Protein AF-A0A9X0A4J7-F1 (afdb_monomer_lite)

Organism: NCBI:txid174260

Sequence (413 aa):
MPSSGTPDLEKALLEAKKLFDGAGARADAKKFLIVIIDNKSGNERIEITEAAKPFITEECWVIPVAVDKEVDIDELEAITPLKNTTVEVPNTEDPDKLAEEIIDKMKELIHQPMVPEVDLGFIISAGSTDATATLQQTKDIIKSFIDKYAMNRLRYGIISYGSTPRIELTLTDSLKPDVIQQVEAILRPGGTPDLTKALQLGEKLFSPARPNAKKVLVIITDVKSGSSVHKVKLAAQALDNEDIRVFAVAVGSEVDPTELSTASGSGKNVINSSNTDEPGKVREEIMEKIRQDTFPDEQALLKLLGRMSAVGGTPDLDLALADAKKAFEGPGARPDAKKVLVFLVDNKSGSTEEDVLKSAMSLEGDSIKVIPVGIGSQVKREELEKTTPLKKNIIEVPTKETLRNLRLKLSTK

InterPro domains:
  IPR002035 von Willebrand factor, type A [PF00092] (4-93)
  IPR002035 von Willebrand factor, type A [PF00092] (132-278)
  IPR002035 von Willebrand factor, type A [PF00092] (290-405)
  IPR002035 von Willebrand factor, type A [PS50234] (1-106)
  IPR002035 von Willebrand factor, type A [PS50234] (119-290)
  IPR002035 von Willebrand factor, type A [PS50234] (297-410)
  IPR002035 von Willebrand factor, type A [SM00327] (117-284)
  IPR036465 von Willebrand factor A-like domain superfamily [G3DSA:3.40.50.410] (1-114)
  IPR036465 von Willebrand factor A-like domain superfamily [G3DSA:3.40.50.410] (115-293)
  IPR036465 von Willebrand factor A-like domain superfamily [G3DSA:3.40.50.410] (294-413)
  IPR036465 von Willebrand factor A-like domain superfamily [SSF53300] (4-109)
  IPR036465 von Willebrand factor A-like domain superfamily [SSF53300] (115-291)
  IPR036465 von Willebrand factor A-like domain superfamily [SSF53300] (293-407)
  IPR052229 Collagen VI and Biomineralization Protein PIF [PTHR22588] (100-290)

Structure (mmCIF, N/CA/C/O backbone):
data_AF-A0A9X0A4J7-F1
#
_entry.id   AF-A0A9X0A4J7-F1
#
loop_
_atom_site.group_PDB
_atom_site.id
_atom_site.type_symbol
_atom_site.label_atom_id
_atom_site.label_alt_id
_atom_site.label_comp_id
_atom_site.label_asym_id
_atom_site.label_entity_id
_atom_site.label_seq_id
_atom_site.pdbx_PDB_ins_code
_atom_site.Cartn_x
_atom_site.Cartn_y
_atom_site.Cartn_z
_atom_site.occupancy
_atom_site.B_iso_or_equiv
_atom_site.auth_seq_id
_atom_site.auth_comp_id
_atom_site.auth_asym_id
_atom_site.auth_atom_id
_atom_site.pdbx_PDB_model_num
ATOM 1 N N . MET A 1 1 ? -19.801 -9.718 38.127 1.00 37.22 1 MET A N 1
ATOM 2 C CA . MET A 1 1 ? -18.774 -10.716 38.494 1.00 37.22 1 MET A CA 1
ATOM 3 C C . MET A 1 1 ? -17.759 -10.739 37.371 1.00 37.22 1 MET A C 1
ATOM 5 O O . MET A 1 1 ? -18.213 -10.638 36.234 1.00 37.22 1 MET A O 1
ATOM 9 N N . PRO A 1 2 ? -16.448 -10.832 37.648 1.00 54.34 2 PRO A N 1
ATOM 10 C CA . PRO A 1 2 ? -15.477 -11.110 36.596 1.00 54.34 2 PRO A CA 1
ATOM 11 C C . PRO A 1 2 ? -15.881 -12.414 35.905 1.00 54.34 2 PRO A C 1
ATOM 13 O O . PRO A 1 2 ? -16.228 -13.386 36.583 1.00 54.34 2 PRO A O 1
ATOM 16 N N . SER A 1 3 ? -15.911 -12.424 34.578 1.00 61.97 3 SER A N 1
ATOM 17 C CA . SER A 1 3 ? -16.067 -13.664 33.824 1.00 61.97 3 SER A CA 1
ATOM 18 C C . SER A 1 3 ? -14.807 -14.506 34.009 1.00 61.97 3 SER A C 1
ATOM 20 O O . SER A 1 3 ? -13.706 -14.018 33.788 1.00 61.97 3 SER A O 1
ATOM 22 N N . SER A 1 4 ? -14.956 -15.763 34.421 1.00 67.88 4 SER A N 1
ATOM 23 C CA . SER A 1 4 ? -13.858 -16.731 34.424 1.00 67.88 4 SER A CA 1
ATOM 24 C C . SER A 1 4 ? -13.743 -17.382 33.044 1.00 67.88 4 SER A C 1
ATOM 26 O O . SER A 1 4 ? -14.743 -17.910 32.555 1.00 67.88 4 SER A O 1
ATOM 28 N N . GLY A 1 5 ? -12.555 -17.398 32.442 1.00 78.81 5 GLY A N 1
ATOM 29 C CA . GLY A 1 5 ? -12.296 -18.088 31.174 1.00 78.81 5 GLY A CA 1
ATOM 30 C C . GLY A 1 5 ? -11.200 -17.417 30.351 1.00 78.81 5 GLY A C 1
ATOM 31 O O . GLY A 1 5 ? -10.811 -16.291 30.643 1.00 78.81 5 GLY A O 1
ATOM 32 N N . THR A 1 6 ? -10.708 -18.116 29.330 1.00 84.81 6 THR A N 1
ATOM 33 C CA . THR A 1 6 ? -9.803 -17.537 28.328 1.00 84.81 6 THR A CA 1
ATOM 34 C C . THR A 1 6 ? -10.556 -16.473 27.517 1.00 84.81 6 THR A C 1
ATOM 36 O O . THR A 1 6 ? -11.692 -16.746 27.114 1.00 84.81 6 THR A O 1
ATOM 39 N N . PRO A 1 7 ? -9.971 -15.284 27.272 1.00 88.12 7 PRO A N 1
ATOM 40 C CA . PRO A 1 7 ? -10.580 -14.276 26.411 1.00 88.12 7 PRO A CA 1
ATOM 41 C C . PRO A 1 7 ? -10.911 -14.829 25.018 1.00 88.12 7 PRO A C 1
ATOM 43 O O . PRO A 1 7 ? -10.165 -15.640 24.468 1.00 88.12 7 PRO A O 1
ATOM 46 N N . ASP A 1 8 ? -12.025 -14.371 24.448 1.00 91.94 8 ASP A N 1
ATOM 47 C CA . ASP A 1 8 ? -12.450 -14.672 23.076 1.00 91.94 8 ASP A CA 1
ATOM 48 C C . ASP A 1 8 ? -12.592 -13.346 22.321 1.00 91.94 8 ASP A C 1
ATOM 50 O O . ASP A 1 8 ? -13.636 -12.680 22.355 1.00 91.94 8 ASP A O 1
ATOM 54 N N . LEU A 1 9 ? -11.480 -12.915 21.729 1.00 92.50 9 LEU A N 1
ATOM 55 C CA . LEU A 1 9 ? -11.356 -11.631 21.057 1.00 92.50 9 LEU A CA 1
ATOM 56 C C . LEU A 1 9 ? -12.174 -11.600 19.761 1.00 92.50 9 LEU A C 1
ATOM 58 O O . LEU A 1 9 ? -12.786 -10.577 19.454 1.00 92.50 9 LEU A O 1
ATOM 62 N N . GLU A 1 10 ? -12.261 -12.720 19.038 1.00 93.94 10 GLU A N 1
ATOM 63 C CA . GLU A 1 10 ? -13.093 -12.828 17.835 1.00 93.94 10 GLU A CA 1
ATOM 64 C C . GLU A 1 10 ? -14.558 -12.503 18.159 1.00 93.94 10 GLU A C 1
ATOM 66 O O . GLU A 1 10 ? -15.151 -11.593 17.568 1.00 93.94 10 GLU A O 1
ATOM 71 N N . LYS A 1 11 ? -15.146 -13.195 19.146 1.00 92.06 11 LYS A N 1
ATOM 72 C CA . LYS A 1 11 ? -16.543 -12.951 19.533 1.00 92.06 11 LYS A CA 1
ATOM 73 C C . LYS A 1 11 ? -16.756 -11.536 20.057 1.00 92.06 11 LYS A C 1
ATOM 75 O O . LYS A 1 11 ? -17.785 -10.931 19.748 1.00 92.06 11 LYS A O 1
ATOM 80 N N . ALA A 1 12 ? -15.802 -10.998 20.818 1.00 92.56 12 ALA A N 1
ATOM 81 C CA . ALA A 1 12 ? -15.878 -9.631 21.324 1.00 92.56 12 ALA A CA 1
ATOM 82 C C . ALA A 1 12 ? -15.933 -8.601 20.182 1.00 92.56 12 ALA A C 1
ATOM 84 O O . ALA A 1 12 ? -16.786 -7.712 20.204 1.00 92.56 12 ALA A O 1
ATOM 85 N N . LEU A 1 13 ? -15.091 -8.751 19.154 1.00 92.88 13 LEU A N 1
ATOM 86 C CA . LEU A 1 13 ? -15.090 -7.892 17.965 1.00 92.88 13 LEU A CA 1
ATOM 87 C C . LEU A 1 13 ? -16.401 -8.010 17.175 1.00 92.88 13 LEU A C 1
ATOM 89 O O . LEU A 1 13 ? -16.995 -6.998 16.797 1.00 92.88 13 LEU A O 1
ATOM 93 N N . LEU A 1 14 ? -16.906 -9.229 16.965 1.00 90.25 14 LEU A N 1
ATOM 94 C CA . LEU A 1 14 ? -18.176 -9.445 16.264 1.00 90.25 14 LEU A CA 1
ATOM 95 C C . LEU A 1 14 ? -19.364 -8.798 16.994 1.00 90.25 14 LEU A C 1
ATOM 97 O O . LEU A 1 14 ? -20.245 -8.222 16.349 1.00 90.25 14 LEU A O 1
ATOM 101 N N . GLU A 1 15 ? -19.386 -8.850 18.327 1.00 90.38 15 GLU A N 1
ATOM 102 C CA . GLU A 1 15 ? -20.431 -8.204 19.124 1.00 90.38 15 GLU A CA 1
ATOM 103 C C . GLU A 1 15 ? -20.272 -6.679 19.141 1.00 90.38 15 GLU A C 1
ATOM 105 O O . GLU A 1 15 ? -21.252 -5.953 18.957 1.00 90.38 15 GLU A O 1
ATOM 110 N N . ALA A 1 16 ? -19.037 -6.180 19.271 1.00 90.44 16 ALA A N 1
ATOM 111 C CA . ALA A 1 16 ? -18.729 -4.752 19.254 1.00 90.44 16 ALA A CA 1
ATOM 112 C C . ALA A 1 16 ? -19.195 -4.072 17.960 1.00 90.44 16 ALA A C 1
ATOM 114 O O . ALA A 1 16 ? -19.621 -2.916 17.983 1.00 90.44 16 ALA A O 1
ATOM 115 N N . LYS A 1 17 ? -19.198 -4.791 16.832 1.00 84.88 17 LYS A N 1
ATOM 116 C CA . LYS A 1 17 ? -19.667 -4.257 15.546 1.00 84.88 17 LYS A CA 1
ATOM 117 C C . LYS A 1 17 ? -21.115 -3.777 15.629 1.00 84.88 17 LYS A C 1
ATOM 119 O O . LYS A 1 17 ? -21.448 -2.716 15.102 1.00 84.88 17 LYS A O 1
ATOM 124 N N . LYS A 1 18 ? -21.963 -4.501 16.363 1.00 85.50 18 LYS A N 1
ATOM 125 C CA . LYS A 1 18 ? -23.383 -4.160 16.529 1.00 85.50 18 LYS A CA 1
ATOM 126 C C . LYS A 1 18 ? -23.583 -2.811 17.225 1.00 85.50 18 LYS A C 1
ATOM 128 O O . LYS A 1 18 ? -24.592 -2.155 16.979 1.00 85.50 18 LYS A O 1
ATOM 133 N N . LEU A 1 19 ? -22.622 -2.364 18.041 1.00 82.62 19 LEU A N 1
ATOM 134 C CA . LEU A 1 19 ? -22.663 -1.049 18.693 1.00 82.62 19 LEU A CA 1
ATOM 135 C C . LEU A 1 19 ? -22.572 0.097 17.677 1.00 82.62 19 LEU A C 1
ATOM 137 O O . LEU A 1 19 ? -23.170 1.152 17.881 1.00 82.62 19 LEU A O 1
ATOM 141 N N . PHE A 1 20 ? -21.860 -0.109 16.567 1.00 80.06 20 PHE A N 1
ATOM 142 C CA . PHE A 1 20 ? -21.668 0.906 15.527 1.00 80.06 20 PHE A CA 1
ATOM 143 C C . PHE A 1 20 ? -22.725 0.881 14.418 1.00 80.06 20 PHE A C 1
ATOM 145 O O . PHE A 1 20 ? -22.790 1.849 13.652 1.00 80.06 20 PHE A O 1
ATOM 152 N N . ASP A 1 21 ? -23.535 -0.181 14.366 1.00 74.44 21 ASP A N 1
ATOM 153 C CA . ASP A 1 21 ? -24.642 -0.386 13.418 1.00 74.44 21 ASP A CA 1
ATOM 154 C C . ASP A 1 21 ? -26.029 -0.161 14.069 1.00 74.44 21 ASP A C 1
ATOM 156 O O . ASP A 1 21 ? -27.063 -0.216 13.401 1.00 74.44 21 ASP A O 1
ATOM 160 N N . GLY A 1 22 ? -26.070 0.086 15.382 1.00 70.31 22 GLY A N 1
ATOM 161 C CA . GLY A 1 22 ? -27.300 0.255 16.156 1.00 70.31 22 GLY A CA 1
ATOM 162 C C . GLY A 1 22 ? -28.042 1.577 15.915 1.00 70.31 22 GLY A C 1
ATOM 163 O O . GLY A 1 22 ? -27.488 2.573 15.440 1.00 70.31 22 GLY A O 1
ATOM 164 N N . ALA A 1 23 ? -29.322 1.607 16.307 1.00 54.38 23 ALA A N 1
ATOM 165 C CA . ALA A 1 23 ? -30.155 2.807 16.263 1.00 54.38 23 ALA A CA 1
ATOM 166 C C . ALA A 1 23 ? -29.552 3.916 17.149 1.00 54.38 23 ALA A C 1
ATOM 168 O O . ALA A 1 23 ? -29.546 3.808 18.372 1.00 54.38 23 ALA A O 1
ATOM 169 N N . GLY A 1 24 ? -29.030 4.972 16.519 1.00 64.50 24 GLY A N 1
ATOM 170 C CA . GLY A 1 24 ? -28.342 6.084 17.189 1.00 64.50 24 GLY A CA 1
ATOM 171 C C . GLY A 1 24 ? -26.883 6.278 16.762 1.00 64.50 24 GLY A C 1
ATOM 172 O O . GLY A 1 24 ? -26.298 7.318 17.070 1.00 64.50 24 GLY A O 1
ATOM 173 N N . ALA A 1 25 ? -26.299 5.339 16.009 1.00 68.12 25 ALA A N 1
ATOM 174 C CA . ALA A 1 25 ? -24.976 5.526 15.427 1.00 68.12 25 ALA A CA 1
ATOM 175 C C . ALA A 1 25 ? -24.992 6.673 14.401 1.00 68.12 25 ALA A C 1
ATOM 177 O O . ALA A 1 25 ? -25.730 6.652 13.415 1.00 68.12 25 ALA A O 1
ATOM 178 N N . ARG A 1 26 ? -24.162 7.695 14.629 1.00 69.81 26 ARG A N 1
ATOM 179 C CA . ARG A 1 26 ? -23.988 8.806 13.685 1.00 69.81 26 ARG A CA 1
ATOM 180 C C . ARG A 1 26 ? -23.150 8.327 12.502 1.00 69.81 26 ARG A C 1
ATOM 182 O O . ARG A 1 26 ? -22.003 7.931 12.698 1.00 69.81 26 ARG A O 1
ATOM 189 N N . ALA A 1 27 ? -23.720 8.379 11.299 1.00 67.38 27 ALA A N 1
ATOM 190 C CA . ALA A 1 27 ? -23.068 7.902 10.079 1.00 67.38 27 ALA A CA 1
ATOM 191 C C . ALA A 1 27 ? -21.750 8.641 9.782 1.00 67.38 27 ALA A C 1
ATOM 193 O O . ALA A 1 27 ? -20.778 8.005 9.396 1.00 67.38 27 ALA A O 1
ATOM 194 N N . ASP A 1 28 ? -21.698 9.949 10.051 1.00 70.69 28 ASP A N 1
ATOM 195 C CA . ASP A 1 28 ? -20.551 10.804 9.708 1.00 70.69 28 ASP A CA 1
ATOM 196 C C . ASP A 1 28 ? -19.564 11.026 10.869 1.00 70.69 28 ASP A C 1
ATOM 198 O O . ASP A 1 28 ? -18.632 11.824 10.763 1.00 70.69 28 ASP A O 1
ATOM 202 N N . ALA A 1 29 ? -19.762 10.359 12.011 1.00 77.19 29 ALA A N 1
ATOM 203 C CA . ALA A 1 29 ? -18.839 10.472 13.136 1.00 77.19 29 ALA A CA 1
ATOM 204 C C . ALA A 1 29 ? -17.626 9.552 12.949 1.00 77.19 29 ALA A C 1
ATOM 206 O O . ALA A 1 29 ? -17.768 8.406 12.526 1.00 77.19 29 ALA A O 1
ATOM 207 N N . LYS A 1 30 ? -16.441 10.022 13.354 1.00 79.94 30 LYS A N 1
ATOM 208 C CA . LYS A 1 30 ? -15.274 9.151 13.539 1.00 79.94 30 LYS A CA 1
ATOM 209 C C . LYS A 1 30 ? -15.552 8.180 14.686 1.00 79.94 30 LYS A C 1
ATOM 211 O O . LYS A 1 30 ? -15.961 8.603 15.769 1.00 79.94 30 LYS A O 1
ATOM 216 N N . LYS A 1 31 ? -15.354 6.888 14.436 1.00 85.69 31 LYS A N 1
ATOM 217 C CA . LYS A 1 31 ? -15.624 5.801 15.380 1.00 85.69 31 LYS A CA 1
ATOM 218 C C . LYS A 1 31 ? -14.306 5.250 15.914 1.00 85.69 31 LYS A C 1
ATOM 220 O O . LYS A 1 31 ? -13.359 5.056 15.158 1.00 85.69 31 LYS A O 1
ATOM 225 N N . PHE A 1 32 ? -14.265 4.967 17.207 1.00 89.50 32 PHE A N 1
ATOM 226 C CA . PHE A 1 32 ? -13.132 4.322 17.861 1.00 89.50 32 PHE A CA 1
ATOM 227 C C . PHE A 1 32 ? -13.642 3.140 18.669 1.00 89.50 32 PHE A C 1
ATOM 229 O O . PHE A 1 32 ? -14.605 3.284 19.423 1.00 89.50 32 PHE A O 1
ATOM 236 N N . LEU A 1 33 ? -13.004 1.988 18.501 1.00 92.56 33 LEU A N 1
ATOM 237 C CA . LEU A 1 33 ? -13.185 0.821 19.346 1.00 92.56 33 LEU A CA 1
ATOM 238 C C . LEU A 1 33 ? -11.953 0.683 20.238 1.00 92.56 33 LEU A C 1
ATOM 240 O O . LEU A 1 33 ? -10.844 0.510 19.739 1.00 92.56 33 LEU A O 1
ATOM 244 N N . ILE A 1 34 ? -12.154 0.759 21.549 1.00 94.38 34 ILE A N 1
ATOM 245 C CA . ILE A 1 34 ? -11.096 0.515 22.530 1.00 94.38 34 ILE A CA 1
ATOM 246 C C . ILE A 1 34 ? -11.221 -0.936 22.988 1.00 94.38 34 ILE A C 1
ATOM 248 O O . ILE A 1 34 ? -12.280 -1.330 23.480 1.00 94.38 34 ILE A O 1
ATOM 252 N N . VAL A 1 35 ? -10.168 -1.728 22.799 1.00 94.12 35 VAL A N 1
ATOM 253 C CA . VAL A 1 35 ? -10.128 -3.145 23.186 1.00 94.12 35 VAL A CA 1
ATOM 254 C C . VAL A 1 35 ? -9.147 -3.288 24.335 1.00 94.12 35 VAL A C 1
ATOM 256 O O . VAL A 1 35 ? -7.953 -3.147 24.119 1.00 94.12 35 VAL A O 1
ATOM 259 N N . ILE A 1 36 ? -9.639 -3.557 25.542 1.00 93.12 36 ILE A N 1
ATOM 260 C CA . ILE A 1 36 ? -8.805 -3.743 26.735 1.00 93.12 36 ILE A CA 1
ATOM 261 C C . ILE A 1 36 ? -8.728 -5.237 27.036 1.00 93.12 36 ILE A C 1
ATOM 263 O O . ILE A 1 36 ? -9.771 -5.883 27.164 1.00 93.12 36 ILE A O 1
ATOM 267 N N . ILE A 1 37 ? -7.515 -5.774 27.143 1.00 91.44 37 ILE A N 1
ATOM 268 C CA . ILE A 1 37 ? -7.268 -7.190 27.419 1.00 91.44 37 ILE A CA 1
ATOM 269 C C . ILE A 1 37 ? -6.105 -7.347 28.404 1.00 91.44 37 ILE A C 1
ATOM 271 O O . ILE A 1 37 ? -5.160 -6.563 28.379 1.00 91.44 37 ILE A O 1
ATOM 275 N N . ASP A 1 38 ? -6.179 -8.356 29.266 1.00 89.56 38 ASP A N 1
ATOM 276 C CA . ASP A 1 38 ? -5.183 -8.662 30.300 1.00 89.56 38 ASP A CA 1
ATOM 277 C C . ASP A 1 38 ? -4.474 -10.013 30.094 1.00 89.56 38 ASP A C 1
ATOM 279 O O . ASP A 1 38 ? -3.559 -10.364 30.835 1.00 89.56 38 ASP A O 1
ATOM 283 N N . ASN A 1 39 ? -4.881 -10.787 29.083 1.00 88.75 39 ASN A N 1
ATOM 284 C CA . ASN A 1 39 ? -4.275 -12.070 28.743 1.00 88.75 39 ASN A CA 1
ATOM 285 C C . ASN A 1 39 ? -4.443 -12.393 27.252 1.00 88.75 39 ASN A C 1
ATOM 287 O O . ASN A 1 39 ? -5.325 -11.856 26.588 1.00 88.75 39 ASN A O 1
ATOM 291 N N . LYS A 1 40 ? -3.639 -13.316 26.731 1.00 88.94 40 LYS A N 1
ATOM 292 C CA . LYS A 1 40 ? -3.779 -13.844 25.368 1.00 88.94 40 LYS A CA 1
ATOM 293 C C . LYS A 1 40 ? -5.167 -14.466 25.144 1.00 88.94 40 LYS A C 1
ATOM 295 O O . LYS A 1 40 ? -5.667 -15.194 26.010 1.00 88.94 40 LYS A O 1
ATOM 300 N N . SER A 1 41 ? -5.780 -14.234 23.980 1.00 90.06 41 SER A N 1
ATOM 301 C CA . SER A 1 41 ? -7.046 -14.901 23.649 1.00 90.06 41 SER A CA 1
ATOM 302 C C . SER A 1 41 ? -6.855 -16.363 23.234 1.00 90.06 41 SER A C 1
ATOM 304 O O . SER A 1 41 ? -5.763 -16.828 22.903 1.00 90.06 41 SER A O 1
ATOM 306 N N . GLY A 1 42 ? -7.951 -17.121 23.254 1.00 90.06 42 GLY A N 1
ATOM 307 C CA . GLY A 1 42 ? -7.983 -18.498 22.765 1.00 90.06 42 GLY A CA 1
ATOM 308 C C . GLY A 1 42 ? -8.124 -18.618 21.245 1.00 90.06 42 GLY A C 1
ATOM 309 O O . GLY A 1 42 ? -8.244 -19.740 20.758 1.00 90.06 42 GLY A O 1
ATOM 310 N N . ASN A 1 43 ? -8.168 -17.498 20.515 1.00 91.31 43 ASN A N 1
ATOM 311 C CA . ASN A 1 43 ? -8.455 -17.469 19.084 1.00 91.31 43 ASN A CA 1
ATOM 312 C C . ASN A 1 43 ? -7.189 -17.629 18.236 1.00 91.31 43 ASN A C 1
ATOM 314 O O . ASN A 1 43 ? -6.078 -17.261 18.630 1.00 91.31 43 ASN A O 1
ATOM 318 N N . GLU A 1 44 ? -7.363 -18.125 17.014 1.00 88.94 44 GLU A N 1
ATOM 319 C CA . GLU A 1 44 ? -6.313 -18.053 16.007 1.00 88.94 44 GL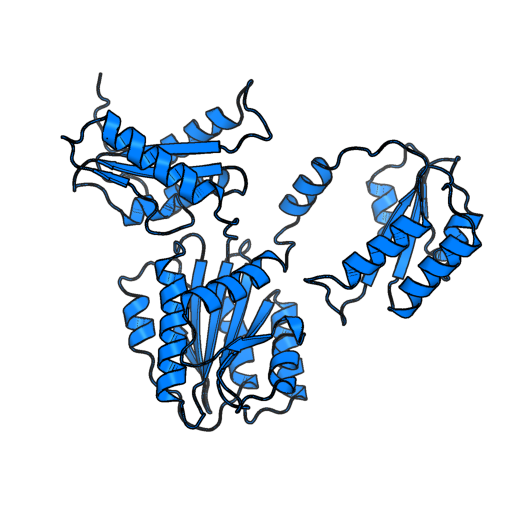U A CA 1
ATOM 320 C C . GLU A 1 44 ? -6.221 -16.636 15.426 1.00 88.94 44 GLU A C 1
ATOM 322 O O . GLU A 1 44 ? -7.212 -15.929 15.243 1.00 88.94 44 GLU A O 1
ATOM 327 N N . ARG A 1 45 ? -5.014 -16.216 15.039 1.00 84.06 45 ARG A N 1
ATOM 328 C CA . ARG A 1 45 ? -4.785 -14.869 14.492 1.00 84.06 45 ARG A CA 1
ATOM 329 C C . ARG A 1 45 ? -5.644 -14.553 13.265 1.00 84.06 45 ARG A C 1
ATOM 331 O O . ARG A 1 45 ? -6.009 -13.397 13.053 1.00 84.06 45 ARG A O 1
ATOM 338 N N . ILE A 1 46 ? -5.942 -15.563 12.445 1.00 84.50 46 ILE A N 1
ATOM 339 C CA . ILE A 1 46 ? -6.790 -15.399 11.262 1.00 84.50 46 ILE A CA 1
ATOM 340 C C . ILE A 1 46 ? -8.228 -15.044 11.658 1.00 84.50 46 ILE A C 1
ATOM 342 O O . ILE A 1 46 ? -8.795 -14.129 11.071 1.00 84.50 46 ILE A O 1
ATOM 346 N N . GLU A 1 47 ? -8.772 -15.673 12.703 1.00 89.94 47 GLU A N 1
ATOM 347 C CA . GLU A 1 47 ? -10.114 -15.396 13.232 1.00 89.94 47 GLU A CA 1
ATOM 348 C C . GLU A 1 47 ? -10.198 -13.947 13.724 1.00 89.94 47 GLU A C 1
ATOM 350 O O . GLU A 1 47 ? -11.086 -13.189 13.335 1.00 89.94 47 GLU A O 1
ATOM 355 N N . ILE A 1 48 ? -9.189 -13.525 14.489 1.00 90.44 48 ILE A N 1
ATOM 356 C CA . ILE A 1 48 ? -9.058 -12.160 15.008 1.00 90.44 48 ILE A CA 1
ATOM 357 C C . ILE A 1 48 ? -8.966 -11.143 13.863 1.00 90.44 48 ILE A C 1
ATOM 359 O O . ILE A 1 48 ? -9.665 -10.128 13.863 1.00 90.44 48 ILE A O 1
ATOM 363 N N . THR A 1 49 ? -8.131 -11.428 12.859 1.00 87.50 49 THR A N 1
ATOM 364 C CA . THR A 1 49 ? -7.940 -10.550 11.696 1.00 87.50 49 THR A CA 1
ATOM 365 C C . THR A 1 49 ? -9.242 -10.386 10.912 1.00 87.50 49 THR A C 1
ATOM 367 O O . THR A 1 49 ? -9.611 -9.264 10.566 1.00 87.50 49 THR A O 1
ATOM 370 N N . GLU A 1 50 ? -9.963 -11.479 10.642 1.00 86.12 50 GLU A N 1
ATOM 371 C CA . GLU A 1 50 ? -11.246 -11.442 9.933 1.00 86.12 50 GLU A CA 1
ATOM 372 C C . GLU A 1 50 ? -12.313 -10.676 10.725 1.00 86.12 50 GLU A C 1
ATOM 374 O O . GLU A 1 50 ? -13.011 -9.828 10.158 1.00 86.12 50 GLU A O 1
ATOM 379 N N . ALA A 1 51 ? -12.403 -10.903 12.038 1.00 90.19 51 ALA A N 1
ATOM 380 C CA . ALA A 1 51 ? -13.342 -10.198 12.906 1.00 90.19 51 ALA A CA 1
ATOM 381 C C . ALA A 1 51 ? -13.031 -8.695 13.025 1.00 90.19 51 ALA A C 1
ATOM 383 O O . ALA A 1 51 ? -13.950 -7.891 13.200 1.00 90.19 51 ALA A O 1
ATOM 384 N N . ALA A 1 52 ? -11.763 -8.295 12.879 1.00 89.81 52 ALA A N 1
ATOM 385 C CA . ALA A 1 52 ? -11.335 -6.900 12.932 1.00 89.81 52 ALA A CA 1
ATOM 386 C C . ALA A 1 52 ? -11.593 -6.113 11.634 1.00 89.81 52 ALA A C 1
ATOM 388 O O . ALA A 1 52 ? -11.755 -4.891 11.687 1.00 89.81 52 ALA A O 1
ATOM 389 N N . LYS A 1 53 ? -11.680 -6.777 10.469 1.00 84.69 53 LYS A N 1
ATOM 390 C CA . LYS A 1 53 ? -11.863 -6.122 9.152 1.00 84.69 53 LYS A CA 1
ATOM 391 C C . LYS A 1 53 ? -12.937 -5.024 9.114 1.00 84.69 53 LYS A C 1
ATOM 393 O O . LYS A 1 53 ? -12.658 -3.973 8.536 1.00 84.69 53 LYS A O 1
ATOM 398 N N . PRO A 1 54 ? -14.134 -5.187 9.716 1.00 81.81 54 PRO A N 1
ATOM 399 C CA . PRO A 1 54 ? -15.171 -4.153 9.698 1.00 81.81 54 PRO A CA 1
ATOM 400 C C . PRO A 1 54 ? -14.769 -2.843 10.389 1.00 81.81 54 PRO A C 1
ATOM 402 O O . PRO A 1 54 ? -15.347 -1.800 10.090 1.00 81.81 54 PRO A O 1
ATOM 405 N N . PHE A 1 55 ? -13.800 -2.890 11.303 1.00 83.44 55 PHE A N 1
ATOM 406 C CA . PHE A 1 55 ? -13.316 -1.728 12.044 1.00 83.44 55 PHE A CA 1
ATOM 407 C C . PHE A 1 55 ? -12.121 -1.054 11.378 1.00 83.44 55 PHE A C 1
ATOM 409 O O . PHE A 1 55 ? -11.822 0.081 11.712 1.00 83.44 55 PHE A O 1
ATOM 416 N N . ILE A 1 56 ? -11.456 -1.700 10.419 1.00 77.62 56 ILE A N 1
ATOM 417 C CA . ILE A 1 56 ? -10.304 -1.133 9.709 1.00 77.62 56 ILE A CA 1
ATOM 418 C C . ILE A 1 56 ? -10.804 -0.427 8.443 1.00 77.62 56 ILE A C 1
ATOM 420 O O . ILE A 1 56 ? -10.646 -0.904 7.317 1.00 77.62 56 ILE A O 1
ATOM 424 N N . THR A 1 57 ? -11.468 0.712 8.638 1.00 70.50 57 THR A N 1
ATOM 425 C CA . THR A 1 57 ? -12.080 1.519 7.568 1.00 70.50 57 THR A CA 1
ATOM 426 C C . THR A 1 57 ? -11.745 2.999 7.757 1.00 70.50 57 THR A C 1
ATOM 428 O O . THR A 1 57 ? -11.250 3.397 8.802 1.00 70.50 57 THR A O 1
ATOM 431 N N . GLU A 1 58 ? -12.051 3.863 6.785 1.00 63.41 58 GLU A N 1
ATOM 432 C CA . GLU A 1 58 ? -11.823 5.321 6.915 1.00 63.41 58 GLU A CA 1
ATOM 433 C C . GLU A 1 58 ? -12.581 5.982 8.086 1.00 63.41 58 GLU A C 1
ATOM 435 O O . GLU A 1 58 ? -12.305 7.122 8.488 1.00 63.41 58 GLU A O 1
ATOM 440 N N . GLU A 1 59 ? -13.587 5.280 8.601 1.00 70.38 59 GLU A N 1
ATOM 441 C CA . GLU A 1 59 ? -14.560 5.780 9.565 1.00 70.38 59 GLU A CA 1
ATOM 442 C C . GLU A 1 59 ? -14.374 5.154 10.948 1.00 70.38 59 GLU A C 1
ATOM 444 O O . GLU A 1 59 ? -14.982 5.643 11.900 1.00 70.38 59 GLU A O 1
ATOM 449 N N . CYS A 1 60 ? -13.535 4.120 11.080 1.00 81.06 60 CYS A N 1
ATOM 450 C CA . CYS A 1 60 ? -13.330 3.409 12.333 1.00 81.06 60 CYS A CA 1
ATOM 451 C C . CYS A 1 60 ? -11.853 3.077 12.582 1.00 81.06 60 CYS A C 1
ATOM 453 O O . CYS A 1 60 ? -11.115 2.745 11.659 1.00 81.06 60 CYS A O 1
ATOM 455 N N . TRP A 1 61 ? -11.437 3.186 13.842 1.00 86.31 61 TRP A N 1
ATOM 456 C CA . TRP A 1 61 ? -10.119 2.787 14.325 1.00 86.31 61 TRP A CA 1
ATOM 457 C C . TRP A 1 61 ? -10.256 1.889 15.546 1.00 86.31 61 TRP A C 1
ATOM 459 O O . TRP A 1 61 ? -11.166 2.072 16.357 1.00 86.31 61 TRP A O 1
ATOM 469 N N . VAL A 1 62 ? -9.322 0.957 15.698 1.00 91.31 62 VAL A N 1
ATOM 470 C CA . VAL A 1 62 ? -9.201 0.110 16.885 1.00 91.31 62 VAL A CA 1
ATOM 471 C C . VAL A 1 62 ? -7.954 0.536 17.655 1.00 91.31 62 VAL A C 1
ATOM 473 O O . VAL A 1 62 ? -6.893 0.695 17.053 1.00 91.31 62 VAL A O 1
ATOM 476 N N . ILE A 1 63 ? -8.088 0.734 18.966 1.00 93.88 63 ILE A N 1
ATOM 477 C CA . ILE A 1 63 ? -6.974 0.995 19.884 1.00 93.88 63 ILE A CA 1
ATOM 478 C C . ILE A 1 63 ? -6.929 -0.161 20.887 1.00 93.88 63 ILE A C 1
ATOM 480 O O . ILE A 1 63 ? -7.799 -0.241 21.762 1.00 93.88 63 ILE A O 1
ATOM 484 N N . PRO A 1 64 ? -5.959 -1.075 20.748 1.00 94.62 64 PRO A N 1
ATOM 485 C CA . PRO A 1 64 ? -5.719 -2.116 21.728 1.00 94.62 64 PRO A CA 1
ATOM 486 C C . PRO A 1 64 ? -5.073 -1.531 22.985 1.00 94.62 64 PRO A C 1
ATOM 488 O O . PRO A 1 64 ? -4.206 -0.662 22.901 1.00 94.62 64 PRO A O 1
ATOM 491 N N . VAL A 1 65 ? -5.468 -2.039 24.143 1.00 95.31 65 VAL A N 1
ATOM 492 C CA . VAL A 1 65 ? -4.890 -1.733 25.448 1.00 95.31 65 VAL A CA 1
ATOM 493 C C . VAL A 1 65 ? -4.510 -3.059 26.092 1.00 95.31 65 VAL A C 1
ATOM 495 O O . VAL A 1 65 ? -5.382 -3.868 26.416 1.00 95.31 65 VAL A O 1
ATOM 498 N N . ALA A 1 66 ? -3.212 -3.284 26.241 1.00 93.81 66 ALA A N 1
ATOM 499 C CA . ALA A 1 66 ? -2.652 -4.442 26.914 1.00 93.81 66 ALA A CA 1
ATOM 500 C C . ALA A 1 66 ? -2.418 -4.094 28.385 1.00 93.81 66 ALA A C 1
ATOM 502 O O . ALA A 1 66 ? -1.655 -3.179 28.700 1.00 93.81 66 ALA A O 1
ATOM 503 N N . VAL A 1 67 ? -3.089 -4.814 29.279 1.00 92.12 67 VAL A N 1
ATOM 504 C CA . VAL A 1 67 ? -2.931 -4.661 30.724 1.00 92.12 67 VAL A CA 1
ATOM 505 C C . VAL A 1 67 ? -2.065 -5.803 31.233 1.00 92.12 67 VAL A C 1
ATOM 507 O O . VAL A 1 67 ? -2.454 -6.961 31.145 1.00 92.12 67 VAL A O 1
ATOM 510 N N . ASP A 1 68 ? -0.921 -5.468 31.823 1.00 86.25 68 ASP A N 1
ATOM 511 C CA . ASP A 1 68 ? 0.087 -6.422 32.294 1.00 86.25 68 ASP A CA 1
ATOM 512 C C . ASP A 1 68 ? 0.864 -7.141 31.166 1.00 86.25 68 ASP A C 1
ATOM 514 O O . ASP A 1 68 ? 0.664 -6.916 29.975 1.00 86.25 68 ASP A O 1
ATOM 518 N N . LYS A 1 69 ? 1.837 -7.973 31.552 1.00 76.94 69 LYS A N 1
ATOM 519 C CA . LYS A 1 69 ? 2.838 -8.569 30.648 1.00 76.94 69 LYS A CA 1
ATOM 520 C C . LYS A 1 69 ? 2.418 -9.888 30.000 1.00 76.94 69 LYS A C 1
ATOM 522 O O . LYS A 1 69 ? 3.190 -10.442 29.223 1.00 76.94 69 LYS A O 1
ATOM 527 N N . GLU A 1 70 ? 1.252 -10.427 30.347 1.00 78.19 70 GLU A N 1
ATOM 528 C CA . GLU A 1 70 ? 0.772 -11.719 29.827 1.00 78.19 70 GLU A CA 1
ATOM 529 C C . GLU A 1 70 ? 0.058 -11.599 28.468 1.00 78.19 70 GLU A C 1
ATOM 531 O O . GLU A 1 70 ? -0.391 -12.598 27.906 1.00 78.19 70 GLU A O 1
ATOM 536 N N . VAL A 1 71 ? -0.034 -10.385 27.920 1.00 83.25 71 VAL A N 1
ATOM 537 C CA . VAL A 1 71 ? -0.699 -10.104 26.646 1.00 83.25 71 VAL A CA 1
ATOM 538 C C . VAL A 1 71 ? 0.225 -10.389 25.460 1.00 83.25 71 VAL A C 1
ATOM 540 O O . VAL A 1 71 ? 1.402 -10.031 25.452 1.00 83.25 71 VAL A O 1
ATOM 543 N N . ASP A 1 72 ? -0.329 -11.009 24.421 1.00 86.75 72 ASP A N 1
ATOM 544 C CA . ASP A 1 72 ? 0.350 -11.227 23.147 1.00 86.75 72 ASP A CA 1
ATOM 545 C C . ASP A 1 72 ? 0.196 -9.980 22.253 1.00 86.75 72 ASP A C 1
ATOM 547 O O . ASP A 1 72 ? -0.869 -9.716 21.698 1.00 86.75 72 ASP A O 1
ATOM 551 N N . ILE A 1 73 ? 1.248 -9.165 22.128 1.00 84.50 73 ILE A N 1
ATOM 552 C CA . ILE A 1 73 ? 1.192 -7.923 21.335 1.00 84.50 73 ILE A CA 1
ATOM 553 C C . ILE A 1 73 ? 1.002 -8.212 19.837 1.00 84.50 73 ILE A C 1
ATOM 555 O O . ILE A 1 73 ? 0.293 -7.463 19.163 1.00 84.50 73 ILE A O 1
ATOM 559 N N . ASP A 1 74 ? 1.538 -9.322 19.317 1.00 82.25 74 ASP A N 1
ATOM 560 C CA . ASP A 1 74 ? 1.384 -9.707 17.904 1.00 82.25 74 ASP A CA 1
ATOM 561 C C . ASP A 1 74 ? -0.077 -10.054 17.557 1.00 82.25 74 ASP A C 1
ATOM 563 O O . ASP A 1 74 ? -0.522 -9.898 16.405 1.00 82.25 74 ASP A O 1
ATOM 567 N N . GLU A 1 75 ? -0.827 -10.529 18.558 1.00 87.69 75 GLU A N 1
ATOM 568 C CA . GLU A 1 75 ? -2.275 -10.721 18.510 1.00 87.69 75 GLU A CA 1
ATOM 569 C C . GLU A 1 75 ? -3.001 -9.376 18.364 1.00 87.69 75 GLU A C 1
ATOM 571 O O . GLU A 1 75 ? -3.854 -9.217 17.489 1.00 87.69 75 GLU A O 1
ATOM 576 N N . LEU A 1 76 ? -2.616 -8.376 19.160 1.00 89.25 76 LEU A N 1
ATOM 577 C CA . LEU A 1 76 ? -3.215 -7.040 19.136 1.00 89.25 76 LEU A CA 1
ATOM 578 C C . LEU A 1 76 ? -2.830 -6.221 17.899 1.00 89.25 76 LEU A C 1
ATOM 580 O O . LEU A 1 76 ? -3.625 -5.418 17.414 1.00 89.25 76 LEU A O 1
ATOM 584 N N . GLU A 1 77 ? -1.662 -6.462 17.308 1.00 87.31 77 GLU A N 1
ATOM 585 C CA . GLU A 1 77 ? -1.340 -5.908 15.989 1.00 87.31 77 GLU A CA 1
ATOM 586 C C . GLU A 1 77 ? -2.269 -6.451 14.888 1.00 87.31 77 GLU A C 1
ATOM 588 O O . GLU A 1 77 ? -2.417 -5.832 13.835 1.00 87.31 77 GLU A O 1
ATOM 593 N N . ALA A 1 78 ? -2.924 -7.601 15.095 1.00 87.62 78 ALA A N 1
ATOM 594 C CA . ALA A 1 78 ? -3.826 -8.181 14.101 1.00 87.62 78 ALA A CA 1
ATOM 595 C C . ALA A 1 78 ? -5.167 -7.435 13.984 1.00 87.62 78 ALA A C 1
ATOM 597 O O . ALA A 1 78 ? -5.863 -7.596 12.976 1.00 87.62 78 ALA A O 1
ATOM 598 N N . ILE A 1 79 ? -5.521 -6.606 14.974 1.00 90.38 79 ILE A N 1
ATOM 599 C CA . ILE A 1 79 ? -6.781 -5.846 14.991 1.00 90.38 79 ILE A CA 1
ATOM 600 C C . ILE A 1 79 ? -6.622 -4.389 14.547 1.00 90.38 79 ILE A C 1
ATOM 602 O O . ILE A 1 79 ? -7.613 -3.666 14.448 1.00 90.38 79 ILE A O 1
ATOM 606 N N . THR A 1 80 ? -5.399 -3.954 14.234 1.00 90.25 80 THR A N 1
ATOM 607 C CA . THR A 1 80 ? -5.100 -2.600 13.757 1.00 90.25 80 THR A CA 1
ATOM 608 C C . THR A 1 80 ? -4.377 -2.640 12.407 1.00 90.25 80 THR A C 1
ATOM 610 O O . THR A 1 80 ? -3.825 -3.670 12.014 1.00 90.25 80 THR A O 1
ATOM 613 N N . PRO A 1 81 ? -4.397 -1.539 11.633 1.00 89.25 81 PRO A N 1
ATOM 614 C CA . PRO A 1 81 ? -3.636 -1.464 10.390 1.00 89.25 81 PRO A CA 1
ATOM 615 C C . PRO A 1 81 ? -2.204 -0.933 10.542 1.00 89.25 81 PRO A C 1
ATOM 617 O O . PRO A 1 81 ? -1.435 -0.951 9.578 1.00 89.25 81 PRO A O 1
ATOM 620 N N . LEU A 1 82 ? -1.860 -0.417 11.720 1.00 90.44 82 LEU A N 1
ATOM 621 C CA . LEU A 1 82 ? -0.594 0.244 12.020 1.00 90.44 82 LEU A CA 1
ATOM 622 C C . LEU A 1 82 ? 0.073 -0.465 13.195 1.00 90.44 82 LEU A C 1
ATOM 624 O O . LEU A 1 82 ? -0.608 -0.910 14.113 1.00 90.44 82 LEU A O 1
ATOM 628 N N . LYS A 1 83 ? 1.401 -0.513 13.189 1.00 88.69 83 LYS A N 1
ATOM 629 C CA . LYS A 1 83 ? 2.168 -0.920 14.368 1.00 88.69 83 LYS A CA 1
ATOM 630 C C . LYS A 1 83 ? 2.232 0.204 15.399 1.00 88.69 83 LYS A C 1
ATOM 632 O O . LYS A 1 83 ? 1.954 1.360 15.081 1.00 88.69 83 LYS A O 1
ATOM 637 N N . ASN A 1 84 ? 2.627 -0.133 16.629 1.00 86.06 84 ASN A N 1
ATOM 638 C CA . ASN A 1 84 ? 2.784 0.813 17.746 1.00 86.06 84 ASN A CA 1
ATOM 639 C C . ASN A 1 84 ? 1.492 1.587 18.100 1.00 86.06 84 ASN A C 1
ATOM 641 O O . ASN A 1 84 ? 1.522 2.720 18.596 1.00 86.06 84 ASN A O 1
ATOM 645 N N . THR A 1 85 ? 0.332 0.984 17.822 1.00 88.62 85 THR A N 1
ATOM 646 C CA . THR A 1 85 ? -0.985 1.515 18.208 1.00 88.62 85 THR A CA 1
ATOM 647 C C . THR A 1 85 ? -1.465 1.015 19.562 1.00 88.62 85 THR A C 1
ATOM 649 O O . THR A 1 85 ? -2.379 1.613 20.122 1.00 88.62 85 THR A O 1
ATOM 652 N N . THR A 1 86 ? -0.878 -0.071 20.062 1.00 91.88 86 THR A N 1
ATOM 653 C CA . THR A 1 86 ? -1.220 -0.670 21.352 1.00 91.88 86 THR A CA 1
ATOM 654 C C . THR A 1 86 ? -0.730 0.213 22.495 1.00 91.88 86 THR A C 1
ATOM 656 O O . THR A 1 86 ? 0.402 0.691 22.472 1.00 91.88 86 THR A O 1
ATOM 659 N N . VAL A 1 87 ? -1.594 0.434 23.482 1.00 94.19 87 VAL A N 1
ATOM 660 C CA . VAL A 1 87 ? -1.255 1.080 24.753 1.00 94.19 87 VAL A CA 1
ATOM 661 C C . VAL A 1 87 ? -0.944 -0.025 25.758 1.00 94.19 87 VAL A C 1
ATOM 663 O O . VAL A 1 87 ? -1.811 -0.843 26.055 1.00 94.19 87 VAL A O 1
ATOM 666 N N . GLU A 1 88 ? 0.290 -0.091 26.244 1.00 93.31 88 GLU A N 1
ATOM 667 C CA . GLU A 1 88 ? 0.737 -1.113 27.196 1.00 93.31 88 GLU A CA 1
ATOM 668 C C . GLU A 1 88 ? 0.869 -0.501 28.589 1.00 93.31 88 GLU A C 1
ATOM 670 O O . GLU A 1 88 ? 1.638 0.440 28.780 1.00 93.31 88 GLU A O 1
ATOM 675 N N . VAL A 1 89 ? 0.142 -1.040 29.567 1.00 94.12 89 VAL A N 1
ATOM 676 C CA . VAL A 1 89 ? 0.107 -0.501 30.934 1.00 94.12 89 VAL A CA 1
ATOM 677 C C . VAL A 1 89 ? 0.176 -1.609 31.984 1.00 94.12 89 VAL A C 1
ATOM 679 O O . VAL A 1 89 ? -0.334 -2.707 31.763 1.00 94.12 89 VAL A O 1
ATOM 682 N N . PRO A 1 90 ? 0.787 -1.373 33.159 1.00 92.94 90 PRO A N 1
ATOM 683 C CA . PRO A 1 90 ? 0.704 -2.320 34.264 1.00 92.94 90 PRO A CA 1
ATOM 684 C C . PRO A 1 90 ? -0.725 -2.387 34.827 1.00 92.94 90 PRO A C 1
ATOM 686 O O . PRO A 1 90 ? -1.488 -1.427 34.758 1.00 92.94 90 PRO A O 1
ATOM 689 N N . ASN A 1 91 ? -1.065 -3.487 35.502 1.00 88.81 91 ASN A N 1
ATOM 690 C CA . ASN A 1 91 ? -2.357 -3.637 36.191 1.00 88.81 91 ASN A CA 1
ATOM 691 C C . ASN A 1 91 ? -2.569 -2.660 37.375 1.00 88.81 91 ASN A C 1
ATOM 693 O O . ASN A 1 91 ? -3.656 -2.603 37.950 1.00 88.81 91 ASN A O 1
ATOM 697 N N . THR A 1 92 ? -1.537 -1.893 37.736 1.00 92.69 92 THR A N 1
ATOM 698 C CA . THR A 1 92 ? -1.559 -0.838 38.757 1.00 92.69 92 THR A CA 1
ATOM 699 C C . THR A 1 92 ? -1.624 0.573 38.172 1.00 92.69 92 THR A C 1
ATOM 701 O O . THR A 1 92 ? -1.419 1.529 38.921 1.00 92.69 92 THR A O 1
ATOM 704 N N . GLU A 1 93 ? -1.797 0.722 36.857 1.00 93.75 93 GLU A N 1
ATOM 705 C CA . GLU A 1 93 ? -1.835 2.038 36.217 1.00 93.75 93 GLU A CA 1
ATOM 706 C C . GLU A 1 93 ? -3.007 2.883 36.728 1.00 93.75 93 GLU A C 1
ATOM 708 O O . GLU A 1 93 ? -4.073 2.370 37.079 1.00 93.75 93 GLU A O 1
ATOM 713 N N . ASP A 1 94 ? -2.795 4.196 36.777 1.00 95.50 94 ASP A N 1
ATOM 714 C CA . ASP A 1 94 ? -3.842 5.135 37.145 1.00 95.50 94 ASP A CA 1
ATOM 715 C C . ASP A 1 94 ? -4.883 5.241 36.006 1.00 95.50 94 ASP A C 1
ATOM 717 O O . ASP A 1 94 ? -4.508 5.525 34.863 1.00 95.50 94 ASP A O 1
ATOM 721 N N . PRO A 1 95 ? -6.188 5.024 36.271 1.00 93.88 95 PRO A N 1
ATOM 722 C CA . PRO A 1 95 ? -7.203 5.044 35.219 1.00 93.88 95 PRO A CA 1
ATOM 723 C C . PRO A 1 95 ? -7.322 6.377 34.474 1.00 93.88 95 PRO A C 1
ATOM 725 O O . PRO A 1 95 ? -7.649 6.368 33.286 1.00 93.88 95 PRO A O 1
ATOM 728 N N . ASP A 1 96 ? -7.060 7.507 35.141 1.00 95.94 96 ASP A N 1
ATOM 729 C CA . ASP A 1 96 ? -7.134 8.824 34.505 1.00 95.94 96 ASP A CA 1
ATOM 730 C C . ASP A 1 96 ? -5.950 9.011 33.549 1.00 95.94 96 ASP A C 1
ATOM 732 O O . ASP A 1 96 ? -6.137 9.471 32.422 1.00 95.94 96 ASP A O 1
ATOM 736 N N . LYS A 1 97 ? -4.752 8.552 33.932 1.00 95.25 97 LYS A N 1
ATOM 737 C CA . LYS A 1 97 ? -3.591 8.536 33.027 1.00 95.25 97 LYS A CA 1
ATOM 738 C C . LYS A 1 97 ? -3.803 7.632 31.819 1.00 95.25 97 LYS A C 1
ATOM 740 O O . LYS A 1 97 ? -3.534 8.047 30.696 1.00 95.25 97 LYS A O 1
ATOM 745 N N . LEU A 1 98 ? -4.334 6.425 32.026 1.00 95.38 98 LEU A N 1
ATOM 746 C CA . LEU A 1 98 ? -4.665 5.527 30.917 1.00 95.38 98 LEU A CA 1
ATOM 747 C C . LEU A 1 98 ? -5.674 6.184 29.960 1.00 95.38 98 LEU A C 1
ATOM 749 O O . LEU A 1 98 ? -5.538 6.083 28.740 1.00 95.38 98 LEU A O 1
ATOM 753 N N . ALA A 1 99 ? -6.679 6.883 30.494 1.00 95.50 99 ALA A N 1
ATOM 754 C CA . ALA A 1 99 ? -7.634 7.616 29.672 1.00 95.50 99 ALA A CA 1
ATOM 755 C C . ALA A 1 99 ? -6.959 8.729 28.848 1.00 95.50 99 ALA A C 1
ATOM 757 O O . ALA A 1 99 ? -7.283 8.881 27.668 1.00 95.50 99 ALA A O 1
ATOM 758 N N . GLU A 1 100 ? -6.014 9.476 29.428 1.00 96.19 100 GLU A N 1
ATOM 759 C CA . GLU A 1 100 ? -5.222 10.484 28.710 1.00 96.19 100 GLU A CA 1
ATOM 760 C C . GLU A 1 100 ? -4.409 9.864 27.563 1.00 96.19 100 GLU A C 1
ATOM 762 O O . GLU A 1 100 ? -4.490 10.346 26.430 1.00 96.19 100 GLU A O 1
ATOM 767 N N . GLU A 1 101 ? -3.713 8.750 27.810 1.00 95.44 101 GLU A N 1
ATOM 768 C CA . GLU A 1 101 ? -2.927 8.048 26.786 1.00 95.44 101 GLU A CA 1
ATOM 769 C C . GLU A 1 101 ? -3.795 7.537 25.628 1.00 95.44 101 GLU A C 1
ATOM 771 O O . GLU A 1 101 ? -3.450 7.713 24.454 1.00 95.44 101 GLU A O 1
ATOM 776 N N . ILE A 1 102 ? -4.963 6.959 25.934 1.00 95.81 102 ILE A N 1
ATOM 777 C CA . ILE A 1 102 ? -5.925 6.521 24.915 1.00 95.81 102 ILE A CA 1
ATOM 778 C C . ILE A 1 102 ? -6.400 7.718 24.085 1.00 95.81 102 ILE A C 1
ATOM 780 O O . ILE A 1 102 ? -6.438 7.640 22.855 1.00 95.81 102 ILE A O 1
ATOM 784 N N . ILE A 1 103 ? -6.748 8.836 24.729 1.00 95.00 103 ILE A N 1
ATOM 785 C CA . ILE A 1 103 ? -7.205 10.051 24.041 1.00 95.00 103 ILE A CA 1
ATOM 786 C C . ILE A 1 103 ? -6.112 10.603 23.121 1.00 95.00 103 ILE A C 1
ATOM 788 O O . ILE A 1 103 ? -6.408 11.026 21.999 1.00 95.00 103 ILE A O 1
ATOM 792 N N . ASP A 1 104 ? -4.857 10.600 23.553 1.00 94.19 104 ASP A N 1
ATOM 793 C CA . ASP A 1 104 ? -3.749 11.069 22.727 1.00 94.19 104 ASP A CA 1
ATOM 794 C C . ASP A 1 104 ? -3.495 10.139 21.537 1.00 94.19 104 ASP A C 1
ATOM 796 O O . ASP A 1 104 ? -3.340 10.620 20.409 1.00 94.19 104 ASP A O 1
ATOM 800 N N . LYS A 1 105 ? -3.610 8.818 21.727 1.00 92.75 105 LYS A N 1
ATOM 801 C CA . LYS A 1 105 ? -3.583 7.853 20.620 1.00 92.75 105 LYS A CA 1
ATOM 802 C C . LYS A 1 105 ? -4.746 8.072 19.644 1.00 92.75 105 LYS A C 1
ATOM 804 O O . LYS A 1 105 ? -4.550 8.030 18.430 1.00 92.75 105 LYS A O 1
ATOM 809 N N . MET A 1 106 ? -5.949 8.392 20.129 1.00 92.06 106 MET A N 1
ATOM 810 C CA . MET A 1 106 ? -7.081 8.750 19.260 1.00 92.06 106 MET A CA 1
ATOM 811 C C . MET A 1 106 ? -6.771 9.990 18.409 1.00 92.06 106 MET A C 1
ATOM 813 O O . MET A 1 106 ? -7.037 9.988 17.205 1.00 92.06 106 MET A O 1
ATOM 817 N N . LYS A 1 107 ? -6.188 11.042 19.004 1.00 91.44 107 LYS A N 1
ATOM 818 C CA . LYS A 1 107 ? -5.787 12.269 18.285 1.00 91.44 107 LYS A CA 1
ATOM 819 C C . LYS A 1 107 ? -4.694 12.009 17.245 1.00 91.44 107 LYS A C 1
ATOM 821 O O . LYS A 1 107 ? -4.686 12.655 16.197 1.00 91.44 107 LYS A O 1
ATOM 826 N N . GLU A 1 108 ? -3.782 11.080 17.513 1.00 89.69 108 GLU A N 1
ATOM 827 C CA . GLU A 1 108 ? -2.773 10.642 16.546 1.00 89.69 108 GLU A CA 1
ATOM 828 C C . GLU A 1 108 ? -3.442 9.974 15.332 1.00 89.69 108 GLU A C 1
ATOM 830 O O . GLU A 1 108 ? -3.176 10.336 14.184 1.00 89.69 108 GLU A O 1
ATOM 835 N N . LEU A 1 109 ? -4.369 9.044 15.583 1.00 88.00 109 LEU A N 1
ATOM 836 C CA . LEU A 1 109 ? -5.006 8.223 14.552 1.00 88.00 109 LEU A CA 1
ATOM 837 C C . LEU A 1 109 ? -6.014 8.978 13.675 1.00 88.00 109 LEU A C 1
ATOM 839 O O . LEU A 1 109 ? -6.123 8.667 12.491 1.00 88.00 109 LEU A O 1
ATOM 843 N N . ILE A 1 110 ? -6.726 9.992 14.189 1.00 84.00 110 ILE A N 1
ATOM 844 C CA . ILE A 1 110 ? -7.687 10.763 13.364 1.00 84.00 110 ILE A CA 1
ATOM 845 C C . ILE A 1 110 ? -7.037 11.451 12.154 1.00 84.00 110 ILE A C 1
ATOM 847 O O . ILE A 1 110 ? -7.733 11.723 11.175 1.00 84.00 110 ILE A O 1
ATOM 851 N N . HIS A 1 111 ? -5.736 11.737 12.222 1.00 83.25 111 HIS A N 1
ATOM 852 C CA . HIS A 1 111 ? -4.979 12.377 11.147 1.00 83.25 111 HIS A CA 1
ATOM 853 C C . HIS A 1 111 ? -4.317 11.361 10.209 1.00 83.25 111 HIS A C 1
ATOM 855 O O . HIS A 1 111 ? -3.761 11.754 9.183 1.00 83.25 111 HIS A O 1
ATOM 861 N N . GLN A 1 112 ? -4.361 10.067 10.541 1.00 83.38 112 GLN A N 1
ATOM 862 C CA . GLN A 1 112 ? -3.774 9.035 9.700 1.00 83.38 112 GLN A CA 1
ATOM 863 C C . GLN A 1 112 ? -4.670 8.773 8.484 1.00 83.38 112 GLN A C 1
ATOM 865 O O . GLN A 1 112 ? -5.887 8.600 8.624 1.00 83.38 112 GLN A O 1
ATOM 870 N N . PRO A 1 113 ? -4.090 8.710 7.275 1.00 81.94 113 PRO A N 1
ATOM 871 C CA . PRO A 1 113 ? -4.828 8.296 6.095 1.00 81.94 113 PRO A CA 1
ATOM 872 C C . PRO A 1 113 ? -5.196 6.813 6.194 1.00 81.94 113 PRO A C 1
ATOM 874 O O . PRO A 1 113 ? -4.527 6.026 6.869 1.00 81.94 113 PRO A O 1
ATOM 877 N N . MET A 1 114 ? -6.234 6.411 5.459 1.00 79.19 114 MET A N 1
ATOM 878 C CA . MET A 1 114 ? -6.591 5.000 5.358 1.00 79.19 114 MET A CA 1
ATOM 879 C C . MET A 1 114 ? -5.403 4.181 4.847 1.00 79.19 114 MET A C 1
ATOM 881 O O . MET A 1 114 ? -4.714 4.556 3.891 1.00 79.19 114 MET A O 1
ATOM 885 N N . VAL A 1 115 ? -5.198 3.026 5.471 1.00 86.25 115 VAL A N 1
ATOM 886 C CA . VAL A 1 115 ? -4.243 2.020 5.014 1.00 86.25 115 VAL A CA 1
ATOM 887 C C . VAL A 1 115 ? -5.018 0.970 4.216 1.00 86.25 115 VAL A C 1
ATOM 889 O O . VAL A 1 115 ? -5.747 0.181 4.827 1.00 86.25 115 VAL A O 1
ATOM 892 N N . PRO A 1 116 ? -4.932 0.953 2.872 1.00 84.94 116 PRO A N 1
ATOM 893 C CA . PRO A 1 116 ? -5.561 -0.097 2.078 1.00 84.94 116 PRO A CA 1
ATOM 894 C C . PRO A 1 116 ? -4.947 -1.466 2.392 1.00 84.94 116 PRO A C 1
ATOM 896 O O . PRO A 1 116 ? -3.841 -1.563 2.921 1.00 84.94 116 PRO A O 1
ATOM 899 N N . GLU A 1 117 ? -5.669 -2.532 2.061 1.00 87.12 117 GLU A N 1
ATOM 900 C CA . GLU A 1 117 ? -5.095 -3.874 2.057 1.00 87.12 117 GLU A CA 1
ATOM 901 C C . GLU A 1 117 ? -4.220 -4.024 0.808 1.00 87.12 117 GLU A C 1
ATOM 903 O O . GLU A 1 117 ? -4.696 -3.805 -0.309 1.00 87.12 117 GLU A O 1
ATOM 908 N N . VAL A 1 118 ? -2.928 -4.312 0.992 1.00 91.81 118 VAL A N 1
ATOM 909 C CA . VAL A 1 118 ? -1.939 -4.296 -0.096 1.00 91.81 118 VAL A CA 1
ATOM 910 C C . VAL A 1 118 ? -0.998 -5.485 0.024 1.00 91.81 118 VAL A C 1
ATOM 912 O O . VAL A 1 118 ? -0.425 -5.740 1.081 1.00 91.81 118 VAL A O 1
ATOM 915 N N . ASP A 1 119 ? -0.786 -6.178 -1.083 1.00 94.50 119 ASP A N 1
ATOM 916 C CA . ASP A 1 119 ? 0.371 -7.041 -1.256 1.00 94.50 119 ASP A CA 1
ATOM 917 C C . ASP A 1 119 ? 1.432 -6.230 -1.998 1.00 94.50 119 ASP A C 1
ATOM 919 O O . ASP A 1 119 ? 1.226 -5.793 -3.131 1.00 94.50 119 ASP A O 1
ATOM 923 N N . LEU A 1 120 ? 2.536 -5.949 -1.309 1.00 96.12 120 LEU A N 1
ATOM 924 C CA . LEU A 1 120 ? 3.563 -5.002 -1.714 1.00 96.12 120 LEU A CA 1
ATOM 925 C C . LEU A 1 120 ? 4.860 -5.743 -2.050 1.00 96.12 120 LEU A C 1
ATOM 927 O O . LEU A 1 120 ? 5.589 -6.210 -1.175 1.00 96.12 120 LEU A O 1
ATOM 931 N N . GLY A 1 121 ? 5.146 -5.849 -3.340 1.00 97.44 121 GLY A N 1
ATOM 932 C CA . GLY A 1 121 ? 6.392 -6.382 -3.868 1.00 97.44 121 GLY A CA 1
ATOM 933 C C . GLY A 1 121 ? 7.420 -5.277 -4.088 1.00 97.44 121 GLY A C 1
ATOM 934 O O . GLY A 1 121 ? 7.084 -4.214 -4.601 1.00 97.44 121 GLY A O 1
ATOM 935 N N . PHE A 1 122 ? 8.683 -5.542 -3.779 1.00 98.12 122 PHE A N 1
ATOM 936 C CA . PHE A 1 122 ? 9.810 -4.678 -4.114 1.00 98.12 122 PHE A CA 1
ATOM 937 C C . PHE A 1 122 ? 10.728 -5.378 -5.113 1.00 98.12 122 PHE A C 1
ATOM 939 O O . PHE A 1 122 ? 11.122 -6.519 -4.893 1.00 98.12 122 PHE A O 1
ATOM 946 N N . ILE A 1 123 ? 11.097 -4.697 -6.195 1.00 97.62 123 ILE A N 1
ATOM 947 C CA . ILE A 1 123 ? 12.173 -5.108 -7.104 1.00 97.62 123 ILE A CA 1
ATOM 948 C C . ILE A 1 123 ? 13.347 -4.168 -6.869 1.00 97.62 123 ILE A C 1
ATOM 950 O O . ILE A 1 123 ? 13.216 -2.972 -7.099 1.00 97.62 123 ILE A O 1
ATOM 954 N N . ILE A 1 124 ? 14.489 -4.690 -6.430 1.00 96.69 124 ILE A N 1
ATOM 955 C CA . ILE A 1 124 ? 15.615 -3.867 -5.981 1.00 96.69 124 ILE A CA 1
ATOM 956 C C . ILE A 1 124 ? 16.886 -4.155 -6.782 1.00 96.69 124 ILE A C 1
ATOM 958 O O . ILE A 1 124 ? 17.283 -5.310 -6.960 1.00 96.69 124 ILE A O 1
ATOM 962 N N . SER A 1 125 ? 17.541 -3.097 -7.255 1.00 94.19 125 SER A N 1
ATOM 963 C CA . SER A 1 125 ? 18.855 -3.158 -7.905 1.00 94.19 125 SER A CA 1
ATOM 964 C C . SER A 1 125 ? 19.748 -2.036 -7.401 1.00 94.19 125 SER A C 1
ATOM 966 O O . SER A 1 125 ? 19.306 -0.899 -7.268 1.00 94.19 125 SER A O 1
ATOM 968 N N . ALA A 1 126 ? 21.019 -2.368 -7.184 1.00 91.00 126 ALA A N 1
ATOM 969 C CA . ALA A 1 126 ? 22.059 -1.434 -6.780 1.00 91.00 126 ALA A CA 1
ATOM 970 C C . ALA A 1 126 ? 23.316 -1.672 -7.631 1.00 91.00 126 ALA A C 1
ATOM 972 O O . ALA A 1 126 ? 24.150 -2.540 -7.339 1.00 91.00 126 ALA A O 1
ATOM 973 N N . GLY A 1 127 ? 23.419 -0.940 -8.735 1.00 87.50 127 GLY A N 1
ATOM 974 C CA . GLY A 1 127 ? 24.446 -1.108 -9.761 1.00 87.50 127 GLY A CA 1
ATOM 975 C C . GLY A 1 127 ? 25.329 0.118 -9.984 1.00 87.50 127 GLY A C 1
ATOM 976 O O . GLY A 1 127 ? 26.366 -0.034 -10.626 1.00 87.50 127 GLY A O 1
ATOM 977 N N . SER A 1 128 ? 24.957 1.278 -9.437 1.00 87.31 128 SER A N 1
ATOM 978 C CA . SER A 1 128 ? 25.686 2.543 -9.607 1.00 87.31 128 SER A CA 1
ATOM 979 C C . SER A 1 128 ? 27.039 2.575 -8.881 1.00 87.31 128 SER A C 1
ATOM 981 O O . SER A 1 128 ? 27.453 1.619 -8.206 1.00 87.31 128 SER A O 1
ATOM 983 N N . THR A 1 129 ? 27.723 3.714 -8.996 1.00 86.69 129 THR A N 1
ATOM 984 C CA . THR A 1 129 ? 28.924 4.027 -8.211 1.00 86.69 129 THR A CA 1
ATOM 985 C C . THR A 1 129 ? 28.668 4.043 -6.696 1.00 86.69 129 THR A C 1
ATOM 987 O O . THR A 1 129 ? 29.509 3.560 -5.937 1.00 86.69 129 THR A O 1
ATOM 990 N N . ASP A 1 130 ? 27.473 4.460 -6.269 1.00 88.06 130 ASP A N 1
ATOM 991 C CA . ASP A 1 130 ? 27.036 4.535 -4.868 1.00 88.06 130 ASP A CA 1
ATOM 992 C C . ASP A 1 130 ? 26.230 3.305 -4.411 1.00 88.06 130 ASP A C 1
ATOM 994 O O . ASP A 1 130 ? 25.543 3.337 -3.390 1.00 88.06 130 ASP A O 1
ATOM 998 N N . ALA A 1 131 ? 26.325 2.180 -5.126 1.00 89.25 131 ALA A N 1
ATOM 999 C CA . ALA A 1 131 ? 25.467 1.012 -4.919 1.00 89.25 131 ALA A CA 1
ATOM 1000 C C . ALA A 1 131 ? 25.375 0.492 -3.470 1.00 89.25 131 ALA A C 1
ATOM 1002 O O . ALA A 1 131 ? 24.335 -0.030 -3.073 1.00 89.25 131 ALA A O 1
ATOM 1003 N N . THR A 1 132 ? 26.432 0.608 -2.660 1.00 91.88 132 THR A N 1
ATOM 1004 C CA . THR A 1 132 ? 26.362 0.232 -1.236 1.00 91.88 132 THR A CA 1
ATOM 1005 C C . THR A 1 132 ? 25.386 1.129 -0.474 1.00 91.88 132 THR A C 1
ATOM 1007 O O . THR A 1 132 ? 24.556 0.625 0.280 1.00 91.88 132 THR A O 1
ATOM 1010 N N . ALA A 1 133 ? 25.451 2.442 -0.704 1.00 92.56 133 ALA A N 1
ATOM 1011 C CA . ALA A 1 133 ? 24.537 3.407 -0.106 1.00 92.56 133 ALA A CA 1
ATOM 1012 C C . ALA A 1 133 ? 23.115 3.231 -0.657 1.00 92.56 133 ALA A C 1
ATOM 1014 O O . ALA A 1 133 ? 22.166 3.224 0.119 1.00 92.56 133 ALA A O 1
ATOM 1015 N N . THR A 1 134 ? 22.958 2.987 -1.964 1.00 91.81 134 THR A N 1
ATOM 1016 C CA . THR A 1 134 ? 21.651 2.677 -2.573 1.00 91.81 134 THR A CA 1
ATOM 1017 C C . THR A 1 134 ? 21.006 1.447 -1.943 1.00 91.81 134 THR A C 1
ATOM 1019 O O . THR A 1 134 ? 19.819 1.468 -1.613 1.00 91.81 134 THR A O 1
ATOM 1022 N N . LEU A 1 135 ? 21.764 0.356 -1.784 1.00 94.81 135 LEU A N 1
ATOM 1023 C CA . LEU A 1 135 ? 21.233 -0.873 -1.201 1.00 94.81 135 LEU A CA 1
ATOM 1024 C C . LEU A 1 135 ? 20.798 -0.638 0.246 1.00 94.81 135 LEU A C 1
ATOM 1026 O O . LEU A 1 135 ? 19.723 -1.098 0.626 1.00 94.81 135 LEU A O 1
ATOM 1030 N N . GLN A 1 136 ? 21.594 0.098 1.026 1.00 95.38 136 GLN A N 1
ATOM 1031 C CA . GLN A 1 136 ? 21.231 0.437 2.398 1.00 95.38 136 GLN A CA 1
ATOM 1032 C C . GLN A 1 136 ? 19.967 1.301 2.447 1.00 95.38 136 GLN A C 1
ATOM 1034 O O . GLN A 1 136 ? 19.016 0.934 3.129 1.00 95.38 136 GLN A O 1
ATOM 1039 N N . GLN A 1 137 ? 19.901 2.362 1.639 1.00 94.81 137 GLN A N 1
ATOM 1040 C CA . GLN A 1 137 ? 18.720 3.220 1.536 1.00 94.81 137 GLN A CA 1
ATOM 1041 C C . GLN A 1 137 ? 17.470 2.414 1.171 1.00 94.81 137 GLN A C 1
ATOM 1043 O O . GLN A 1 137 ? 16.405 2.585 1.757 1.00 94.81 137 GLN A O 1
ATOM 1048 N N . THR A 1 138 ? 17.601 1.477 0.233 1.00 95.38 138 THR A N 1
ATOM 1049 C CA . THR A 1 138 ? 16.502 0.603 -0.184 1.00 95.38 138 THR A CA 1
ATOM 1050 C C . THR A 1 138 ? 16.022 -0.293 0.959 1.00 95.38 138 THR A C 1
ATOM 1052 O O . THR A 1 138 ? 14.818 -0.406 1.191 1.00 95.38 138 THR A O 1
ATOM 1055 N N . LYS A 1 139 ? 16.950 -0.905 1.708 1.00 96.12 139 LYS A N 1
ATOM 1056 C CA . LYS A 1 139 ? 16.622 -1.696 2.903 1.00 96.12 139 LYS A CA 1
ATOM 1057 C C . LYS A 1 139 ? 15.926 -0.846 3.956 1.00 96.12 139 LYS A C 1
ATOM 1059 O O . LYS A 1 139 ? 14.938 -1.292 4.531 1.00 96.12 139 LYS A O 1
ATOM 1064 N N . ASP A 1 140 ? 16.406 0.369 4.191 1.00 96.81 140 ASP A N 1
ATOM 1065 C CA . ASP A 1 140 ? 15.840 1.273 5.188 1.00 96.81 140 ASP A CA 1
ATOM 1066 C C . ASP A 1 140 ? 14.437 1.753 4.786 1.00 96.81 140 ASP A C 1
ATOM 1068 O O . ASP A 1 140 ? 13.547 1.816 5.636 1.00 96.81 140 ASP A O 1
ATOM 1072 N N . ILE A 1 141 ? 14.182 1.981 3.490 1.00 97.44 141 ILE A N 1
ATOM 1073 C CA . ILE A 1 141 ? 12.832 2.247 2.970 1.00 97.44 141 ILE A CA 1
ATOM 1074 C C . ILE A 1 141 ? 11.916 1.061 3.272 1.00 97.44 141 ILE A C 1
ATOM 1076 O O . ILE A 1 141 ? 10.863 1.259 3.875 1.00 97.44 141 ILE A O 1
ATOM 1080 N N . ILE A 1 142 ? 12.314 -0.166 2.924 1.00 96.12 142 ILE A N 1
ATOM 1081 C CA . ILE A 1 142 ? 11.499 -1.370 3.156 1.00 96.12 142 ILE A CA 1
ATOM 1082 C C . ILE A 1 142 ? 11.246 -1.589 4.657 1.00 96.12 142 ILE A C 1
ATOM 1084 O O . ILE A 1 142 ? 10.102 -1.813 5.055 1.00 96.12 142 ILE A O 1
ATOM 1088 N N . LYS A 1 143 ? 12.270 -1.456 5.509 1.00 94.62 143 LYS A N 1
ATOM 1089 C CA . LYS A 1 143 ? 12.117 -1.531 6.974 1.00 94.62 143 LYS A CA 1
ATOM 1090 C C . LYS A 1 143 ? 11.133 -0.484 7.486 1.00 94.62 143 LYS A C 1
ATOM 1092 O O . LYS A 1 143 ? 10.246 -0.817 8.260 1.00 94.62 143 LYS A O 1
ATOM 1097 N N . SER A 1 144 ? 11.173 0.737 6.951 1.00 96.12 144 SER A N 1
ATOM 1098 C CA . SER A 1 144 ? 10.226 1.786 7.342 1.00 96.12 144 SER A CA 1
ATOM 1099 C C . SER A 1 144 ? 8.759 1.453 7.022 1.00 96.12 144 SER A C 1
ATOM 1101 O O . SER A 1 144 ? 7.867 1.989 7.687 1.00 96.12 144 SER A O 1
ATOM 1103 N N . PHE A 1 145 ? 8.482 0.601 6.022 1.00 95.00 145 PHE A N 1
ATOM 1104 C CA . PHE A 1 145 ? 7.145 0.035 5.802 1.00 95.00 145 PHE A CA 1
ATOM 1105 C C . PHE A 1 145 ? 6.813 -1.000 6.875 1.00 95.00 145 PHE A C 1
ATOM 1107 O O . PHE A 1 145 ? 5.760 -0.898 7.503 1.00 95.00 145 PHE A O 1
ATOM 1114 N N . ILE A 1 146 ? 7.719 -1.956 7.101 1.00 91.56 146 ILE A N 1
ATOM 1115 C CA . ILE A 1 146 ? 7.556 -3.058 8.063 1.00 91.56 146 ILE A CA 1
ATOM 1116 C C . ILE A 1 146 ? 7.345 -2.545 9.493 1.00 91.56 146 ILE A C 1
ATOM 1118 O O . ILE A 1 146 ? 6.580 -3.146 10.247 1.00 91.56 146 ILE A O 1
ATOM 1122 N N . ASP A 1 147 ? 7.995 -1.442 9.858 1.00 91.50 147 ASP A N 1
ATOM 1123 C CA . ASP A 1 147 ? 7.903 -0.824 11.183 1.00 91.50 147 ASP A CA 1
ATOM 1124 C C . ASP A 1 147 ? 6.637 0.021 11.361 1.00 91.50 147 ASP A C 1
ATOM 1126 O O . ASP A 1 147 ? 6.208 0.247 12.489 1.00 91.50 147 ASP A O 1
ATOM 1130 N N . LYS A 1 148 ? 6.022 0.496 10.267 1.00 92.25 148 LYS A N 1
ATOM 1131 C CA . LYS A 1 148 ? 4.819 1.343 10.321 1.00 92.25 148 LYS A CA 1
ATOM 1132 C C . LYS A 1 148 ? 3.525 0.550 10.153 1.00 92.25 148 LYS A C 1
ATOM 1134 O O . LYS A 1 148 ? 2.552 0.818 10.855 1.00 92.25 148 LYS A O 1
ATOM 1139 N N . TYR A 1 149 ? 3.480 -0.373 9.196 1.00 91.69 149 TYR A N 1
ATOM 1140 C CA . TYR A 1 149 ? 2.247 -1.039 8.783 1.00 91.69 149 TYR A CA 1
ATOM 1141 C C . TYR A 1 149 ? 2.197 -2.482 9.273 1.00 91.69 149 TYR A C 1
ATOM 1143 O O . TYR A 1 149 ? 3.154 -3.245 9.116 1.00 91.69 149 TYR A O 1
ATOM 1151 N N . ALA A 1 150 ? 1.050 -2.863 9.830 1.00 88.38 150 ALA A N 1
ATOM 1152 C CA . ALA A 1 150 ? 0.825 -4.212 10.321 1.00 88.38 150 ALA A CA 1
ATOM 1153 C C . ALA A 1 150 ? 0.703 -5.218 9.155 1.00 88.38 150 ALA A C 1
ATOM 1155 O O . ALA A 1 150 ? 0.159 -4.919 8.086 1.00 88.38 150 ALA A O 1
ATOM 1156 N N . MET A 1 151 ? 1.227 -6.431 9.358 1.00 82.25 151 MET A N 1
ATOM 1157 C CA . MET A 1 151 ? 1.379 -7.452 8.302 1.00 82.25 151 MET A CA 1
ATOM 1158 C C . MET A 1 151 ? 0.064 -8.112 7.857 1.00 82.25 151 MET A C 1
ATOM 1160 O O . MET A 1 151 ? -0.025 -8.695 6.777 1.00 82.25 151 MET A O 1
ATOM 1164 N N . ASN A 1 152 ? -0.981 -7.997 8.675 1.00 79.56 152 ASN A N 1
ATOM 1165 C CA . ASN A 1 152 ? -2.362 -8.306 8.295 1.00 79.56 152 ASN A CA 1
ATOM 1166 C C . ASN A 1 152 ? -2.877 -7.352 7.195 1.00 79.56 152 ASN A C 1
ATOM 1168 O O . ASN A 1 152 ? -3.741 -7.731 6.406 1.00 79.56 152 ASN A O 1
ATOM 1172 N N . ARG A 1 153 ? -2.343 -6.126 7.098 1.00 86.56 153 ARG A N 1
ATOM 1173 C CA . ARG A 1 153 ? -2.713 -5.147 6.065 1.00 86.56 153 ARG A CA 1
ATOM 1174 C C . ARG A 1 153 ? -1.754 -5.129 4.900 1.00 86.56 153 ARG A C 1
ATOM 1176 O O . ARG A 1 153 ? -2.219 -5.209 3.763 1.00 86.56 153 ARG A O 1
ATOM 1183 N N . LEU A 1 154 ? -0.455 -5.050 5.166 1.00 90.25 154 LEU A N 1
ATOM 1184 C CA . LEU A 1 154 ? 0.580 -5.040 4.138 1.00 90.25 154 LEU A CA 1
ATOM 1185 C C . LEU A 1 154 ? 1.388 -6.334 4.185 1.00 90.25 154 LEU A C 1
ATOM 1187 O O . LEU A 1 154 ? 2.032 -6.612 5.188 1.00 90.25 154 LEU A O 1
ATOM 1191 N N . ARG A 1 155 ? 1.403 -7.100 3.092 1.00 91.75 155 ARG A N 1
ATOM 1192 C CA . ARG A 1 155 ? 2.316 -8.247 2.941 1.00 91.75 155 ARG A CA 1
ATOM 1193 C C . ARG A 1 155 ? 3.481 -7.854 2.057 1.00 91.75 155 ARG A C 1
ATOM 1195 O O . ARG A 1 155 ? 3.269 -7.206 1.038 1.00 91.75 155 ARG A O 1
ATOM 1202 N N . TYR A 1 156 ? 4.689 -8.272 2.416 1.00 93.38 156 TYR A N 1
ATOM 1203 C CA . TYR A 1 156 ? 5.902 -7.874 1.703 1.00 93.38 156 TYR A CA 1
ATOM 1204 C C . TYR A 1 156 ? 6.489 -9.023 0.888 1.00 93.38 156 TYR A C 1
ATOM 1206 O O . TYR A 1 156 ? 6.629 -10.143 1.377 1.00 93.38 156 TYR A O 1
ATOM 1214 N N . GLY A 1 157 ? 6.849 -8.730 -0.356 1.00 95.25 157 GLY A N 1
ATOM 1215 C CA . GLY A 1 157 ? 7.642 -9.597 -1.219 1.00 95.25 157 GLY A CA 1
ATOM 1216 C C . GLY A 1 157 ? 8.851 -8.829 -1.737 1.00 95.25 157 GLY A C 1
ATOM 1217 O O . GLY A 1 157 ? 8.770 -7.620 -1.936 1.00 95.25 157 GLY A O 1
ATOM 1218 N N . ILE A 1 158 ? 9.986 -9.493 -1.935 1.00 97.00 158 ILE A N 1
ATOM 1219 C CA . ILE A 1 158 ? 11.219 -8.825 -2.364 1.00 97.00 158 ILE A CA 1
ATOM 1220 C C . ILE A 1 158 ? 11.915 -9.661 -3.425 1.00 97.00 158 ILE A C 1
ATOM 1222 O O . ILE A 1 158 ? 12.172 -10.850 -3.237 1.00 97.00 158 ILE A O 1
ATOM 1226 N N . ILE A 1 159 ? 12.245 -9.010 -4.532 1.00 97.94 159 ILE A N 1
ATOM 1227 C CA . ILE A 1 159 ? 13.090 -9.509 -5.603 1.00 97.94 159 ILE A CA 1
ATOM 1228 C C . ILE A 1 159 ? 14.335 -8.638 -5.656 1.00 97.94 159 ILE A C 1
ATOM 1230 O O . ILE A 1 159 ? 14.234 -7.428 -5.835 1.00 97.94 159 ILE A O 1
ATOM 1234 N N . SER A 1 160 ? 15.511 -9.246 -5.580 1.00 96.81 160 SER A N 1
ATOM 1235 C CA . SER A 1 160 ? 16.765 -8.575 -5.911 1.00 96.81 160 SER A CA 1
ATOM 1236 C C . SER A 1 160 ? 17.140 -8.895 -7.359 1.00 96.81 160 SER A C 1
ATOM 1238 O O . SER A 1 160 ? 16.858 -9.993 -7.851 1.00 96.81 160 SER A O 1
ATOM 1240 N N . TYR A 1 161 ? 17.739 -7.951 -8.090 1.00 95.62 161 TYR A N 1
ATOM 1241 C CA . TYR A 1 161 ? 18.179 -8.224 -9.457 1.00 95.62 161 TYR A CA 1
ATOM 1242 C C . TYR A 1 161 ? 19.462 -7.496 -9.851 1.00 95.62 161 TYR A C 1
ATOM 1244 O O . TYR A 1 161 ? 19.661 -6.314 -9.601 1.00 95.62 161 TYR A O 1
ATOM 1252 N N . GLY A 1 162 ? 20.339 -8.263 -10.492 1.00 93.62 162 GLY A N 1
ATOM 1253 C CA . GLY A 1 162 ? 21.449 -7.798 -11.314 1.00 93.62 162 GLY A CA 1
ATOM 1254 C C . GLY A 1 162 ? 21.253 -8.439 -12.683 1.00 93.62 162 GLY A C 1
ATOM 1255 O O . GLY A 1 162 ? 20.174 -8.337 -13.265 1.00 93.62 162 GLY A O 1
ATOM 1256 N N . SER A 1 163 ? 22.216 -9.230 -13.151 1.00 92.81 163 SER A N 1
ATOM 1257 C CA . SER A 1 163 ? 22.053 -10.007 -14.396 1.00 92.81 163 SER A CA 1
ATOM 1258 C C . SER A 1 163 ? 21.059 -11.167 -14.288 1.00 92.81 163 SER A C 1
ATOM 1260 O O . SER A 1 163 ? 20.584 -11.692 -15.300 1.00 92.81 163 SER A O 1
ATOM 1262 N N . THR A 1 164 ? 20.743 -11.609 -13.071 1.00 93.31 164 THR A N 1
ATOM 1263 C CA . THR A 1 164 ? 19.731 -12.638 -12.804 1.00 93.31 164 THR A CA 1
ATOM 1264 C C . THR A 1 164 ? 18.911 -12.234 -11.580 1.00 93.31 164 THR A C 1
ATOM 1266 O O . THR A 1 164 ? 19.512 -12.022 -10.525 1.00 93.31 164 THR A O 1
ATOM 1269 N N . PRO A 1 165 ? 17.577 -12.112 -11.696 1.00 96.38 165 PRO A N 1
ATOM 1270 C CA . PRO A 1 165 ? 16.717 -11.782 -10.566 1.00 96.38 165 PRO A CA 1
ATOM 1271 C C . PRO A 1 165 ? 16.502 -12.989 -9.644 1.00 96.38 165 PRO A C 1
ATOM 1273 O O . PRO A 1 165 ? 16.533 -14.139 -10.095 1.00 96.38 165 PRO A O 1
ATOM 1276 N N . ARG A 1 166 ? 16.266 -12.732 -8.355 1.00 96.25 166 ARG A N 1
ATOM 1277 C CA . ARG A 1 166 ? 16.002 -13.740 -7.318 1.00 96.25 166 ARG A CA 1
ATOM 1278 C C . ARG A 1 166 ? 14.930 -13.242 -6.361 1.00 96.25 166 ARG A C 1
ATOM 1280 O O . ARG A 1 166 ? 14.937 -12.071 -6.006 1.00 96.25 166 ARG A O 1
ATOM 1287 N N . ILE A 1 167 ? 14.029 -14.129 -5.942 1.00 95.44 167 ILE A N 1
ATOM 1288 C CA . ILE A 1 167 ? 13.083 -13.840 -4.858 1.00 95.44 167 ILE A CA 1
ATOM 1289 C C . ILE A 1 167 ? 13.846 -13.997 -3.540 1.00 95.44 167 ILE A C 1
ATOM 1291 O O . ILE A 1 167 ? 14.264 -15.103 -3.209 1.00 95.44 167 ILE A O 1
ATOM 1295 N N . GLU A 1 168 ? 14.024 -12.894 -2.821 1.00 94.50 168 GLU A N 1
ATOM 1296 C CA . GLU A 1 168 ? 14.625 -12.852 -1.482 1.00 94.50 168 GLU A CA 1
ATOM 1297 C C . GLU A 1 168 ? 13.564 -13.081 -0.398 1.00 94.50 168 GLU A C 1
ATOM 1299 O O . GLU A 1 168 ? 13.828 -13.710 0.621 1.00 94.50 168 GLU A O 1
ATOM 1304 N N . LEU A 1 169 ? 12.337 -12.605 -0.643 1.00 92.56 169 LEU A N 1
ATOM 1305 C CA . LEU A 1 169 ? 11.196 -12.760 0.255 1.00 92.56 169 LEU A CA 1
ATOM 1306 C C . LEU A 1 169 ? 9.926 -13.025 -0.557 1.00 92.56 169 LEU A C 1
ATOM 1308 O O . LEU A 1 169 ? 9.624 -12.298 -1.501 1.00 92.56 169 LEU A O 1
ATOM 1312 N N . THR A 1 170 ? 9.172 -14.057 -0.184 1.00 91.81 170 THR A N 1
ATOM 1313 C CA . THR A 1 170 ? 7.866 -14.367 -0.790 1.00 91.81 170 THR A CA 1
ATOM 1314 C C . THR A 1 170 ? 6.745 -13.756 0.046 1.00 91.81 170 THR A C 1
ATOM 1316 O O . THR A 1 170 ? 6.842 -13.758 1.273 1.00 91.81 170 THR A O 1
ATOM 1319 N N . LEU A 1 171 ? 5.673 -13.291 -0.604 1.00 90.19 171 LEU A N 1
ATOM 1320 C CA . LEU A 1 171 ? 4.449 -12.872 0.082 1.00 90.19 171 LEU A CA 1
ATOM 1321 C C . LEU A 1 171 ? 3.920 -14.029 0.945 1.00 90.19 171 LEU A C 1
ATOM 1323 O O . LEU A 1 171 ? 3.693 -15.130 0.443 1.00 90.19 171 LEU A O 1
ATOM 1327 N N . THR A 1 172 ? 3.750 -13.790 2.245 1.00 78.19 172 THR A N 1
ATOM 1328 C CA . THR A 1 172 ? 3.293 -14.809 3.196 1.00 78.19 172 THR A CA 1
ATOM 1329 C C . THR A 1 172 ? 2.449 -14.203 4.313 1.00 78.19 172 THR A C 1
ATOM 1331 O O . THR A 1 172 ? 2.659 -13.065 4.731 1.00 78.19 172 THR A O 1
ATOM 1334 N N . ASP A 1 173 ? 1.510 -15.004 4.807 1.00 65.88 173 ASP A N 1
ATOM 1335 C CA . ASP A 1 173 ? 0.637 -14.742 5.956 1.00 65.88 173 ASP A CA 1
ATOM 1336 C C . ASP A 1 173 ? 1.397 -14.913 7.276 1.00 65.88 173 ASP A C 1
ATOM 1338 O O . ASP A 1 173 ? 1.028 -14.354 8.310 1.00 65.88 173 ASP A O 1
ATOM 1342 N N . SER A 1 174 ? 2.473 -15.705 7.248 1.00 58.28 174 SER A N 1
ATOM 1343 C CA . SER A 1 174 ? 3.287 -15.970 8.422 1.00 58.28 174 SER A CA 1
ATOM 1344 C C . SER A 1 174 ? 4.166 -14.759 8.726 1.00 58.28 174 SER A C 1
ATOM 1346 O O . SER A 1 174 ? 5.114 -14.484 7.983 1.00 58.28 174 SER A O 1
ATOM 1348 N N . LEU A 1 175 ? 3.934 -14.112 9.870 1.00 59.56 175 LEU A N 1
ATOM 1349 C CA . LEU A 1 175 ? 4.984 -13.391 10.587 1.00 59.56 175 LEU A CA 1
ATOM 1350 C C . LEU A 1 175 ? 6.044 -14.415 11.002 1.00 59.56 175 LEU A C 1
ATOM 1352 O O . LEU A 1 175 ? 6.070 -14.883 12.136 1.00 59.56 175 LEU A O 1
ATOM 1356 N N . LYS A 1 176 ? 6.899 -14.849 10.073 1.00 57.28 176 LYS A N 1
ATOM 1357 C CA . LYS A 1 176 ? 8.128 -15.501 10.513 1.00 57.28 176 LYS A CA 1
ATOM 1358 C C . LYS A 1 176 ? 8.876 -14.451 11.326 1.00 57.28 176 LYS A C 1
ATOM 1360 O O . LYS A 1 176 ? 8.973 -13.317 10.841 1.00 57.28 176 LYS A O 1
ATOM 1365 N N . PRO A 1 177 ? 9.368 -14.792 12.525 1.00 55.94 177 PRO A N 1
ATOM 1366 C CA . PRO A 1 177 ? 10.150 -13.855 13.293 1.00 55.94 177 PRO A CA 1
ATOM 1367 C C . PRO A 1 177 ? 11.354 -13.491 12.428 1.00 55.94 177 PRO A C 1
ATOM 1369 O O . PRO A 1 177 ? 12.177 -14.333 12.070 1.00 55.94 177 PRO A O 1
ATOM 1372 N N . ASP A 1 178 ? 11.346 -12.218 12.048 1.00 74.88 178 ASP A N 1
ATOM 1373 C CA . ASP A 1 178 ? 12.421 -11.455 11.446 1.00 74.88 178 ASP A CA 1
ATOM 1374 C C . ASP A 1 178 ? 12.468 -11.278 9.910 1.00 74.88 178 ASP A C 1
ATOM 1376 O O . ASP A 1 178 ? 13.446 -11.561 9.214 1.00 74.88 178 ASP A O 1
ATOM 1380 N N . VAL A 1 179 ? 11.381 -10.716 9.359 1.00 85.31 179 VAL A N 1
ATOM 1381 C CA . VAL A 1 179 ? 11.373 -10.089 8.018 1.00 85.31 179 VAL A CA 1
ATOM 1382 C C . VAL A 1 179 ? 12.427 -8.973 7.921 1.00 85.31 179 VAL A C 1
ATOM 1384 O O . VAL A 1 179 ? 13.046 -8.814 6.873 1.00 85.31 179 VAL A O 1
ATOM 1387 N N . ILE A 1 180 ? 12.677 -8.236 9.008 1.00 88.94 180 ILE A N 1
ATOM 1388 C CA . ILE A 1 180 ? 13.670 -7.150 9.060 1.00 88.94 180 ILE A CA 1
ATOM 1389 C C . ILE A 1 180 ? 15.093 -7.688 8.833 1.00 88.94 180 ILE A C 1
ATOM 1391 O O . ILE A 1 180 ? 15.834 -7.133 8.031 1.00 88.94 180 ILE A O 1
ATOM 1395 N N . GLN A 1 181 ? 15.465 -8.800 9.461 1.00 88.94 181 GLN A N 1
ATOM 1396 C CA . GLN A 1 181 ? 16.743 -9.496 9.325 1.00 88.94 181 GLN A CA 1
ATOM 1397 C C . GLN A 1 181 ? 16.869 -10.092 7.933 1.00 88.94 181 GLN A C 1
ATOM 1399 O O . GLN A 1 181 ? 17.951 -10.047 7.361 1.00 88.94 181 GLN A O 1
ATOM 1404 N N . GLN A 1 182 ? 15.783 -10.621 7.360 1.00 90.50 182 GLN A N 1
ATOM 1405 C CA . GLN A 1 182 ? 15.796 -11.072 5.968 1.00 90.50 182 GLN A CA 1
ATOM 1406 C C . GLN A 1 182 ? 16.081 -9.912 5.013 1.00 90.50 182 GLN A C 1
ATOM 1408 O O . GLN A 1 182 ? 16.928 -10.061 4.139 1.00 90.50 182 GLN A O 1
ATOM 1413 N N . VAL A 1 183 ? 15.451 -8.749 5.217 1.00 93.12 183 VAL A N 1
ATOM 1414 C CA . VAL A 1 183 ? 15.745 -7.517 4.463 1.00 93.12 183 VAL A CA 1
ATOM 1415 C C . VAL A 1 183 ? 17.200 -7.090 4.666 1.00 93.12 183 VAL A C 1
ATOM 1417 O O . VAL A 1 183 ? 17.904 -6.788 3.701 1.00 93.12 183 VAL A O 1
ATOM 1420 N N . GLU A 1 184 ? 17.682 -7.106 5.907 1.00 93.56 184 GLU A N 1
ATOM 1421 C CA . GLU A 1 184 ? 19.046 -6.710 6.255 1.00 93.56 184 GLU A CA 1
ATOM 1422 C C . GLU A 1 184 ? 20.096 -7.661 5.657 1.00 93.56 184 GLU A C 1
ATOM 1424 O O . GLU A 1 184 ? 21.159 -7.222 5.222 1.00 93.56 184 GLU A O 1
ATOM 1429 N N . ALA A 1 185 ? 19.778 -8.950 5.537 1.00 93.44 185 ALA A N 1
ATOM 1430 C CA . ALA A 1 185 ? 20.654 -9.971 4.971 1.00 93.44 185 ALA A CA 1
ATOM 1431 C C . ALA A 1 185 ? 20.755 -9.927 3.436 1.00 93.44 185 ALA A C 1
ATOM 1433 O O . ALA A 1 185 ? 21.620 -10.603 2.873 1.00 93.44 185 ALA A O 1
ATOM 1434 N N . ILE A 1 186 ? 19.918 -9.139 2.745 1.00 93.94 186 ILE A N 1
ATOM 1435 C CA . ILE A 1 186 ? 19.958 -9.059 1.280 1.00 93.94 186 ILE A CA 1
ATOM 1436 C C . ILE A 1 186 ? 21.329 -8.561 0.821 1.00 93.94 186 ILE A C 1
ATOM 1438 O O . ILE A 1 186 ? 21.801 -7.485 1.206 1.00 93.94 186 ILE A O 1
ATOM 1442 N N . LEU A 1 187 ? 21.959 -9.345 -0.049 1.00 92.62 187 LEU A N 1
ATOM 1443 C CA . LEU A 1 187 ? 23.247 -9.018 -0.642 1.00 92.62 187 LEU A CA 1
ATOM 1444 C C . LEU A 1 187 ? 23.067 -8.238 -1.942 1.00 92.62 187 LEU A C 1
ATOM 1446 O O . LEU A 1 187 ? 22.072 -8.382 -2.651 1.00 92.62 187 LEU A O 1
ATOM 1450 N N . ARG A 1 188 ? 24.077 -7.435 -2.283 1.00 90.56 188 ARG A N 1
ATOM 1451 C CA . ARG A 1 188 ? 24.097 -6.688 -3.540 1.00 90.56 188 ARG A CA 1
ATOM 1452 C C . ARG A 1 188 ? 24.011 -7.651 -4.736 1.00 90.56 188 ARG A C 1
ATOM 1454 O O . ARG A 1 188 ? 24.869 -8.532 -4.857 1.00 90.56 188 ARG A O 1
ATOM 1461 N N . PRO A 1 189 ? 23.049 -7.460 -5.655 1.00 87.44 189 PRO A N 1
ATOM 1462 C CA . PRO A 1 189 ? 22.992 -8.246 -6.878 1.00 87.44 189 PRO A CA 1
ATOM 1463 C C . PRO A 1 189 ? 24.200 -7.985 -7.785 1.00 87.44 189 PRO A C 1
ATOM 1465 O O . PRO A 1 189 ? 24.637 -6.849 -7.953 1.00 87.44 189 PRO A O 1
ATOM 1468 N N . GLY A 1 190 ? 24.741 -9.046 -8.386 1.00 88.25 190 GLY A N 1
ATOM 1469 C CA . GLY A 1 190 ? 25.886 -8.962 -9.295 1.00 88.25 190 GLY A CA 1
ATOM 1470 C C . GLY A 1 190 ? 25.500 -8.853 -10.774 1.00 88.25 190 GLY A C 1
ATOM 1471 O O . GLY A 1 190 ? 24.489 -9.407 -11.217 1.00 88.25 190 GLY A O 1
ATOM 1472 N N . GLY A 1 191 ? 26.369 -8.207 -11.555 1.00 90.69 191 GLY A N 1
ATOM 1473 C CA . GLY A 1 191 ? 26.251 -8.079 -13.011 1.00 90.69 191 GLY A CA 1
ATOM 1474 C C . GLY A 1 191 ? 25.319 -6.951 -13.470 1.00 90.69 191 GLY A C 1
ATOM 1475 O O . GLY A 1 191 ? 24.696 -6.272 -12.661 1.00 90.69 191 GLY A O 1
ATOM 1476 N N . THR A 1 192 ? 25.229 -6.745 -14.786 1.00 92.06 192 THR A N 1
ATOM 1477 C CA . THR A 1 192 ? 24.360 -5.728 -15.400 1.00 92.06 192 THR A CA 1
ATOM 1478 C C . THR A 1 192 ? 22.887 -6.008 -15.076 1.00 92.06 192 THR A C 1
ATOM 1480 O O . THR A 1 192 ? 22.445 -7.119 -15.377 1.00 92.06 192 THR A O 1
ATOM 1483 N N . PRO A 1 193 ? 22.130 -5.050 -14.505 1.00 95.00 193 PRO A N 1
ATOM 1484 C CA . PRO A 1 193 ? 20.716 -5.225 -14.170 1.00 95.00 193 PRO A CA 1
ATOM 1485 C C . PRO A 1 193 ? 19.846 -5.602 -15.377 1.00 95.00 193 PRO A C 1
ATOM 1487 O O . PRO A 1 193 ? 19.943 -4.986 -16.436 1.00 95.00 193 PRO A O 1
ATOM 1490 N N . ASP A 1 194 ? 18.969 -6.592 -15.216 1.00 96.44 194 ASP A N 1
ATOM 1491 C CA . ASP A 1 194 ? 17.988 -7.035 -16.217 1.00 96.44 194 ASP A CA 1
ATOM 1492 C C . ASP A 1 194 ? 16.561 -6.804 -15.696 1.00 96.44 194 ASP A C 1
ATOM 1494 O O . ASP A 1 194 ? 15.944 -7.681 -15.082 1.00 96.44 194 ASP A O 1
ATOM 1498 N N . LEU A 1 195 ? 16.043 -5.590 -15.923 1.00 96.75 195 LEU A N 1
ATOM 1499 C CA . LEU A 1 195 ? 14.708 -5.194 -15.471 1.00 96.75 195 LEU A CA 1
ATOM 1500 C C . LEU A 1 195 ? 13.600 -6.043 -16.111 1.00 96.75 195 LEU A C 1
ATOM 1502 O O . LEU A 1 195 ? 12.621 -6.365 -15.447 1.00 96.75 195 LEU A O 1
ATOM 1506 N N . THR A 1 196 ? 13.759 -6.463 -17.372 1.00 97.44 196 THR A N 1
ATOM 1507 C CA . THR A 1 196 ? 12.758 -7.308 -18.049 1.00 97.44 196 THR A CA 1
ATOM 1508 C C . THR A 1 196 ? 12.540 -8.609 -17.282 1.00 97.44 196 THR A C 1
ATOM 1510 O O . THR A 1 196 ? 11.400 -8.964 -16.982 1.00 97.44 196 THR A O 1
ATOM 1513 N N . LYS A 1 197 ? 13.623 -9.319 -16.935 1.00 97.69 197 LYS A N 1
ATOM 1514 C CA . LYS A 1 197 ? 13.510 -10.562 -16.163 1.00 97.69 197 LYS A CA 1
ATOM 1515 C C . LYS A 1 197 ? 12.979 -10.314 -14.754 1.00 97.69 197 LYS A C 1
ATOM 1517 O O . LYS A 1 197 ? 12.255 -11.159 -14.234 1.00 97.69 197 LYS A O 1
ATOM 1522 N N . ALA A 1 198 ? 13.338 -9.191 -14.132 1.00 97.75 198 ALA A N 1
ATOM 1523 C CA . ALA A 1 198 ? 12.845 -8.845 -12.803 1.00 97.75 198 ALA A CA 1
ATOM 1524 C C . ALA A 1 198 ? 11.321 -8.639 -12.802 1.00 97.75 198 ALA A C 1
ATOM 1526 O O . ALA A 1 198 ? 10.640 -9.215 -11.959 1.00 97.75 198 ALA A O 1
ATOM 1527 N N . LEU A 1 199 ? 10.776 -7.918 -13.789 1.00 97.56 199 LEU A N 1
ATOM 1528 C CA . LEU A 1 199 ? 9.328 -7.734 -13.956 1.00 97.56 199 LEU A CA 1
ATOM 1529 C C . LEU A 1 199 ? 8.603 -9.065 -14.199 1.00 97.56 199 LEU A C 1
ATOM 1531 O O . LEU A 1 199 ? 7.584 -9.331 -13.571 1.00 97.56 199 LEU A O 1
ATOM 1535 N N . GLN A 1 200 ? 9.166 -9.944 -15.034 1.00 97.25 200 GLN A N 1
ATOM 1536 C CA . GLN A 1 200 ? 8.628 -11.296 -15.251 1.00 97.25 200 GLN A CA 1
ATOM 1537 C C . GLN A 1 200 ? 8.640 -12.152 -13.976 1.00 97.25 200 GLN A C 1
ATOM 1539 O O . GLN A 1 200 ? 7.752 -12.973 -13.759 1.00 97.25 200 GLN A O 1
ATOM 1544 N N . LEU A 1 201 ? 9.654 -11.993 -13.120 1.00 97.88 201 LEU A N 1
ATOM 1545 C CA . LEU A 1 201 ? 9.682 -12.660 -11.819 1.00 97.88 201 LEU A CA 1
ATOM 1546 C C . LEU A 1 201 ? 8.680 -12.031 -10.840 1.00 97.88 201 LEU A C 1
ATOM 1548 O O . LEU A 1 201 ? 8.148 -12.743 -9.992 1.00 97.88 201 LEU A O 1
ATOM 1552 N N . GLY A 1 202 ? 8.387 -10.737 -10.997 1.00 96.94 202 GLY A N 1
ATOM 1553 C CA . GLY A 1 202 ? 7.334 -10.024 -10.277 1.00 96.94 202 GLY A CA 1
ATOM 1554 C C . GLY A 1 202 ? 5.975 -10.699 -10.427 1.00 96.94 202 GLY A C 1
ATOM 1555 O O . GLY A 1 202 ? 5.317 -10.944 -9.426 1.00 96.94 202 GLY A O 1
ATOM 1556 N N . GLU A 1 203 ? 5.599 -11.120 -11.634 1.00 93.19 203 GLU A N 1
ATOM 1557 C CA . GLU A 1 203 ? 4.352 -11.867 -11.870 1.00 93.19 203 GLU A CA 1
ATOM 1558 C C . GLU A 1 203 ? 4.269 -13.116 -10.974 1.00 93.19 203 GLU A C 1
ATOM 1560 O O . GLU A 1 203 ? 3.284 -13.342 -10.272 1.00 93.19 203 GLU A O 1
ATOM 1565 N N . LYS A 1 204 ? 5.368 -13.878 -10.894 1.00 95.56 204 LYS A N 1
ATOM 1566 C CA . LYS A 1 204 ? 5.447 -15.070 -10.040 1.00 95.56 204 LYS A CA 1
ATOM 1567 C C . LYS A 1 204 ? 5.390 -14.733 -8.554 1.00 95.56 204 LYS A C 1
ATOM 1569 O O . LYS A 1 204 ? 4.768 -15.489 -7.807 1.00 95.56 204 LYS A O 1
ATOM 1574 N N . LEU A 1 205 ? 6.005 -13.626 -8.129 1.00 96.44 205 LEU A N 1
ATOM 1575 C CA . LEU A 1 205 ? 5.981 -13.164 -6.737 1.00 96.44 205 LEU A CA 1
ATOM 1576 C C . LEU A 1 205 ? 4.548 -12.954 -6.229 1.00 96.44 205 LEU A C 1
ATOM 1578 O O . LEU A 1 205 ? 4.297 -13.230 -5.061 1.00 96.44 205 LEU A O 1
ATOM 1582 N N . PHE A 1 206 ? 3.626 -12.530 -7.101 1.00 95.12 206 PHE A N 1
ATOM 1583 C CA . PHE A 1 206 ? 2.212 -12.297 -6.782 1.00 95.12 206 PHE A CA 1
ATOM 1584 C C . PHE A 1 206 ? 1.301 -13.519 -6.947 1.00 95.12 206 PHE A C 1
ATOM 1586 O O . PHE A 1 206 ? 0.100 -13.409 -6.719 1.00 95.12 206 PHE A O 1
ATOM 1593 N N . SER A 1 207 ? 1.834 -14.701 -7.272 1.00 92.06 207 SER A N 1
ATOM 1594 C CA . SER A 1 207 ? 1.016 -15.927 -7.333 1.00 92.06 207 SER A CA 1
ATOM 1595 C C . SER A 1 207 ? 0.244 -16.226 -6.030 1.00 92.06 207 SER A C 1
ATOM 1597 O O . SER A 1 207 ? -0.908 -16.642 -6.126 1.00 92.06 207 SER A O 1
ATOM 1599 N N . PRO A 1 208 ? 0.811 -16.021 -4.818 1.00 91.75 208 PRO A N 1
ATOM 1600 C CA . PRO A 1 208 ? 0.089 -16.190 -3.554 1.00 91.75 208 PRO A CA 1
ATOM 1601 C C . PRO A 1 208 ? -0.604 -14.898 -3.070 1.00 91.75 208 PRO A C 1
ATOM 1603 O O . PRO A 1 208 ? -0.879 -14.770 -1.877 1.00 91.75 208 PRO A O 1
ATOM 1606 N N . ALA A 1 209 ? -0.842 -13.918 -3.949 1.00 89.56 209 ALA A N 1
ATOM 1607 C CA . ALA A 1 209 ? -1.476 -12.662 -3.560 1.00 89.56 209 ALA A CA 1
ATOM 1608 C C . ALA A 1 209 ? -2.934 -12.858 -3.117 1.00 89.56 209 ALA A C 1
ATOM 1610 O O . ALA A 1 209 ? -3.666 -13.707 -3.634 1.00 89.56 209 ALA A O 1
ATOM 1611 N N . ARG A 1 210 ? -3.377 -12.030 -2.172 1.00 86.38 210 ARG A N 1
ATOM 1612 C CA . ARG A 1 210 ? -4.742 -12.026 -1.653 1.00 86.38 210 ARG A CA 1
ATOM 1613 C C . ARG A 1 210 ? -5.724 -11.537 -2.720 1.00 86.38 210 ARG A C 1
ATOM 1615 O O . ARG A 1 210 ? -5.488 -10.485 -3.312 1.00 86.38 210 ARG A O 1
ATOM 1622 N N . PRO A 1 211 ? -6.874 -12.210 -2.903 1.00 77.75 211 PRO A N 1
ATOM 1623 C CA . PRO A 1 211 ? -7.859 -11.833 -3.919 1.00 77.75 211 PRO A CA 1
ATOM 1624 C C . PRO A 1 211 ? -8.399 -10.398 -3.821 1.00 77.75 211 PRO A C 1
ATOM 1626 O O . PRO A 1 211 ? -8.716 -9.812 -4.846 1.00 77.75 211 PRO A O 1
ATOM 1629 N N . ASN A 1 212 ? -8.506 -9.844 -2.607 1.00 77.31 212 ASN A N 1
ATOM 1630 C CA . ASN A 1 212 ? -9.104 -8.523 -2.359 1.00 77.31 212 ASN A CA 1
ATOM 1631 C C . ASN A 1 212 ? -8.068 -7.449 -1.975 1.00 77.31 212 ASN A C 1
ATOM 1633 O O . ASN A 1 212 ? -8.446 -6.337 -1.609 1.00 77.31 212 ASN A O 1
ATOM 1637 N N . ALA A 1 213 ? -6.772 -7.775 -2.001 1.00 84.94 213 ALA A N 1
ATOM 1638 C CA . ALA A 1 213 ? -5.716 -6.806 -1.723 1.00 84.94 213 ALA A CA 1
ATOM 1639 C C . ALA A 1 213 ? -5.240 -6.159 -3.024 1.00 84.94 213 ALA A C 1
ATOM 1641 O O . ALA A 1 213 ? -5.129 -6.822 -4.056 1.00 84.94 213 ALA A O 1
ATOM 1642 N N . LYS A 1 214 ? -4.872 -4.876 -2.967 1.00 89.00 214 LYS A N 1
ATOM 1643 C CA . LYS A 1 214 ? -4.174 -4.236 -4.086 1.00 89.00 214 LYS A CA 1
ATOM 1644 C C . LYS A 1 214 ? -2.831 -4.934 -4.298 1.00 89.00 214 LYS A C 1
ATOM 1646 O O . LYS A 1 214 ? -2.048 -5.035 -3.354 1.00 89.00 214 LYS A O 1
ATOM 1651 N N . LYS A 1 215 ? -2.525 -5.357 -5.523 1.00 93.06 215 LYS A N 1
ATOM 1652 C CA . LYS A 1 215 ? -1.202 -5.889 -5.873 1.00 93.06 215 LYS A CA 1
ATOM 1653 C C . LYS A 1 215 ? -0.329 -4.744 -6.363 1.00 93.06 215 LYS A C 1
ATOM 1655 O O . LYS A 1 215 ? -0.622 -4.128 -7.387 1.00 93.06 215 LYS A O 1
ATOM 1660 N N . VAL A 1 216 ? 0.731 -4.433 -5.627 1.00 95.88 216 VAL A N 1
ATOM 1661 C CA . VAL A 1 216 ? 1.599 -3.294 -5.932 1.00 95.88 216 VAL A CA 1
ATOM 1662 C C . VAL A 1 216 ? 3.048 -3.734 -5.994 1.00 95.88 216 VAL A C 1
ATOM 1664 O O . VAL A 1 216 ? 3.569 -4.289 -5.036 1.00 95.88 216 VAL A O 1
ATOM 1667 N N . LEU A 1 217 ? 3.724 -3.416 -7.091 1.00 97.69 217 LEU A N 1
ATOM 1668 C CA . LEU A 1 217 ? 5.137 -3.686 -7.304 1.00 97.69 217 LEU A CA 1
ATOM 1669 C C . LEU A 1 217 ? 5.921 -2.374 -7.380 1.00 97.69 217 LEU A C 1
ATOM 1671 O O . LEU A 1 217 ? 5.680 -1.549 -8.254 1.00 97.69 217 LEU A O 1
ATOM 1675 N N . VAL A 1 218 ? 6.880 -2.181 -6.484 1.00 98.06 218 VAL A N 1
ATOM 1676 C CA . VAL A 1 218 ? 7.734 -0.991 -6.436 1.00 98.06 218 VAL A CA 1
ATOM 1677 C C . VAL A 1 218 ? 9.138 -1.362 -6.893 1.00 98.06 218 VAL A C 1
ATOM 1679 O O . VAL A 1 218 ? 9.828 -2.150 -6.252 1.00 98.06 218 VAL A O 1
ATOM 1682 N N . ILE A 1 219 ? 9.577 -0.788 -8.006 1.00 97.81 219 ILE A N 1
ATOM 1683 C CA . ILE A 1 219 ? 10.953 -0.897 -8.492 1.00 97.81 219 ILE A CA 1
ATOM 1684 C C . ILE A 1 219 ? 11.787 0.150 -7.757 1.00 97.81 219 ILE A C 1
ATOM 1686 O O . ILE A 1 219 ? 11.423 1.316 -7.775 1.00 97.81 219 ILE A O 1
ATOM 1690 N N . ILE A 1 220 ? 12.909 -0.222 -7.151 1.00 96.69 220 ILE A N 1
ATOM 1691 C CA . ILE A 1 220 ? 13.876 0.705 -6.556 1.00 96.69 220 ILE A CA 1
ATOM 1692 C C . ILE A 1 220 ? 15.225 0.447 -7.222 1.00 96.69 220 ILE A C 1
ATOM 1694 O O . ILE A 1 220 ? 15.768 -0.659 -7.142 1.00 96.69 220 ILE A O 1
ATOM 1698 N N . THR A 1 221 ? 15.749 1.441 -7.937 1.00 94.62 221 THR A N 1
ATOM 1699 C CA . THR A 1 221 ? 17.002 1.283 -8.679 1.00 94.62 221 THR A CA 1
ATOM 1700 C C . THR A 1 221 ? 17.785 2.580 -8.794 1.00 94.62 221 THR A C 1
ATOM 1702 O O . THR A 1 221 ? 17.205 3.663 -8.814 1.00 94.62 221 THR A O 1
ATOM 1705 N N . ASP A 1 222 ? 19.106 2.453 -8.890 1.00 92.12 222 ASP A N 1
ATOM 1706 C CA . ASP A 1 222 ? 20.046 3.563 -9.039 1.00 92.12 222 ASP A CA 1
ATOM 1707 C C . ASP A 1 222 ? 20.707 3.662 -10.411 1.00 92.12 222 ASP A C 1
ATOM 1709 O O . ASP A 1 222 ? 21.435 4.615 -10.669 1.00 92.12 222 ASP A O 1
ATOM 1713 N N . VAL A 1 223 ? 20.472 2.697 -11.300 1.00 91.56 223 VAL A N 1
ATOM 1714 C CA . VAL A 1 223 ? 21.125 2.656 -12.606 1.00 91.56 223 VAL A CA 1
ATOM 1715 C C . VAL A 1 223 ? 20.187 2.123 -13.677 1.00 91.56 223 VAL A C 1
ATOM 1717 O O . VAL A 1 223 ? 19.325 1.281 -13.423 1.00 91.56 223 VAL A O 1
ATOM 1720 N N . LYS A 1 224 ? 20.384 2.589 -14.909 1.00 92.75 224 LYS A N 1
ATOM 1721 C CA . LYS A 1 224 ? 19.756 2.008 -16.097 1.00 92.75 224 LYS A CA 1
ATOM 1722 C C . LYS A 1 224 ? 20.048 0.505 -16.222 1.00 92.75 224 LYS A C 1
ATOM 1724 O O . LYS A 1 224 ? 21.181 0.055 -16.039 1.00 92.75 224 LYS A O 1
ATOM 1729 N N . SER A 1 225 ? 19.043 -0.269 -16.623 1.00 93.12 225 SER A N 1
ATOM 1730 C CA . SER A 1 225 ? 19.203 -1.695 -16.909 1.00 93.12 225 SER A CA 1
ATOM 1731 C C . SER A 1 225 ? 19.746 -1.965 -18.325 1.00 93.12 225 SER A C 1
ATOM 1733 O O . SER A 1 225 ? 19.687 -1.132 -19.229 1.00 93.12 225 SER A O 1
ATOM 1735 N N . GLY A 1 226 ? 20.256 -3.176 -18.559 1.00 91.81 226 GLY A N 1
ATOM 1736 C CA . GLY A 1 226 ? 20.641 -3.660 -19.891 1.00 91.81 226 GLY A CA 1
ATOM 1737 C C . GLY A 1 226 ? 19.455 -4.050 -20.786 1.00 91.81 226 GLY A C 1
ATOM 1738 O O . GLY A 1 226 ? 19.654 -4.600 -21.870 1.00 91.81 226 GLY A O 1
ATOM 1739 N N . SER A 1 227 ? 18.218 -3.824 -20.335 1.00 93.75 227 SER A N 1
ATOM 1740 C CA . SER A 1 227 ? 17.004 -4.203 -21.058 1.00 93.75 227 SER A CA 1
ATOM 1741 C C . SER A 1 227 ? 16.684 -3.247 -22.203 1.00 93.75 227 SER A C 1
ATOM 1743 O O . SER A 1 227 ? 16.899 -2.041 -22.139 1.00 93.75 227 SER A O 1
ATOM 1745 N N . SER A 1 228 ? 16.062 -3.775 -23.257 1.00 94.56 228 SER A N 1
ATOM 1746 C CA . SER A 1 228 ? 15.423 -2.932 -24.269 1.00 94.56 228 SER A CA 1
ATOM 1747 C C . SER A 1 228 ? 14.073 -2.416 -23.765 1.00 94.56 228 SER A C 1
ATOM 1749 O O . SER A 1 228 ? 13.269 -3.218 -23.282 1.00 94.56 228 SER A O 1
ATOM 1751 N N . VAL A 1 229 ? 13.760 -1.144 -24.021 1.00 91.75 229 VAL A N 1
ATOM 1752 C CA . VAL A 1 229 ? 12.475 -0.503 -23.671 1.00 91.75 229 VAL A CA 1
ATOM 1753 C C . VAL A 1 229 ? 11.258 -1.305 -24.159 1.00 91.75 229 VAL A C 1
ATOM 1755 O O . VAL A 1 229 ? 10.281 -1.454 -23.433 1.00 91.75 229 VAL A O 1
ATOM 1758 N N . HIS A 1 230 ? 11.320 -1.900 -25.358 1.00 91.00 230 HIS A N 1
ATOM 1759 C CA . HIS A 1 230 ? 10.223 -2.717 -25.893 1.00 91.00 230 HIS A CA 1
ATOM 1760 C C . HIS A 1 230 ? 9.906 -3.947 -25.023 1.00 91.00 230 HIS A C 1
ATOM 1762 O O . HIS A 1 230 ? 8.743 -4.234 -24.759 1.00 91.00 230 HIS A O 1
ATOM 1768 N N . LYS A 1 231 ? 10.934 -4.655 -24.539 1.00 95.25 231 LYS A N 1
ATOM 1769 C CA . LYS A 1 231 ? 10.754 -5.818 -23.656 1.00 95.25 231 LYS A CA 1
ATOM 1770 C C . LYS A 1 231 ? 10.253 -5.418 -22.270 1.00 95.25 231 LYS A C 1
ATOM 1772 O O . LYS A 1 231 ? 9.383 -6.099 -21.739 1.00 95.25 231 LYS A O 1
ATOM 1777 N N . VAL A 1 232 ? 10.750 -4.300 -21.733 1.00 93.94 232 VAL A N 1
ATOM 1778 C CA . VAL A 1 232 ? 10.247 -3.720 -20.477 1.00 93.94 232 VAL A CA 1
ATOM 1779 C C . VAL A 1 232 ? 8.757 -3.408 -20.607 1.00 93.94 232 VAL A C 1
ATOM 1781 O O . VAL A 1 232 ? 7.982 -3.813 -19.750 1.00 93.94 232 VAL A O 1
ATOM 1784 N N . LYS A 1 233 ? 8.335 -2.794 -21.722 1.00 89.88 233 LYS A N 1
ATOM 1785 C CA . LYS A 1 233 ? 6.921 -2.509 -21.999 1.00 89.88 233 LYS A CA 1
ATOM 1786 C C . LYS A 1 233 ? 6.060 -3.773 -22.017 1.00 89.88 233 LYS A C 1
ATOM 1788 O O . LYS A 1 233 ? 5.003 -3.784 -21.402 1.00 89.88 233 LYS A O 1
ATOM 1793 N N . LEU A 1 234 ? 6.498 -4.832 -22.702 1.00 88.56 234 LEU A N 1
ATOM 1794 C CA . LEU A 1 234 ? 5.750 -6.095 -22.756 1.00 88.56 234 LEU A CA 1
ATOM 1795 C C . LEU A 1 234 ? 5.628 -6.755 -21.374 1.00 88.56 234 LEU A C 1
ATOM 1797 O O . LEU A 1 234 ? 4.562 -7.256 -21.033 1.00 88.56 234 LEU A O 1
ATOM 1801 N N . ALA A 1 235 ? 6.697 -6.736 -20.572 1.00 92.19 235 ALA A N 1
ATOM 1802 C CA . ALA A 1 235 ? 6.667 -7.277 -19.215 1.00 92.19 235 ALA A CA 1
ATOM 1803 C C . ALA A 1 235 ? 5.770 -6.442 -18.282 1.00 92.19 235 ALA A C 1
ATOM 1805 O O . ALA A 1 235 ? 4.985 -7.005 -17.528 1.00 92.19 235 ALA A O 1
ATOM 1806 N N . ALA A 1 236 ? 5.825 -5.111 -18.379 1.00 88.31 236 ALA A N 1
ATOM 1807 C CA . ALA A 1 236 ? 4.935 -4.218 -17.640 1.00 88.31 236 ALA A CA 1
ATOM 1808 C C . ALA A 1 236 ? 3.458 -4.425 -18.023 1.00 88.31 236 ALA A C 1
ATOM 1810 O O . ALA A 1 236 ? 2.596 -4.453 -17.154 1.00 88.31 236 ALA A O 1
ATOM 1811 N N . GLN A 1 237 ? 3.162 -4.644 -19.309 1.00 83.44 237 GLN A N 1
ATOM 1812 C CA . GLN A 1 237 ? 1.809 -4.974 -19.772 1.00 83.44 237 GLN A CA 1
ATOM 1813 C C . GLN A 1 237 ? 1.309 -6.317 -19.229 1.00 83.44 237 GLN A C 1
ATOM 1815 O O . GLN A 1 237 ? 0.126 -6.439 -18.930 1.00 83.44 237 GLN A O 1
ATOM 1820 N N . ALA A 1 238 ? 2.181 -7.320 -19.099 1.00 82.56 238 ALA A N 1
ATOM 1821 C CA . ALA A 1 238 ? 1.810 -8.592 -18.482 1.00 82.56 238 ALA A CA 1
ATOM 1822 C C . ALA A 1 238 ? 1.417 -8.408 -17.006 1.00 82.56 238 ALA A C 1
ATOM 1824 O O . ALA A 1 238 ? 0.391 -8.930 -16.587 1.00 82.56 238 ALA A O 1
ATOM 1825 N N . LEU A 1 239 ? 2.171 -7.598 -16.256 1.00 85.62 239 LEU A N 1
ATOM 1826 C CA . LEU A 1 239 ? 1.838 -7.249 -14.871 1.00 85.62 239 LEU A CA 1
ATOM 1827 C C . LEU A 1 239 ? 0.510 -6.481 -14.766 1.00 85.62 239 LEU A C 1
ATOM 1829 O O . LEU A 1 239 ? -0.314 -6.815 -13.920 1.00 85.62 239 LEU A O 1
ATOM 1833 N N . ASP A 1 240 ? 0.269 -5.505 -15.648 1.00 82.69 240 ASP A N 1
ATOM 1834 C CA . ASP A 1 240 ? -0.988 -4.739 -15.667 1.00 82.69 240 ASP A CA 1
ATOM 1835 C C . ASP A 1 240 ? -2.202 -5.630 -15.991 1.00 82.69 240 ASP A C 1
ATOM 1837 O O . ASP A 1 240 ? -3.259 -5.471 -15.385 1.00 82.69 240 ASP A O 1
ATOM 1841 N N . ASN A 1 241 ? -2.050 -6.628 -16.873 1.00 81.12 241 ASN A N 1
ATOM 1842 C CA . ASN A 1 241 ? -3.108 -7.607 -17.160 1.00 81.12 241 ASN A CA 1
ATOM 1843 C C . ASN A 1 241 ? -3.472 -8.481 -15.944 1.00 81.12 241 ASN A C 1
ATOM 1845 O O . ASN A 1 241 ? -4.602 -8.960 -15.866 1.00 81.12 241 ASN A O 1
ATOM 1849 N N . GLU A 1 242 ? -2.540 -8.671 -15.007 1.00 80.94 242 GLU A N 1
ATOM 1850 C CA . GLU A 1 242 ? -2.730 -9.405 -13.744 1.00 80.94 242 GLU A CA 1
ATOM 1851 C C . GLU A 1 242 ? -3.157 -8.495 -12.572 1.00 80.94 242 GLU A C 1
ATOM 1853 O O . GLU A 1 242 ? -3.193 -8.930 -11.410 1.00 80.94 242 GLU A O 1
ATOM 1858 N N . ASP A 1 243 ? -3.489 -7.235 -12.881 1.00 83.31 243 ASP A N 1
ATOM 1859 C CA . ASP A 1 243 ? -3.852 -6.174 -11.937 1.00 83.31 243 ASP A CA 1
ATOM 1860 C C . ASP A 1 243 ? -2.732 -5.846 -10.930 1.00 83.31 243 ASP A C 1
ATOM 1862 O O . ASP A 1 243 ? -2.969 -5.483 -9.778 1.00 83.31 243 ASP A O 1
ATOM 1866 N N . ILE A 1 244 ? -1.473 -5.995 -11.359 1.00 87.31 244 ILE A N 1
ATOM 1867 C CA . ILE A 1 244 ? -0.289 -5.640 -10.572 1.00 87.31 244 ILE A CA 1
ATOM 1868 C C . ILE A 1 244 ? 0.155 -4.232 -10.968 1.00 87.31 244 ILE A C 1
ATOM 1870 O O . ILE A 1 244 ? 0.686 -3.997 -12.055 1.00 87.31 244 ILE A O 1
ATOM 1874 N N . ARG A 1 245 ? -0.033 -3.276 -10.057 1.00 90.06 245 ARG A N 1
ATOM 1875 C CA . ARG A 1 245 ? 0.284 -1.861 -10.279 1.00 90.06 245 ARG A CA 1
ATOM 1876 C C . ARG A 1 245 ? 1.758 -1.597 -10.006 1.00 90.06 245 ARG A C 1
ATOM 1878 O O . ARG A 1 245 ? 2.252 -1.911 -8.927 1.00 90.06 245 ARG A O 1
ATOM 1885 N N . VAL A 1 246 ? 2.460 -1.010 -10.975 1.00 92.94 246 VAL A N 1
ATOM 1886 C CA . VAL A 1 246 ? 3.911 -0.797 -10.894 1.00 92.94 246 VAL A CA 1
ATOM 1887 C C . VAL A 1 246 ? 4.245 0.667 -10.597 1.00 92.94 246 VAL A C 1
ATOM 1889 O O . VAL A 1 246 ? 3.851 1.566 -11.338 1.00 92.94 246 VAL A O 1
ATOM 1892 N N . PHE A 1 247 ? 5.039 0.897 -9.553 1.00 94.38 247 PHE A N 1
ATOM 1893 C CA . PHE A 1 247 ? 5.683 2.178 -9.248 1.00 94.38 247 PHE A CA 1
ATOM 1894 C C . PHE A 1 247 ? 7.199 2.044 -9.359 1.00 94.38 247 PHE A C 1
ATOM 1896 O O . PHE A 1 247 ? 7.745 0.945 -9.274 1.00 94.38 247 PHE A O 1
ATOM 1903 N N . ALA A 1 248 ? 7.892 3.164 -9.538 1.00 95.00 248 ALA A N 1
ATOM 1904 C CA . ALA A 1 248 ? 9.348 3.193 -9.574 1.00 95.00 248 ALA A CA 1
ATOM 1905 C C . ALA A 1 248 ? 9.901 4.268 -8.637 1.00 95.00 248 ALA A C 1
ATOM 1907 O O . ALA A 1 248 ? 9.347 5.357 -8.547 1.00 95.00 248 ALA A O 1
ATOM 1908 N N . VAL A 1 249 ? 11.019 3.970 -7.988 1.00 96.00 249 VAL A N 1
ATOM 1909 C CA . VAL A 1 249 ? 11.836 4.876 -7.188 1.00 96.00 249 VAL A CA 1
ATOM 1910 C C . VAL A 1 249 ? 13.214 4.917 -7.837 1.00 96.00 249 VAL A C 1
ATOM 1912 O O . VAL A 1 249 ? 13.956 3.932 -7.832 1.00 96.00 249 VAL A O 1
ATOM 1915 N N . ALA A 1 250 ? 13.526 6.056 -8.436 1.00 94.12 250 ALA A N 1
ATOM 1916 C CA . ALA A 1 250 ? 14.830 6.375 -8.981 1.00 94.12 250 ALA A CA 1
ATOM 1917 C C . ALA A 1 250 ? 15.726 6.904 -7.861 1.00 94.12 250 ALA A C 1
ATOM 1919 O O . ALA A 1 250 ? 15.426 7.954 -7.299 1.00 94.12 250 ALA A O 1
ATOM 1920 N N . VAL A 1 251 ? 16.813 6.201 -7.543 1.00 92.81 251 VAL A N 1
ATOM 1921 C CA . VAL A 1 251 ? 17.781 6.632 -6.527 1.00 92.81 251 VAL A CA 1
ATOM 1922 C C . VAL A 1 251 ? 19.013 7.221 -7.213 1.00 92.81 251 VAL A C 1
ATOM 1924 O O . VAL A 1 251 ? 19.756 6.513 -7.882 1.00 92.81 251 VAL A O 1
ATOM 1927 N N . GLY A 1 252 ? 19.258 8.518 -7.047 1.00 86.81 252 GLY A N 1
ATOM 1928 C CA . GLY A 1 252 ? 20.379 9.194 -7.709 1.00 86.81 252 GLY A CA 1
ATOM 1929 C C . GLY A 1 252 ? 20.132 9.487 -9.196 1.00 86.81 252 GLY A C 1
ATOM 1930 O O . GLY A 1 252 ? 18.994 9.548 -9.657 1.00 86.81 252 GLY A O 1
ATOM 1931 N N . SER A 1 253 ? 21.207 9.746 -9.949 1.00 83.38 253 SER A N 1
ATOM 1932 C CA . SER A 1 253 ? 21.137 10.314 -11.308 1.00 83.38 253 SER A CA 1
ATOM 1933 C C . SER A 1 253 ? 21.543 9.366 -12.443 1.00 83.38 253 SER A C 1
ATOM 1935 O O . SER A 1 253 ? 21.398 9.737 -13.606 1.00 83.38 253 SER A O 1
ATOM 1937 N N . GLU A 1 254 ? 22.022 8.152 -12.145 1.00 86.00 254 GLU A N 1
ATOM 1938 C CA . GLU A 1 254 ? 22.459 7.171 -13.159 1.00 86.00 254 GLU A CA 1
ATOM 1939 C C . GLU A 1 254 ? 21.294 6.324 -13.735 1.00 86.00 254 GLU A C 1
ATOM 1941 O O . GLU A 1 254 ? 21.498 5.415 -14.549 1.00 86.00 254 GLU A O 1
ATOM 1946 N N . VAL A 1 255 ? 20.054 6.627 -13.339 1.00 89.44 255 VAL A N 1
ATOM 1947 C CA . VAL A 1 255 ? 18.827 5.986 -13.837 1.00 89.44 255 VAL A CA 1
ATOM 1948 C C . VAL A 1 255 ? 18.405 6.499 -15.220 1.00 89.44 255 VAL A C 1
ATOM 1950 O O . VAL A 1 255 ? 18.715 7.622 -15.611 1.00 89.44 255 VAL A O 1
ATOM 1953 N N . ASP A 1 256 ? 17.621 5.700 -15.951 1.00 89.31 256 ASP A N 1
ATOM 1954 C CA . ASP A 1 256 ? 16.946 6.130 -17.184 1.00 89.31 256 ASP A CA 1
ATOM 1955 C C . ASP A 1 256 ? 15.447 6.383 -16.914 1.00 89.31 256 ASP A C 1
ATOM 1957 O O . ASP A 1 256 ? 14.676 5.427 -16.769 1.00 89.31 256 ASP A O 1
ATOM 1961 N N . PRO A 1 257 ? 14.989 7.652 -16.880 1.00 86.31 257 PRO A N 1
ATOM 1962 C CA . PRO A 1 257 ? 13.583 7.977 -16.638 1.00 86.31 257 PRO A CA 1
ATOM 1963 C C . PRO A 1 257 ? 12.628 7.382 -17.680 1.00 86.31 257 PRO A C 1
ATOM 1965 O O . PRO A 1 257 ? 11.463 7.118 -17.376 1.00 86.31 257 PRO A O 1
ATOM 1968 N N . THR A 1 258 ? 13.096 7.147 -18.911 1.00 87.31 258 THR A N 1
ATOM 1969 C CA . THR A 1 258 ? 12.283 6.545 -19.979 1.00 87.31 258 THR A CA 1
ATOM 1970 C C . THR A 1 258 ? 12.051 5.063 -19.710 1.00 87.31 258 THR A C 1
ATOM 1972 O O . THR A 1 258 ? 10.946 4.558 -19.905 1.00 87.31 258 THR A O 1
ATOM 1975 N N . GLU A 1 259 ? 13.077 4.358 -19.230 1.00 91.25 259 GLU A N 1
ATOM 1976 C CA . GLU A 1 259 ? 12.951 2.955 -18.833 1.00 91.25 259 GLU A CA 1
ATOM 1977 C C . GLU A 1 259 ? 11.976 2.807 -17.659 1.00 91.25 259 GLU A C 1
ATOM 1979 O O . GLU A 1 259 ? 11.047 2.003 -17.737 1.00 91.25 259 GLU A O 1
ATOM 1984 N N . LEU A 1 260 ? 12.133 3.629 -16.615 1.00 90.81 260 LEU A N 1
ATOM 1985 C CA . LEU A 1 260 ? 11.277 3.566 -15.429 1.00 90.81 260 LEU A CA 1
ATOM 1986 C C . LEU A 1 260 ? 9.835 3.971 -15.720 1.00 90.81 260 LEU A C 1
ATOM 1988 O O . LEU A 1 260 ? 8.927 3.274 -15.285 1.00 90.81 260 LEU A O 1
ATOM 1992 N N . SER A 1 261 ? 9.610 5.032 -16.499 1.00 88.19 261 SER A N 1
ATOM 1993 C CA . SER A 1 261 ? 8.255 5.421 -16.922 1.00 88.19 261 SER A CA 1
ATOM 1994 C C . SER A 1 261 ? 7.593 4.377 -17.821 1.00 88.19 261 SER A C 1
ATOM 1996 O O . SER A 1 261 ? 6.379 4.207 -17.764 1.00 88.19 261 SER A O 1
ATOM 1998 N N . THR A 1 262 ? 8.374 3.640 -18.616 1.00 85.88 262 THR A N 1
ATOM 1999 C CA . THR A 1 262 ? 7.860 2.500 -19.386 1.00 85.88 262 THR A CA 1
ATOM 2000 C C . THR A 1 262 ? 7.475 1.345 -18.464 1.00 85.88 262 THR A C 1
ATOM 2002 O O . THR A 1 262 ? 6.422 0.742 -18.655 1.00 85.88 262 THR A O 1
ATOM 2005 N N . ALA A 1 263 ? 8.308 1.036 -17.467 1.00 87.12 263 ALA A N 1
ATOM 2006 C CA . ALA A 1 263 ? 8.061 -0.046 -16.518 1.00 87.12 263 ALA A CA 1
ATOM 2007 C C . ALA A 1 263 ? 6.861 0.235 -15.600 1.00 87.12 263 ALA A C 1
ATOM 2009 O O . ALA A 1 263 ? 6.071 -0.663 -15.334 1.00 87.12 263 ALA A O 1
ATOM 2010 N N . SER A 1 264 ? 6.706 1.481 -15.149 1.00 84.31 264 SER A N 1
ATOM 2011 C CA . SER A 1 264 ? 5.612 1.924 -14.278 1.00 84.31 264 SER A CA 1
ATOM 2012 C C . SER A 1 264 ? 4.355 2.371 -15.039 1.00 84.31 264 SER A C 1
ATOM 2014 O O . SER A 1 264 ? 3.384 2.832 -14.435 1.00 84.31 264 SER A O 1
ATOM 2016 N N . GLY A 1 265 ? 4.376 2.295 -16.374 1.00 76.12 265 GLY A N 1
ATOM 2017 C CA . GLY A 1 265 ? 3.299 2.725 -17.270 1.00 76.12 265 GLY A CA 1
ATOM 2018 C C . GLY A 1 265 ? 3.097 4.244 -17.372 1.00 76.12 265 GLY A C 1
ATOM 2019 O O . GLY A 1 265 ? 2.363 4.705 -18.243 1.00 76.12 265 GLY A O 1
ATOM 2020 N N . SER A 1 266 ? 3.725 5.046 -16.507 1.00 71.69 266 SER A N 1
ATOM 2021 C CA . SER A 1 266 ? 3.660 6.507 -16.558 1.00 71.69 266 SER A CA 1
ATOM 2022 C C . SER A 1 266 ? 4.808 7.157 -15.794 1.00 71.69 266 SER A C 1
ATOM 2024 O O . SER A 1 266 ? 5.148 6.749 -14.686 1.00 71.69 266 SER A O 1
ATOM 2026 N N . GLY A 1 267 ? 5.321 8.280 -16.306 1.00 70.00 267 GLY A N 1
ATOM 2027 C CA . GLY A 1 267 ? 6.260 9.127 -15.560 1.00 70.00 267 GLY A CA 1
ATOM 2028 C C . GLY A 1 267 ? 5.704 9.631 -14.219 1.00 70.00 267 GLY A C 1
ATOM 2029 O O . GLY A 1 267 ? 6.472 9.846 -13.290 1.00 70.00 267 GLY A O 1
ATOM 2030 N N . LYS A 1 268 ? 4.373 9.743 -14.066 1.00 75.62 268 LYS A N 1
ATOM 2031 C CA . LYS A 1 268 ? 3.729 10.118 -12.791 1.00 75.62 268 LYS A CA 1
ATOM 2032 C C . LYS A 1 268 ? 3.907 9.059 -11.691 1.00 75.62 268 LYS A C 1
ATOM 2034 O O . LYS A 1 268 ? 3.773 9.388 -10.514 1.00 75.62 268 LYS A O 1
ATOM 2039 N N . ASN A 1 269 ? 4.219 7.817 -12.060 1.00 83.38 269 ASN A N 1
ATOM 2040 C CA . ASN A 1 269 ? 4.442 6.701 -11.137 1.00 83.38 269 ASN A CA 1
ATOM 2041 C C . ASN A 1 269 ? 5.922 6.542 -10.754 1.00 83.38 269 ASN A C 1
ATOM 2043 O O . ASN A 1 269 ? 6.276 5.579 -10.075 1.00 83.38 269 ASN A O 1
ATOM 2047 N N . VAL A 1 270 ? 6.780 7.468 -11.196 1.00 89.00 270 VAL A N 1
ATOM 2048 C CA . VAL A 1 270 ? 8.195 7.531 -10.824 1.00 89.00 270 VAL A CA 1
ATOM 2049 C C . VAL A 1 270 ? 8.368 8.528 -9.677 1.00 89.00 270 VAL A C 1
ATOM 2051 O O . VAL A 1 270 ? 7.864 9.649 -9.735 1.00 89.00 270 VAL A O 1
ATOM 2054 N N . ILE A 1 271 ? 9.066 8.097 -8.635 1.00 92.44 271 ILE A N 1
ATOM 2055 C CA . ILE A 1 271 ? 9.490 8.875 -7.472 1.00 92.44 271 ILE A CA 1
ATOM 2056 C C . ILE A 1 271 ? 10.993 9.077 -7.605 1.00 92.44 271 ILE A C 1
ATOM 2058 O O . ILE A 1 271 ? 11.720 8.113 -7.833 1.00 92.44 271 ILE A O 1
ATOM 2062 N N . ASN A 1 272 ? 11.465 10.310 -7.471 1.00 92.50 272 ASN A N 1
ATOM 2063 C CA . ASN A 1 272 ? 12.898 10.583 -7.426 1.00 92.50 272 ASN A CA 1
ATOM 2064 C C . ASN A 1 272 ? 13.333 10.644 -5.967 1.00 92.50 272 ASN A C 1
ATOM 2066 O O . ASN A 1 272 ? 12.708 11.337 -5.171 1.00 92.50 272 ASN A O 1
ATOM 2070 N N . SER A 1 273 ? 14.408 9.940 -5.640 1.00 92.31 273 SER A N 1
ATOM 2071 C CA . SER A 1 273 ? 14.972 9.883 -4.301 1.00 92.31 273 SER A CA 1
ATOM 2072 C C . SER A 1 273 ? 16.500 9.954 -4.343 1.00 92.31 273 SER A C 1
ATOM 2074 O O . SER A 1 273 ? 17.139 9.726 -5.374 1.00 92.31 273 SER A O 1
ATOM 2076 N N . SER A 1 274 ? 17.101 10.292 -3.211 1.00 90.19 274 SER A N 1
ATOM 2077 C CA . SER A 1 274 ? 18.535 10.255 -2.963 1.00 90.19 274 SER A CA 1
ATOM 2078 C C . SER A 1 274 ? 18.889 9.194 -1.915 1.00 90.19 274 SER A C 1
ATOM 2080 O O . SER A 1 274 ? 18.038 8.704 -1.173 1.00 90.19 274 SER A O 1
ATOM 2082 N N . ASN A 1 275 ? 20.174 8.854 -1.821 1.00 86.00 275 ASN A N 1
ATOM 2083 C CA . ASN A 1 275 ? 20.697 7.963 -0.783 1.00 86.00 275 ASN A CA 1
ATOM 2084 C C . ASN A 1 275 ? 20.758 8.609 0.618 1.00 86.00 275 ASN A C 1
ATOM 2086 O O . ASN A 1 275 ? 21.150 7.935 1.566 1.00 86.00 275 ASN A O 1
ATOM 2090 N N . THR A 1 276 ? 20.398 9.890 0.754 1.00 87.94 276 THR A N 1
ATOM 2091 C CA . THR A 1 276 ? 20.335 10.611 2.037 1.00 87.94 276 THR A CA 1
ATOM 2092 C C . THR A 1 276 ? 18.917 11.008 2.430 1.00 87.94 276 THR A C 1
ATOM 2094 O O . THR A 1 276 ? 18.718 11.584 3.503 1.00 87.94 276 THR A O 1
ATOM 2097 N N . ASP A 1 277 ? 17.925 10.703 1.589 1.00 94.62 277 ASP A N 1
ATOM 2098 C CA . ASP A 1 277 ? 16.534 10.984 1.906 1.00 94.62 277 ASP A CA 1
ATOM 2099 C C . ASP A 1 277 ? 16.097 10.184 3.127 1.00 94.62 277 ASP A C 1
ATOM 2101 O O . ASP A 1 277 ? 16.459 9.025 3.315 1.00 94.62 277 ASP A O 1
ATOM 2105 N N . GLU A 1 278 ? 15.237 10.786 3.937 1.00 96.44 278 GLU A N 1
ATOM 2106 C CA . GLU A 1 278 ? 14.628 10.091 5.059 1.00 96.44 278 GLU A CA 1
ATOM 2107 C C . GLU A 1 278 ? 13.725 8.950 4.541 1.00 96.44 278 GLU A C 1
ATOM 2109 O O . GLU A 1 278 ? 12.734 9.231 3.856 1.00 96.44 278 GLU A O 1
ATOM 2114 N N . PRO A 1 279 ? 13.993 7.675 4.887 1.00 96.56 279 PRO A N 1
ATOM 2115 C CA . PRO A 1 279 ? 13.257 6.533 4.337 1.00 96.56 279 PRO A CA 1
ATOM 2116 C C . PRO A 1 279 ? 11.740 6.616 4.549 1.00 96.56 279 PRO A C 1
ATOM 2118 O O . PRO A 1 279 ? 10.950 6.269 3.668 1.00 96.56 279 PRO A O 1
ATOM 2121 N N . GLY A 1 280 ? 11.325 7.160 5.699 1.00 96.19 280 GLY A N 1
ATOM 2122 C CA . GLY A 1 280 ? 9.920 7.376 6.029 1.00 96.19 280 GLY A CA 1
ATOM 2123 C C . GLY A 1 280 ? 9.202 8.333 5.073 1.00 96.19 280 GLY A C 1
ATOM 2124 O O . GLY A 1 280 ? 8.019 8.129 4.807 1.00 96.19 280 GLY A O 1
ATOM 2125 N N . LYS A 1 281 ? 9.895 9.332 4.507 1.00 96.06 281 LYS A N 1
ATOM 2126 C CA . LYS A 1 281 ? 9.311 10.252 3.517 1.00 96.06 281 LYS A CA 1
ATOM 2127 C C . LYS A 1 281 ? 9.065 9.556 2.186 1.00 96.06 281 LYS A C 1
ATOM 2129 O O . LYS A 1 281 ? 7.978 9.684 1.632 1.00 96.06 281 LYS A O 1
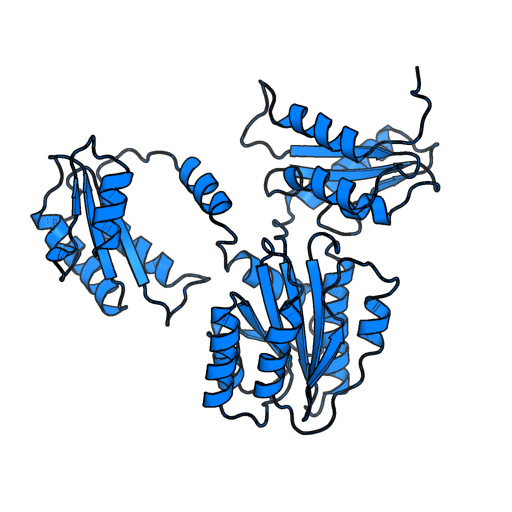ATOM 2134 N N . VAL A 1 282 ? 10.032 8.762 1.724 1.00 96.75 282 VAL A N 1
ATOM 2135 C CA . VAL A 1 282 ? 9.894 7.973 0.489 1.00 96.75 282 VAL A CA 1
ATOM 2136 C C . VAL A 1 282 ? 8.751 6.964 0.628 1.00 96.75 282 VAL A C 1
ATOM 2138 O O . VAL A 1 282 ? 7.919 6.841 -0.270 1.00 96.75 282 VAL A O 1
ATOM 2141 N N . ARG A 1 283 ? 8.639 6.297 1.787 1.00 96.81 283 ARG A N 1
ATOM 2142 C CA . ARG A 1 283 ? 7.493 5.435 2.116 1.00 96.81 283 ARG A CA 1
ATOM 2143 C C . ARG A 1 283 ? 6.162 6.177 2.016 1.00 96.81 283 ARG A C 1
ATOM 2145 O O . ARG A 1 283 ? 5.226 5.629 1.436 1.00 96.81 283 ARG A O 1
ATOM 2152 N N . GLU A 1 284 ? 6.043 7.375 2.596 1.00 94.94 284 GLU A N 1
ATOM 2153 C CA . GLU A 1 284 ? 4.792 8.142 2.507 1.00 94.94 284 GLU A CA 1
ATOM 2154 C C . GLU A 1 284 ? 4.448 8.512 1.066 1.00 94.94 284 GLU A C 1
ATOM 2156 O O . GLU A 1 284 ? 3.288 8.387 0.686 1.00 94.94 284 GLU A O 1
ATOM 2161 N N . GLU A 1 285 ? 5.429 8.894 0.248 1.00 94.69 285 GLU A N 1
ATOM 2162 C CA . GLU A 1 285 ? 5.189 9.214 -1.161 1.00 94.69 285 GLU A CA 1
ATOM 2163 C C . GLU A 1 285 ? 4.716 7.989 -1.959 1.00 94.69 285 GLU A C 1
ATOM 2165 O O . GLU A 1 285 ? 3.747 8.078 -2.718 1.00 94.69 285 GLU A O 1
ATOM 2170 N N . ILE A 1 286 ? 5.337 6.823 -1.744 1.00 94.88 286 ILE A N 1
ATOM 2171 C CA . ILE A 1 286 ? 4.893 5.554 -2.339 1.00 94.88 286 ILE A CA 1
ATOM 2172 C C . ILE A 1 286 ? 3.458 5.239 -1.901 1.00 94.88 286 ILE A C 1
ATOM 2174 O O . ILE A 1 286 ? 2.598 4.968 -2.739 1.00 94.88 286 ILE A O 1
ATOM 2178 N N . MET A 1 287 ? 3.177 5.288 -0.596 1.00 93.06 287 MET A N 1
ATOM 2179 C CA . MET A 1 287 ? 1.847 4.977 -0.070 1.00 93.06 287 MET A CA 1
ATOM 2180 C C . MET A 1 287 ? 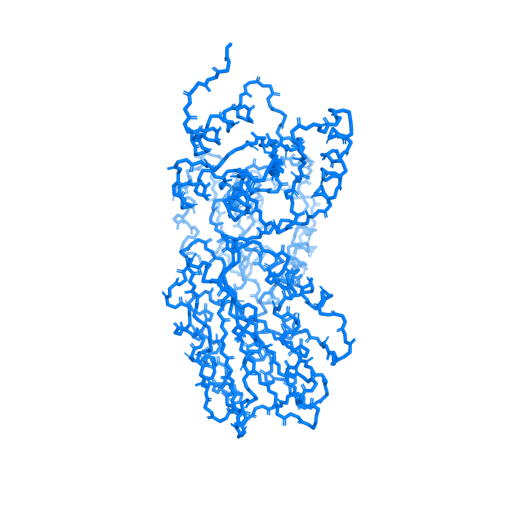0.786 5.953 -0.553 1.00 93.06 287 MET A C 1
ATOM 2182 O O . MET A 1 287 ? -0.341 5.541 -0.814 1.00 93.06 287 MET A O 1
ATOM 2186 N N . GLU A 1 288 ? 1.132 7.224 -0.723 1.00 90.62 288 GLU A N 1
ATOM 2187 C CA . GLU A 1 288 ? 0.215 8.212 -1.265 1.00 90.62 288 GLU A CA 1
ATOM 2188 C C . GLU A 1 288 ? -0.157 7.897 -2.715 1.00 90.62 288 GLU A C 1
ATOM 2190 O O . GLU A 1 288 ? -1.341 7.890 -3.053 1.00 90.62 288 GLU A O 1
ATOM 2195 N N . LYS A 1 289 ? 0.811 7.502 -3.552 1.00 88.06 289 LYS A N 1
ATOM 2196 C CA . LYS A 1 289 ? 0.508 7.018 -4.907 1.00 88.06 289 LYS A CA 1
ATOM 2197 C C . LYS A 1 289 ? -0.374 5.765 -4.887 1.00 88.06 289 LYS A C 1
ATOM 2199 O O . LYS A 1 289 ? -1.329 5.685 -5.655 1.00 88.06 289 LYS A O 1
ATOM 2204 N N . ILE A 1 290 ? -0.120 4.822 -3.975 1.00 89.12 290 ILE A N 1
ATOM 2205 C CA . ILE A 1 290 ? -0.948 3.611 -3.804 1.00 89.12 290 ILE A CA 1
ATOM 2206 C C . ILE A 1 290 ? -2.388 3.961 -3.394 1.00 89.12 290 ILE A C 1
ATOM 2208 O O . ILE A 1 290 ? -3.341 3.309 -3.837 1.00 89.12 290 ILE A O 1
ATOM 2212 N N . ARG A 1 291 ? -2.576 4.979 -2.546 1.00 85.19 291 ARG A N 1
ATOM 2213 C CA . ARG A 1 291 ? -3.905 5.464 -2.143 1.00 85.19 291 ARG A CA 1
ATOM 2214 C C . ARG A 1 291 ? -4.624 6.140 -3.307 1.00 85.19 291 ARG A C 1
ATOM 2216 O O . ARG A 1 291 ? -5.784 5.816 -3.546 1.00 85.19 291 ARG A O 1
ATOM 2223 N N . GLN A 1 292 ? -3.941 7.012 -4.045 1.00 76.00 292 GLN A N 1
ATOM 2224 C CA . GLN A 1 292 ? -4.507 7.777 -5.165 1.00 76.00 292 GLN A CA 1
ATOM 2225 C C . GLN A 1 292 ? -4.818 6.928 -6.407 1.00 76.00 292 GLN A C 1
ATOM 2227 O O . GLN A 1 292 ? -5.653 7.314 -7.220 1.00 76.00 292 GLN A O 1
ATOM 2232 N N . ASP A 1 293 ? -4.196 5.757 -6.556 1.00 69.00 293 ASP A N 1
ATOM 2233 C CA . ASP A 1 293 ? -4.517 4.787 -7.611 1.00 69.00 293 ASP A CA 1
ATOM 2234 C C . ASP A 1 293 ? -5.759 3.956 -7.216 1.00 69.00 293 ASP A C 1
ATOM 2236 O O . ASP A 1 293 ? -5.694 2.758 -6.917 1.00 69.00 293 ASP A O 1
ATOM 2240 N N . THR A 1 294 ? -6.895 4.641 -7.046 1.00 55.56 294 THR A N 1
ATOM 2241 C CA . THR A 1 294 ? -8.101 4.131 -6.377 1.00 55.56 294 THR A CA 1
ATOM 2242 C C . THR A 1 294 ? -9.216 3.809 -7.367 1.00 55.56 294 THR A C 1
ATOM 2244 O O . THR A 1 294 ? -9.921 4.700 -7.814 1.00 55.56 294 THR A O 1
ATOM 2247 N N . PHE A 1 295 ? -9.443 2.518 -7.617 1.00 51.56 295 PHE A N 1
ATOM 2248 C CA . PHE A 1 295 ? -10.672 1.850 -7.165 1.00 51.56 295 PHE A CA 1
ATOM 2249 C C . PHE A 1 295 ? -10.307 0.406 -6.784 1.00 51.56 295 PHE A C 1
ATOM 2251 O O . PHE A 1 295 ? -9.950 -0.356 -7.677 1.00 51.56 295 PHE A O 1
ATOM 2258 N N . PRO A 1 296 ? -10.311 0.034 -5.487 1.00 51.59 296 PRO A N 1
ATOM 2259 C CA . PRO A 1 296 ? -9.822 -1.276 -5.052 1.00 51.59 296 PRO A CA 1
ATOM 2260 C C . PRO A 1 296 ? -10.818 -2.410 -5.335 1.00 51.59 296 PRO A C 1
ATOM 2262 O O . PRO A 1 296 ? -10.392 -3.524 -5.602 1.00 51.59 296 PRO A O 1
ATOM 2265 N N . ASP A 1 297 ? -12.129 -2.135 -5.288 1.00 52.69 297 ASP A N 1
ATOM 2266 C CA . ASP A 1 297 ? -13.189 -3.102 -5.590 1.00 52.69 297 ASP A CA 1
ATOM 2267 C C . ASP A 1 297 ? -14.539 -2.419 -5.914 1.00 52.69 297 ASP A C 1
ATOM 2269 O O . ASP A 1 297 ? -14.728 -1.210 -5.728 1.00 52.69 297 ASP A O 1
ATOM 2273 N N . GLU A 1 298 ? -15.494 -3.210 -6.420 1.00 52.84 298 GLU A N 1
ATOM 2274 C CA . GLU A 1 298 ? -16.848 -2.770 -6.789 1.00 52.84 298 GLU A CA 1
ATOM 2275 C C . GLU A 1 298 ? -17.651 -2.234 -5.588 1.00 52.84 298 GLU A C 1
ATOM 2277 O O . GLU A 1 298 ? -18.440 -1.300 -5.741 1.00 52.84 298 GLU A O 1
ATOM 2282 N N . GLN A 1 299 ? -17.451 -2.769 -4.379 1.00 50.91 299 GLN A N 1
ATOM 2283 C CA . GLN A 1 299 ? -18.241 -2.381 -3.206 1.00 50.91 299 GLN A CA 1
ATOM 2284 C C . GLN A 1 299 ? -17.867 -0.991 -2.692 1.00 50.91 299 GLN A C 1
ATOM 2286 O O . GLN A 1 299 ? -18.752 -0.212 -2.326 1.00 50.91 299 GLN A O 1
ATOM 2291 N N . ALA A 1 300 ? -16.579 -0.650 -2.708 1.00 55.38 300 ALA A N 1
ATOM 2292 C CA . ALA A 1 300 ? -16.097 0.679 -2.361 1.00 55.38 300 ALA A CA 1
ATOM 2293 C C . ALA A 1 300 ? -16.671 1.743 -3.311 1.00 55.38 300 ALA A C 1
ATOM 2295 O O . ALA A 1 300 ? -17.150 2.789 -2.860 1.00 55.38 300 ALA A O 1
ATOM 2296 N N . LEU A 1 301 ? -16.709 1.441 -4.615 1.00 60.75 301 LEU A N 1
ATOM 2297 C CA . LEU A 1 301 ? -17.328 2.310 -5.616 1.00 60.75 301 LEU A CA 1
ATOM 2298 C C . LEU A 1 301 ? -18.834 2.482 -5.356 1.00 60.75 301 LEU A C 1
ATOM 2300 O O . LEU A 1 301 ? -19.338 3.605 -5.358 1.00 60.75 301 LEU A O 1
ATOM 2304 N N . LEU A 1 302 ? -19.553 1.392 -5.073 1.00 65.12 302 LEU A N 1
ATOM 2305 C CA . LEU A 1 302 ? -20.989 1.436 -4.781 1.00 65.12 302 LEU A CA 1
ATOM 2306 C C . LEU A 1 302 ? -21.314 2.222 -3.502 1.00 65.12 302 LEU A C 1
ATOM 2308 O O . LEU A 1 302 ? -22.277 2.991 -3.494 1.00 65.12 302 LEU A O 1
ATOM 2312 N N . LYS A 1 303 ? -20.510 2.085 -2.438 1.00 65.44 303 LYS A N 1
ATOM 2313 C CA . LYS A 1 303 ? -20.688 2.858 -1.195 1.00 65.44 303 LYS A CA 1
ATOM 2314 C C . LYS A 1 303 ? -20.540 4.357 -1.462 1.00 65.44 303 LYS A C 1
ATOM 2316 O O . LYS A 1 303 ? -21.324 5.145 -0.939 1.00 65.44 303 LYS A O 1
ATOM 2321 N N . LEU A 1 304 ? -19.572 4.752 -2.287 1.00 63.78 304 LEU A N 1
ATOM 2322 C CA . LEU A 1 304 ? -19.341 6.156 -2.626 1.00 63.78 304 LEU A CA 1
ATOM 2323 C C . LEU A 1 304 ? -20.484 6.726 -3.475 1.00 63.78 304 LEU A C 1
ATOM 2325 O O . LEU A 1 304 ? -21.002 7.794 -3.151 1.00 63.78 304 LEU A O 1
ATOM 2329 N N . LEU A 1 305 ? -20.949 5.978 -4.481 1.00 73.12 305 LEU A N 1
ATOM 2330 C CA . LEU A 1 305 ? -22.128 6.349 -5.272 1.00 73.12 305 LEU A CA 1
ATOM 2331 C C . LEU A 1 305 ? -23.382 6.499 -4.395 1.00 73.12 305 LEU A C 1
ATOM 2333 O O . LEU A 1 305 ? -24.153 7.435 -4.584 1.00 73.12 305 LEU A O 1
ATOM 2337 N N . GLY A 1 306 ? -23.561 5.632 -3.395 1.00 69.62 306 GLY A N 1
ATOM 2338 C CA . GLY A 1 306 ? -24.679 5.705 -2.448 1.00 69.62 306 GLY A CA 1
ATOM 2339 C C . GLY A 1 306 ? -24.652 6.917 -1.505 1.00 69.62 306 GLY A C 1
ATOM 2340 O O . GLY A 1 306 ? -25.691 7.270 -0.953 1.00 69.62 306 GLY A O 1
ATOM 2341 N N . ARG A 1 307 ? -23.494 7.567 -1.324 1.00 76.88 307 ARG A N 1
ATOM 2342 C CA . ARG A 1 307 ? -23.331 8.778 -0.493 1.00 76.88 307 ARG A CA 1
ATOM 2343 C C . ARG A 1 307 ? -23.493 10.078 -1.277 1.00 76.88 307 ARG A C 1
ATOM 2345 O O . ARG A 1 307 ? -23.510 11.151 -0.671 1.00 76.88 307 ARG A O 1
ATOM 2352 N N . MET A 1 308 ? -23.587 10.012 -2.605 1.00 77.25 308 MET A N 1
ATOM 2353 C CA . MET A 1 308 ? -23.763 11.203 -3.428 1.00 77.25 308 MET A CA 1
ATOM 2354 C C . MET A 1 308 ? -25.113 11.850 -3.120 1.00 77.25 308 MET A C 1
ATOM 2356 O O . MET A 1 308 ? -26.169 11.237 -3.256 1.00 77.25 308 MET A O 1
ATOM 2360 N N . SER A 1 309 ? -25.071 13.111 -2.700 1.00 74.25 309 SER A N 1
ATOM 2361 C CA . SER A 1 309 ? -26.278 13.905 -2.493 1.00 74.25 309 SER A CA 1
ATOM 2362 C C . SER A 1 309 ? -26.731 14.512 -3.815 1.00 74.25 309 SER A C 1
ATOM 2364 O O . SER A 1 309 ? -25.908 14.954 -4.617 1.00 74.25 309 SER A O 1
ATOM 2366 N N . ALA A 1 310 ? -28.044 14.562 -4.033 1.00 74.31 310 ALA A N 1
ATOM 2367 C CA . ALA A 1 310 ? -28.596 15.291 -5.164 1.00 74.31 310 ALA A CA 1
ATOM 2368 C C . ALA A 1 310 ? -28.242 16.780 -5.032 1.00 74.31 310 ALA A C 1
ATOM 2370 O O . ALA A 1 310 ? -28.522 17.406 -4.008 1.00 74.31 310 ALA A O 1
ATOM 2371 N N . VAL A 1 311 ? -27.633 17.340 -6.073 1.00 70.38 311 VAL A N 1
ATOM 2372 C CA . VAL A 1 311 ? -27.375 18.777 -6.170 1.00 70.38 311 VAL A CA 1
ATOM 2373 C C . VAL A 1 311 ? -28.571 19.406 -6.877 1.00 70.38 311 VAL A C 1
ATOM 2375 O O . VAL A 1 311 ? -28.909 19.023 -7.994 1.00 70.38 311 VAL A O 1
ATOM 2378 N N . GLY A 1 312 ? -29.254 20.334 -6.208 1.00 72.75 312 GLY A N 1
ATOM 2379 C CA . GLY A 1 312 ? -30.354 21.084 -6.811 1.00 72.75 312 GLY A CA 1
ATOM 2380 C C . GLY A 1 312 ? -29.837 22.209 -7.708 1.00 72.75 312 GLY A C 1
ATOM 2381 O O . GLY A 1 312 ? -28.852 22.862 -7.371 1.00 72.75 312 GLY A O 1
ATOM 2382 N N . GLY A 1 313 ? -30.517 22.467 -8.824 1.00 78.62 313 GLY A N 1
ATOM 2383 C CA . GLY A 1 313 ? -30.187 23.562 -9.738 1.00 78.62 313 GLY A CA 1
ATOM 2384 C C . GLY A 1 313 ? -30.499 23.228 -11.193 1.00 78.62 313 GLY A C 1
ATOM 2385 O O . GLY A 1 313 ? -30.936 22.122 -11.510 1.00 78.62 313 GLY A O 1
ATOM 2386 N N . THR A 1 314 ? -30.281 24.199 -12.078 1.00 79.69 314 THR A N 1
ATOM 2387 C CA . THR A 1 314 ? -30.264 23.947 -13.523 1.00 79.69 314 THR A CA 1
ATOM 2388 C C . THR A 1 314 ? -28.972 23.200 -13.862 1.00 79.69 314 THR A C 1
ATOM 2390 O O . THR A 1 314 ? -27.913 23.663 -13.437 1.00 79.69 314 THR A O 1
ATOM 2393 N N . PRO A 1 315 ? -29.019 22.079 -14.605 1.00 82.06 315 PRO A N 1
ATOM 2394 C CA . PRO A 1 315 ? -27.807 21.399 -15.047 1.00 82.06 315 PRO A CA 1
ATOM 2395 C C . PRO A 1 315 ? -26.915 22.346 -15.854 1.00 82.06 315 PRO A C 1
ATOM 2397 O O . PRO A 1 315 ? -27.420 23.106 -16.680 1.00 82.06 315 PRO A O 1
ATOM 2400 N N . ASP A 1 316 ? -25.607 22.277 -15.640 1.00 89.12 316 ASP A N 1
ATOM 2401 C CA . ASP A 1 316 ? -24.607 23.021 -16.406 1.00 89.12 316 ASP A CA 1
ATOM 2402 C C . ASP A 1 316 ? -23.700 22.005 -17.103 1.00 89.12 316 ASP A C 1
ATOM 2404 O O . ASP A 1 316 ? -22.867 21.340 -16.478 1.00 89.12 316 ASP A O 1
ATOM 2408 N N . LEU A 1 317 ? -23.977 21.775 -18.385 1.00 90.31 317 LEU A N 1
ATOM 2409 C CA . LEU A 1 317 ? -23.395 20.660 -19.115 1.00 90.31 317 LEU A CA 1
ATOM 2410 C C . LEU A 1 317 ? -21.981 20.986 -19.598 1.00 90.31 317 LEU A C 1
ATOM 2412 O O . LEU A 1 317 ? -21.123 20.106 -19.578 1.00 90.31 317 LEU A O 1
ATOM 2416 N N . ASP A 1 318 ? -21.704 22.226 -20.002 1.00 91.69 318 ASP A N 1
ATOM 2417 C CA . ASP A 1 318 ? -20.365 22.610 -20.448 1.00 91.69 318 ASP A CA 1
ATOM 2418 C C . ASP A 1 318 ? -19.353 22.615 -19.295 1.00 91.69 318 ASP A C 1
ATOM 2420 O O . ASP A 1 318 ? -18.249 22.087 -19.483 1.00 91.69 318 ASP A O 1
ATOM 2424 N N . LEU A 1 319 ? -19.737 23.087 -18.098 1.00 89.31 319 LEU A N 1
ATOM 2425 C CA . LEU A 1 319 ? -18.895 22.980 -16.904 1.00 89.31 319 LEU A CA 1
ATOM 2426 C C . LEU A 1 319 ? -18.701 21.525 -16.475 1.00 89.31 319 LEU A C 1
ATOM 2428 O O . LEU A 1 319 ? -17.573 21.123 -16.193 1.00 89.31 319 LEU A O 1
ATOM 2432 N N . ALA A 1 320 ? -19.761 20.709 -16.482 1.00 90.06 320 ALA A N 1
ATOM 2433 C CA . ALA A 1 320 ? -19.655 19.294 -16.126 1.00 90.06 320 ALA A CA 1
ATOM 2434 C C . ALA A 1 320 ? -18.704 18.528 -17.063 1.00 90.06 320 ALA A C 1
ATOM 2436 O O . ALA A 1 320 ? -17.905 17.712 -16.604 1.00 90.06 320 ALA A O 1
ATOM 2437 N N . LEU A 1 321 ? -18.743 18.804 -18.372 1.00 93.19 321 LEU A N 1
ATOM 2438 C CA . LEU A 1 321 ? -17.814 18.219 -19.343 1.00 93.19 321 LEU A CA 1
ATOM 2439 C C . LEU A 1 321 ? -16.375 18.718 -19.133 1.00 93.19 321 LEU A C 1
ATOM 2441 O O . LEU A 1 321 ? -15.431 17.929 -19.232 1.00 93.19 321 LEU A O 1
ATOM 2445 N N . ALA A 1 322 ? -16.193 20.000 -18.805 1.00 90.44 322 ALA A N 1
ATOM 2446 C CA . ALA A 1 322 ? -14.880 20.564 -18.497 1.00 90.44 322 ALA A CA 1
ATOM 2447 C C . ALA A 1 322 ? -14.280 19.976 -17.207 1.00 90.44 322 ALA A C 1
ATOM 2449 O O . ALA A 1 322 ? -13.088 19.670 -17.163 1.00 90.44 322 ALA A O 1
ATOM 2450 N N . ASP A 1 323 ? -15.088 19.766 -16.169 1.00 88.62 323 ASP A N 1
ATOM 2451 C CA . ASP A 1 323 ? -14.645 19.125 -14.929 1.00 88.62 323 ASP A CA 1
ATOM 2452 C C . ASP A 1 323 ? -14.396 17.625 -15.116 1.00 88.62 323 ASP A C 1
ATOM 2454 O O . ASP A 1 323 ? -13.403 17.097 -14.610 1.00 88.62 323 ASP A O 1
ATOM 2458 N N . ALA A 1 324 ? -15.213 16.943 -15.925 1.00 89.50 324 ALA A N 1
ATOM 2459 C CA . ALA A 1 324 ? -14.955 15.560 -16.313 1.00 89.50 324 ALA A CA 1
ATOM 2460 C C . ALA A 1 324 ? -13.602 15.421 -17.026 1.00 89.50 324 ALA A C 1
ATOM 2462 O O . ALA A 1 324 ? -12.854 14.485 -16.741 1.00 89.50 324 ALA A O 1
ATOM 2463 N N . LYS A 1 325 ? -13.239 16.371 -17.899 1.00 87.88 325 LYS A N 1
ATOM 2464 C CA . LYS A 1 325 ? -11.914 16.399 -18.537 1.00 87.88 325 LYS A CA 1
ATOM 2465 C C . LYS A 1 325 ? -10.791 16.441 -17.501 1.00 87.88 325 LYS A C 1
ATOM 2467 O O . LYS A 1 325 ? -9.885 15.614 -17.564 1.00 87.88 325 LYS A O 1
ATOM 2472 N N . LYS A 1 326 ? -10.892 17.322 -16.499 1.00 85.88 326 LYS A N 1
ATOM 2473 C CA . LYS A 1 326 ? -9.902 17.405 -15.410 1.00 85.88 326 LYS A CA 1
ATOM 2474 C C . LYS A 1 326 ? -9.762 16.074 -14.670 1.00 85.88 326 LYS A C 1
ATOM 2476 O O . LYS A 1 326 ? -8.648 15.689 -14.329 1.00 85.88 326 LYS A O 1
ATOM 2481 N N . ALA A 1 327 ? -10.856 15.335 -14.466 1.00 82.19 327 ALA A N 1
ATOM 2482 C CA . ALA A 1 327 ? -10.805 14.008 -13.848 1.00 82.19 327 ALA A CA 1
ATOM 2483 C C . ALA A 1 327 ? -10.012 12.989 -14.696 1.00 82.19 327 ALA A C 1
ATOM 2485 O O . ALA A 1 327 ? -9.273 12.176 -14.146 1.00 82.19 327 ALA A O 1
ATOM 2486 N N . PHE A 1 328 ? -10.085 13.070 -16.029 1.00 82.62 328 PHE A N 1
ATOM 2487 C CA . PHE A 1 328 ? -9.276 12.248 -16.945 1.00 82.62 328 PHE A CA 1
ATOM 2488 C C . PHE A 1 328 ? -7.816 12.705 -17.096 1.00 82.62 328 PHE A C 1
ATOM 2490 O O . PHE A 1 328 ? -7.032 12.013 -17.752 1.00 82.62 328 PHE A O 1
ATOM 2497 N N . GLU A 1 329 ? -7.436 13.838 -16.510 1.00 81.12 329 GLU A N 1
ATOM 2498 C CA . GLU A 1 329 ? -6.074 14.395 -16.537 1.00 81.12 329 GLU A CA 1
ATOM 2499 C C . GLU A 1 329 ? -5.405 14.405 -15.152 1.00 81.12 329 GLU A C 1
ATOM 2501 O O . GLU A 1 329 ? -4.176 14.537 -15.041 1.00 81.12 329 GLU A O 1
ATOM 2506 N N . GLY A 1 330 ? -6.213 14.239 -14.104 1.00 67.44 330 GLY A N 1
ATOM 2507 C CA . GLY A 1 330 ? -5.825 14.328 -12.707 1.00 67.44 330 GLY A CA 1
ATOM 2508 C C . GLY A 1 330 ? -4.845 13.244 -12.238 1.00 67.44 330 GLY A C 1
ATOM 2509 O O . GLY A 1 330 ? -4.364 12.404 -13.012 1.00 67.44 330 GLY A O 1
ATOM 2510 N N . PRO A 1 331 ? -4.484 13.273 -10.947 1.00 47.38 331 PRO A N 1
ATOM 2511 C CA . PRO A 1 331 ? -3.723 12.199 -10.314 1.00 47.38 331 PRO A CA 1
ATOM 2512 C C . PRO A 1 331 ? -4.446 10.851 -10.489 1.00 47.38 331 PRO A C 1
ATOM 2514 O O . PRO A 1 331 ? -5.659 10.783 -10.330 1.00 47.38 331 PRO A O 1
ATOM 2517 N N . GLY A 1 332 ? -3.724 9.797 -10.884 1.00 57.53 332 GLY A N 1
ATOM 2518 C CA . GLY A 1 332 ? -4.303 8.470 -11.171 1.00 57.53 332 GLY A CA 1
ATOM 2519 C C . GLY A 1 332 ? -4.857 8.278 -12.593 1.00 57.53 332 GLY A C 1
ATOM 2520 O O . GLY A 1 332 ? -5.162 7.153 -12.991 1.00 57.53 332 GLY A O 1
ATOM 2521 N N . ALA A 1 333 ? -4.938 9.334 -13.411 1.00 66.50 333 ALA A N 1
ATOM 2522 C CA . ALA A 1 333 ? -5.348 9.202 -14.805 1.00 66.50 333 ALA A CA 1
ATOM 2523 C C . ALA A 1 333 ? -4.363 8.345 -15.617 1.00 66.50 333 ALA A C 1
ATOM 2525 O O . ALA A 1 333 ? -3.152 8.567 -15.580 1.00 66.50 333 ALA A O 1
ATOM 2526 N N . ARG A 1 334 ? -4.900 7.406 -16.406 1.00 67.19 334 ARG A N 1
ATOM 2527 C CA . ARG A 1 334 ? -4.140 6.500 -17.281 1.00 67.19 334 ARG A CA 1
ATOM 2528 C C . ARG A 1 334 ? -4.147 7.036 -18.722 1.00 67.19 334 ARG A C 1
ATOM 2530 O O . ARG A 1 334 ? -5.175 6.897 -19.390 1.00 67.19 334 ARG A O 1
ATOM 2537 N N . PRO A 1 335 ? -3.056 7.649 -19.223 1.00 68.19 335 PRO A N 1
ATOM 2538 C CA . PRO A 1 335 ? -3.055 8.320 -20.528 1.00 68.19 335 PRO A CA 1
ATOM 2539 C C . PRO A 1 335 ? -3.329 7.371 -21.698 1.00 68.19 335 PRO A C 1
ATOM 2541 O O . PRO A 1 335 ? -4.053 7.743 -22.616 1.00 68.19 335 PRO A O 1
ATOM 2544 N N . ASP A 1 336 ? -2.812 6.143 -21.607 1.00 72.50 336 ASP A N 1
ATOM 2545 C CA . ASP A 1 336 ? -2.915 5.111 -22.646 1.00 72.50 336 ASP A CA 1
ATOM 2546 C C . ASP A 1 336 ? -4.164 4.225 -22.512 1.00 72.50 336 ASP A C 1
ATOM 2548 O O . ASP A 1 336 ? -4.433 3.373 -23.363 1.00 72.50 336 ASP A O 1
ATOM 2552 N N . ALA A 1 337 ? -4.938 4.390 -21.436 1.00 74.75 337 ALA A N 1
ATOM 2553 C CA . ALA A 1 337 ? -6.167 3.635 -21.265 1.00 74.75 337 ALA A CA 1
ATOM 2554 C C . ALA A 1 337 ? -7.257 4.169 -22.195 1.00 74.75 337 ALA A C 1
ATOM 2556 O O . ALA A 1 337 ? -7.343 5.363 -22.478 1.00 74.75 337 ALA A O 1
ATOM 2557 N N . LYS A 1 338 ? -8.169 3.285 -22.607 1.00 81.38 338 LYS A N 1
ATOM 2558 C CA . LYS A 1 338 ? -9.410 3.721 -23.253 1.00 81.38 338 LYS A CA 1
ATOM 2559 C C . LYS A 1 338 ? -10.208 4.560 -22.257 1.00 81.38 338 LYS A C 1
ATOM 2561 O O . LYS A 1 338 ? -10.607 4.055 -21.208 1.00 81.38 338 LYS A O 1
ATOM 2566 N N . LYS A 1 339 ? -10.449 5.824 -22.597 1.00 87.12 339 LYS A N 1
ATOM 2567 C CA . LYS A 1 339 ? -11.213 6.758 -21.769 1.00 87.12 339 LYS A CA 1
ATOM 2568 C C . LYS A 1 339 ? -12.654 6.796 -22.259 1.00 87.12 339 LYS A C 1
ATOM 2570 O O . LYS A 1 339 ? -12.907 7.021 -23.443 1.00 87.12 339 LYS A O 1
ATOM 2575 N N . VAL A 1 340 ? -13.594 6.553 -21.353 1.00 90.62 340 VAL A N 1
ATOM 2576 C CA . VAL A 1 340 ? -15.028 6.609 -21.640 1.00 90.62 340 VAL A CA 1
ATOM 2577 C C . VAL A 1 340 ? -15.686 7.495 -20.599 1.00 90.62 340 VAL A C 1
ATOM 2579 O O . VAL A 1 340 ? -15.592 7.214 -19.408 1.00 90.62 340 VAL A O 1
ATOM 2582 N N . LEU A 1 341 ? -16.365 8.541 -21.058 1.00 93.00 341 LEU A N 1
ATOM 2583 C CA . LEU A 1 341 ? -17.224 9.375 -20.232 1.00 93.00 341 LEU A CA 1
ATOM 2584 C C . LEU A 1 341 ? -18.675 8.958 -20.463 1.00 93.00 341 LEU A C 1
ATOM 2586 O O . LEU A 1 341 ? -19.188 9.090 -21.573 1.00 93.00 341 LEU A O 1
ATOM 2590 N N . VAL A 1 342 ? -19.336 8.479 -19.411 1.00 92.00 342 VAL A N 1
ATOM 2591 C CA . VAL A 1 342 ? -20.792 8.309 -19.383 1.00 92.00 342 VAL A CA 1
ATOM 2592 C C . VAL A 1 342 ? -21.348 9.383 -18.465 1.00 92.00 342 VAL A C 1
ATOM 2594 O O . VAL A 1 342 ? -20.954 9.450 -17.304 1.00 92.00 342 VAL A O 1
ATOM 2597 N N . PHE A 1 343 ? -22.261 10.206 -18.967 1.00 90.50 343 PHE A N 1
ATOM 2598 C CA . PHE A 1 343 ? -22.983 11.165 -18.137 1.00 90.50 343 PHE A CA 1
ATOM 2599 C C . PHE A 1 343 ? -24.486 10.980 -18.316 1.00 90.50 343 PHE A C 1
ATOM 2601 O O . PHE A 1 343 ? -24.950 10.545 -19.373 1.00 90.50 343 PHE A O 1
ATOM 2608 N N . LEU A 1 344 ? -25.235 11.295 -17.263 1.00 89.25 344 LEU A N 1
ATOM 2609 C CA . LEU A 1 344 ? -26.685 11.185 -17.228 1.00 89.25 344 LEU A CA 1
ATOM 2610 C C . LEU A 1 344 ? -27.274 12.578 -17.027 1.00 89.25 344 LEU A C 1
ATOM 2612 O O . LEU A 1 344 ? -26.813 13.326 -16.168 1.00 89.25 344 LEU A O 1
ATOM 2616 N N . VAL A 1 345 ? -28.281 12.911 -17.824 1.00 89.38 345 VAL A N 1
ATOM 2617 C CA . VAL A 1 345 ? -28.988 14.192 -17.779 1.00 89.38 345 VAL A CA 1
ATOM 2618 C C . VAL A 1 345 ? -30.482 13.917 -17.865 1.00 89.38 345 VAL A C 1
ATOM 2620 O O . VAL A 1 345 ? -30.915 13.096 -18.670 1.00 89.38 345 VAL A O 1
ATOM 2623 N N . ASP A 1 346 ? -31.272 14.595 -17.040 1.00 87.50 346 ASP A N 1
ATOM 2624 C CA . ASP A 1 346 ? -32.728 14.443 -16.969 1.00 87.50 346 ASP A CA 1
ATOM 2625 C C . ASP A 1 346 ? -33.503 15.690 -17.429 1.00 87.50 346 ASP A C 1
ATOM 2627 O O . ASP A 1 346 ? -34.718 15.638 -17.642 1.00 87.50 346 ASP A O 1
ATOM 2631 N N . ASN A 1 347 ? -32.803 16.806 -17.638 1.00 86.25 347 ASN A N 1
ATOM 2632 C CA . ASN A 1 347 ? -33.383 18.076 -18.047 1.00 86.25 347 ASN A CA 1
ATOM 2633 C C . ASN A 1 347 ? -32.464 18.835 -19.014 1.00 86.25 347 ASN A C 1
ATOM 2635 O O . ASN A 1 347 ? -31.272 18.551 -19.114 1.00 86.25 347 ASN A O 1
ATOM 2639 N N . LYS A 1 348 ? -33.014 19.827 -19.716 1.00 85.88 348 LYS A N 1
ATOM 2640 C CA . LYS A 1 348 ? -32.220 20.762 -20.516 1.00 85.88 348 LYS A CA 1
ATOM 2641 C C . LYS A 1 348 ? -31.201 21.479 -19.624 1.00 85.88 348 LYS A C 1
ATOM 2643 O O . LYS A 1 348 ? -31.574 21.970 -18.554 1.00 85.88 348 LYS A O 1
ATOM 2648 N N . SER A 1 349 ? -29.959 21.595 -20.085 1.00 86.62 349 SER A N 1
ATOM 2649 C CA . SER A 1 349 ? -28.965 22.391 -19.370 1.00 86.62 349 SER A CA 1
ATOM 2650 C C . SER A 1 349 ? -29.168 23.904 -19.582 1.00 86.62 349 SER A C 1
ATOM 2652 O O . SER A 1 349 ? -29.907 24.354 -20.472 1.00 86.62 349 SER A O 1
ATOM 2654 N N . GLY A 1 350 ? -28.542 24.699 -18.713 1.00 86.88 350 GLY A N 1
ATOM 2655 C CA . GLY A 1 350 ? -28.438 26.153 -18.836 1.00 86.88 350 GLY A CA 1
ATOM 2656 C C . GLY A 1 350 ? -27.392 26.608 -19.858 1.00 86.88 350 GLY A C 1
ATOM 2657 O O . GLY A 1 350 ? -27.361 27.791 -20.196 1.00 86.88 350 GLY A O 1
ATOM 2658 N N . SER A 1 351 ? -26.577 25.682 -20.360 1.00 89.25 351 SER A N 1
ATOM 2659 C CA . SER A 1 351 ? -25.467 25.930 -21.273 1.00 89.25 351 SER A CA 1
ATOM 2660 C C . SER A 1 351 ? -25.941 26.292 -22.682 1.00 89.25 351 SER A C 1
ATOM 2662 O O . SER A 1 351 ? -27.036 25.919 -23.126 1.00 89.25 351 SER A O 1
ATOM 2664 N N . THR A 1 352 ? -25.105 27.020 -23.424 1.00 90.88 352 THR A N 1
ATOM 2665 C CA . THR A 1 352 ? -25.331 27.234 -24.858 1.00 90.88 352 THR A CA 1
ATOM 2666 C C . THR A 1 352 ? -24.820 26.036 -25.661 1.00 90.88 352 THR A C 1
ATOM 2668 O O . THR A 1 352 ? -23.886 25.348 -25.253 1.00 90.88 352 THR A O 1
ATOM 2671 N N . GLU A 1 353 ? -25.401 25.777 -26.837 1.00 88.56 353 GLU A N 1
ATOM 2672 C CA . GLU A 1 353 ? -24.920 24.695 -27.712 1.00 88.56 353 GLU A CA 1
ATOM 2673 C C . GLU A 1 353 ? -23.458 24.880 -28.141 1.00 88.56 353 GLU A C 1
ATOM 2675 O O . GLU A 1 353 ? -22.765 23.895 -28.392 1.00 88.56 353 GLU A O 1
ATOM 2680 N N . GLU A 1 354 ? -23.001 26.129 -28.245 1.00 91.56 354 GLU A N 1
ATOM 2681 C CA . GLU A 1 354 ? -21.633 26.466 -28.637 1.00 91.56 354 GLU A CA 1
ATOM 2682 C C . GLU A 1 354 ? -20.637 26.121 -27.523 1.00 91.56 354 GLU A C 1
ATOM 2684 O O . GLU A 1 354 ? -19.614 25.489 -27.793 1.00 91.56 354 GLU A O 1
ATOM 2689 N N . ASP A 1 355 ? -20.974 26.432 -26.269 1.00 93.06 355 ASP A N 1
ATOM 2690 C CA . ASP A 1 355 ? -20.142 26.098 -25.109 1.00 93.06 355 ASP A CA 1
ATOM 2691 C C . ASP A 1 355 ? -20.076 24.581 -24.884 1.00 93.06 355 ASP A C 1
ATOM 2693 O O . ASP A 1 355 ? -18.992 24.019 -24.702 1.00 93.06 355 ASP A O 1
ATOM 2697 N N . VAL A 1 356 ? -21.216 23.888 -25.005 1.00 92.50 356 VAL A N 1
ATOM 2698 C CA . VAL A 1 356 ? -21.278 22.420 -24.915 1.00 92.50 356 VAL A CA 1
ATOM 2699 C C . VAL A 1 356 ? -20.422 21.773 -26.002 1.00 92.50 356 VAL A C 1
ATOM 2701 O O . VAL A 1 356 ? -19.637 20.867 -25.711 1.00 92.50 356 VAL A O 1
ATOM 2704 N N . LEU A 1 357 ? -20.531 22.248 -27.248 1.00 92.88 357 LEU A N 1
ATOM 2705 C CA . LEU A 1 357 ? -19.735 21.737 -28.362 1.00 92.88 357 LEU A CA 1
ATOM 2706 C C . LEU A 1 357 ? -18.238 21.963 -28.124 1.00 92.88 357 LEU A C 1
ATOM 2708 O O . LEU A 1 357 ? -17.436 21.058 -28.344 1.00 92.88 357 LEU A O 1
ATOM 2712 N N . LYS A 1 358 ? -17.851 23.144 -27.635 1.00 93.31 358 LYS A N 1
ATOM 2713 C CA . LYS A 1 358 ? -16.455 23.470 -27.329 1.00 93.31 358 LYS A CA 1
ATOM 2714 C C . LYS A 1 358 ? -15.873 22.539 -26.261 1.00 93.31 358 LYS A C 1
ATOM 2716 O O . LYS A 1 358 ? -14.778 22.004 -26.452 1.00 93.31 358 LYS A O 1
ATOM 2721 N N . SER A 1 359 ? -16.598 22.306 -25.166 1.00 93.50 359 SER A N 1
ATOM 2722 C CA . SER A 1 359 ? -16.174 21.370 -24.117 1.00 93.50 359 SER A CA 1
ATOM 2723 C C . SER A 1 359 ? -16.098 19.930 -24.632 1.00 93.50 359 SER A C 1
ATOM 2725 O O . SER A 1 359 ? -15.137 19.216 -24.340 1.00 93.50 359 SER A O 1
ATOM 2727 N N . ALA A 1 360 ? -17.051 19.512 -25.466 1.00 92.56 360 ALA A N 1
ATOM 2728 C CA . ALA A 1 360 ? -17.065 18.182 -26.066 1.00 92.56 360 ALA A CA 1
ATOM 2729 C C . ALA A 1 360 ? -15.895 17.945 -27.035 1.00 92.56 360 ALA A C 1
ATOM 2731 O O . ALA A 1 360 ? -15.240 16.907 -26.958 1.00 92.56 360 ALA A O 1
ATOM 2732 N N . MET A 1 361 ? -15.570 18.920 -27.890 1.00 91.62 361 MET A N 1
ATOM 2733 C CA . MET A 1 361 ? -14.410 18.842 -28.789 1.00 91.62 361 MET A CA 1
ATOM 2734 C C . MET A 1 361 ? -13.091 18.737 -28.014 1.00 91.62 361 MET A C 1
ATOM 2736 O O . MET A 1 361 ? -12.169 18.047 -28.441 1.00 91.62 361 MET A O 1
ATOM 2740 N N . SER A 1 362 ? -13.008 19.391 -26.853 1.00 91.81 362 SER A N 1
ATOM 2741 C CA . SER A 1 362 ? -11.850 19.302 -25.960 1.00 91.81 362 SER A CA 1
ATOM 2742 C C . SER A 1 362 ? -11.660 17.887 -25.397 1.00 91.81 362 SER A C 1
ATOM 2744 O O . SER A 1 362 ? -10.530 17.412 -25.324 1.00 91.81 362 SER A O 1
ATOM 2746 N N . LEU A 1 363 ? -12.752 17.200 -25.039 1.00 92.62 363 LEU A N 1
ATOM 2747 C CA . LEU A 1 363 ? -12.732 15.797 -24.603 1.00 92.62 363 LEU A CA 1
ATOM 2748 C C . LEU A 1 363 ? -12.380 14.844 -25.756 1.00 92.62 363 LEU A C 1
ATOM 2750 O O . LEU A 1 363 ? -11.591 13.914 -25.584 1.00 92.62 363 LEU A O 1
ATOM 2754 N N . GLU A 1 364 ? -12.944 15.080 -26.942 1.00 89.12 364 GLU A N 1
ATOM 2755 C CA . GLU A 1 364 ? -12.665 14.280 -28.138 1.00 89.12 364 GLU A CA 1
ATOM 2756 C C . GLU A 1 364 ? -11.189 14.369 -28.550 1.00 89.12 364 GLU A C 1
ATOM 2758 O O . GLU A 1 364 ? -10.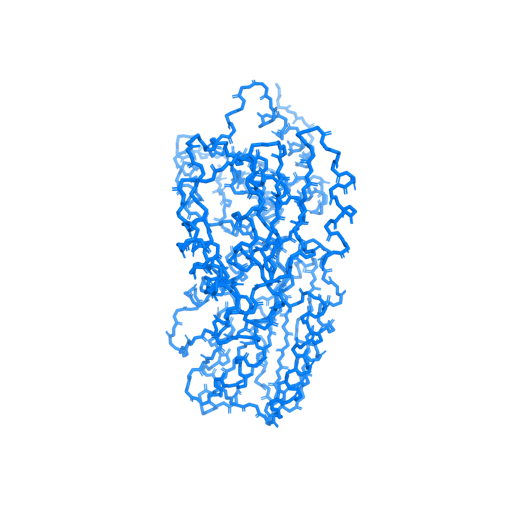581 13.344 -28.865 1.00 89.12 364 GLU A O 1
ATOM 2763 N N . GLY A 1 365 ? -10.593 15.565 -28.474 1.00 86.69 365 GLY A N 1
ATOM 2764 C CA . GLY A 1 365 ? -9.166 15.784 -28.727 1.00 86.69 365 GLY A CA 1
ATOM 2765 C C . GLY A 1 365 ? -8.250 14.919 -27.853 1.00 86.69 365 GLY A C 1
ATOM 2766 O O . GLY A 1 365 ? -7.200 14.478 -28.317 1.00 86.69 365 GLY A O 1
ATOM 2767 N N . ASP A 1 366 ? -8.692 14.575 -26.640 1.00 84.38 366 ASP A N 1
ATOM 2768 C CA . ASP A 1 366 ? -7.959 13.705 -25.710 1.00 84.38 366 ASP A CA 1
ATOM 2769 C C . ASP A 1 366 ? -8.332 12.221 -25.842 1.00 84.38 366 ASP A C 1
ATOM 2771 O O . ASP A 1 366 ? -8.021 11.406 -24.964 1.00 84.38 366 ASP A O 1
ATOM 2775 N N . SER A 1 367 ? -9.011 11.862 -26.938 1.00 86.94 367 SER A N 1
ATOM 2776 C CA . SER A 1 367 ? -9.505 10.512 -27.222 1.00 86.94 367 SER A CA 1
ATOM 2777 C C . SER A 1 367 ? -10.482 9.976 -26.166 1.00 86.94 367 SER A C 1
ATOM 2779 O O . SER A 1 367 ? -10.554 8.767 -25.929 1.00 86.94 367 SER A O 1
ATOM 2781 N N . ILE A 1 368 ? -11.254 10.862 -25.527 1.00 91.69 368 ILE A N 1
ATOM 2782 C CA . ILE A 1 368 ? -12.294 10.480 -24.567 1.00 91.69 368 ILE A CA 1
ATOM 2783 C C . ILE A 1 368 ? -13.592 10.200 -25.325 1.00 91.69 368 ILE A C 1
ATOM 2785 O O . ILE A 1 368 ? -14.190 11.082 -25.940 1.00 91.69 368 ILE A O 1
ATOM 2789 N N . LYS A 1 369 ? -14.064 8.951 -25.270 1.00 91.62 369 LYS A N 1
ATOM 2790 C CA . LYS A 1 369 ? -15.338 8.554 -25.878 1.00 91.62 369 LYS A CA 1
ATOM 2791 C C . LYS A 1 369 ? -16.496 8.980 -24.979 1.00 91.62 369 LYS A C 1
ATOM 2793 O O . LYS A 1 369 ? -16.668 8.426 -23.897 1.00 91.62 369 LYS A O 1
ATOM 2798 N N . VAL A 1 370 ? -17.327 9.900 -25.457 1.00 93.38 370 VAL A N 1
ATOM 2799 C CA . VAL A 1 370 ? -18.506 10.380 -24.722 1.00 93.38 370 VAL A CA 1
ATOM 2800 C C . VAL A 1 370 ? -19.755 9.570 -25.096 1.00 93.38 370 VAL A C 1
ATOM 2802 O O . VAL A 1 370 ? -20.070 9.394 -26.281 1.00 93.38 370 VAL A O 1
ATOM 2805 N N . ILE A 1 371 ? -20.460 9.070 -24.077 1.00 94.62 371 ILE A N 1
ATOM 2806 C CA . ILE A 1 371 ? -21.735 8.344 -24.157 1.00 94.62 371 ILE A CA 1
ATOM 2807 C C . ILE A 1 371 ? -22.777 9.122 -23.333 1.00 94.62 371 ILE A C 1
ATOM 2809 O O . ILE A 1 371 ? -22.861 8.943 -22.116 1.00 94.62 371 ILE A O 1
ATOM 2813 N N . PRO A 1 372 ? -23.561 9.999 -23.974 1.00 94.00 372 PRO A N 1
ATOM 2814 C CA . PRO A 1 372 ? -24.605 10.751 -23.291 1.00 94.00 372 PRO A CA 1
ATOM 2815 C C . PRO A 1 372 ? -25.840 9.878 -23.035 1.00 94.00 372 PRO A C 1
ATOM 2817 O O . PRO A 1 372 ? -26.306 9.161 -23.930 1.00 94.00 372 PRO A O 1
ATOM 2820 N N . VAL A 1 373 ? -26.396 9.971 -21.825 1.00 93.19 373 VAL A N 1
ATOM 2821 C CA . VAL A 1 373 ? -27.634 9.291 -21.425 1.00 93.19 373 VAL A CA 1
ATOM 2822 C C . VAL A 1 373 ? -28.694 10.325 -21.039 1.00 93.19 373 VAL A C 1
ATOM 2824 O O . VAL A 1 373 ? -28.613 10.946 -19.982 1.00 93.19 373 VAL A O 1
ATOM 2827 N N . GLY A 1 374 ? -29.706 10.494 -21.888 1.00 91.94 374 GLY A N 1
ATOM 2828 C CA . GLY A 1 374 ? -30.879 11.319 -21.611 1.00 91.94 374 GLY A CA 1
ATOM 2829 C C . GLY A 1 374 ? -31.973 10.525 -20.896 1.00 91.94 374 GLY A C 1
ATOM 2830 O O . GLY A 1 374 ? -32.399 9.479 -21.389 1.00 91.94 374 GLY A O 1
ATOM 2831 N N . ILE A 1 375 ? -32.441 11.019 -19.751 1.00 90.00 375 ILE A N 1
ATOM 2832 C CA . ILE A 1 375 ? -33.492 10.404 -18.938 1.00 90.00 375 ILE A CA 1
ATOM 2833 C C . ILE A 1 375 ? -34.758 11.265 -18.972 1.00 90.00 375 ILE A C 1
ATOM 2835 O O . ILE A 1 375 ? -34.788 12.388 -18.489 1.00 90.00 375 ILE A O 1
ATOM 2839 N N . GLY A 1 376 ? -35.858 10.704 -19.463 1.00 87.75 376 GLY A N 1
ATOM 2840 C CA . GLY A 1 376 ? -37.146 11.392 -19.511 1.00 87.75 376 GLY A CA 1
ATOM 2841 C C . GLY A 1 376 ? -37.292 12.341 -20.702 1.00 87.75 376 GLY A C 1
ATOM 2842 O O . GLY A 1 376 ? -36.457 12.399 -21.598 1.00 87.75 376 GLY A O 1
ATO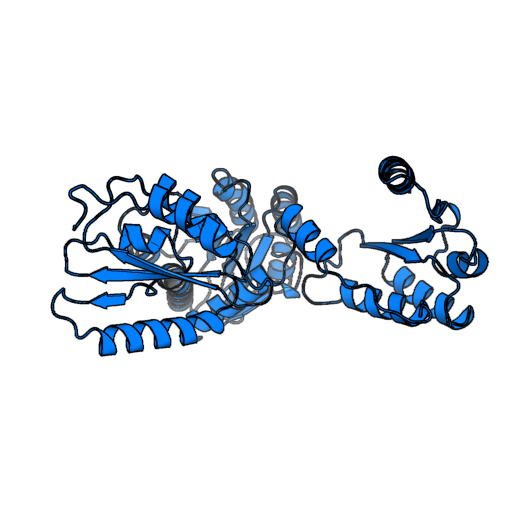M 2843 N N . SER A 1 377 ? -38.420 13.051 -20.744 1.00 85.62 377 SER A N 1
ATOM 2844 C CA . SER A 1 377 ? -38.846 13.820 -21.923 1.00 85.62 377 SER A CA 1
ATOM 2845 C C . SER A 1 377 ? -38.383 15.279 -21.938 1.00 85.62 377 SER A C 1
ATOM 2847 O O . SER A 1 377 ? -38.680 15.986 -22.894 1.00 85.62 377 SER A O 1
ATOM 2849 N N . GLN A 1 378 ? -37.749 15.756 -20.864 1.00 84.56 378 GLN A N 1
ATOM 2850 C CA . GLN A 1 378 ? -37.307 17.153 -20.735 1.00 84.56 378 GLN A CA 1
ATOM 2851 C C . GLN A 1 378 ? -35.887 17.373 -21.277 1.00 84.56 378 GLN A C 1
ATOM 2853 O O . GLN A 1 378 ? -35.432 18.509 -21.400 1.00 84.56 378 GLN A O 1
ATOM 2858 N N . VAL A 1 379 ? -35.194 16.290 -21.630 1.00 86.12 379 VAL A N 1
ATOM 2859 C CA . VAL A 1 379 ? -33.861 16.332 -22.224 1.00 86.12 379 VAL A CA 1
ATOM 2860 C C . VAL A 1 379 ? -33.944 16.800 -23.672 1.00 86.12 379 VAL A C 1
ATOM 2862 O O . VAL A 1 379 ? -34.798 16.354 -24.441 1.00 86.12 379 VAL A O 1
ATOM 2865 N N . LYS A 1 380 ? -33.022 17.677 -24.072 1.00 89.75 380 LYS A N 1
ATOM 2866 C CA . LYS A 1 380 ? -32.894 18.099 -25.465 1.00 89.75 380 LYS A CA 1
ATOM 2867 C C . LYS A 1 380 ? -31.895 17.228 -26.209 1.00 89.75 380 LYS A C 1
ATOM 2869 O O . LYS A 1 380 ? -30.691 17.308 -25.996 1.00 89.75 380 LYS A O 1
ATOM 2874 N N . ARG A 1 381 ? -32.396 16.446 -27.163 1.00 88.94 381 ARG A N 1
ATOM 2875 C CA . ARG A 1 381 ? -31.553 15.608 -28.019 1.00 88.94 381 ARG A CA 1
ATOM 2876 C C . ARG A 1 381 ? -30.519 16.408 -28.817 1.00 88.94 381 ARG A C 1
ATOM 2878 O O . ARG A 1 381 ? -29.384 15.966 -28.935 1.00 88.94 381 ARG A O 1
ATOM 2885 N N . GLU A 1 382 ? -30.892 17.581 -29.323 1.00 89.44 382 GLU A N 1
ATOM 2886 C CA . GLU A 1 382 ? -29.996 18.465 -30.090 1.00 89.44 382 GLU A CA 1
ATOM 2887 C C . GLU A 1 382 ? -28.759 18.881 -29.282 1.00 89.44 382 GLU A C 1
ATOM 2889 O O . GLU A 1 382 ? -27.659 18.930 -29.824 1.00 89.44 382 GLU A O 1
ATOM 2894 N N . GLU A 1 383 ? -28.928 19.091 -27.976 1.00 89.31 383 GLU A N 1
ATOM 2895 C CA . GLU A 1 383 ? -27.854 19.403 -27.034 1.00 89.31 383 GLU A CA 1
ATOM 2896 C C . GLU A 1 383 ? -26.957 18.181 -26.783 1.00 89.31 383 GLU A C 1
ATOM 2898 O O . GLU A 1 383 ? -25.734 18.287 -26.867 1.00 89.31 383 GLU A O 1
ATOM 2903 N N . LEU A 1 384 ? -27.537 16.988 -26.589 1.00 91.88 384 LEU A N 1
ATOM 2904 C CA . LEU A 1 384 ? -26.754 15.749 -26.470 1.00 91.88 384 LEU A CA 1
ATOM 2905 C C . LEU A 1 384 ? -25.955 15.441 -27.743 1.00 91.88 384 LEU A C 1
ATOM 2907 O O . LEU A 1 384 ? -24.834 14.939 -27.661 1.00 91.88 384 LEU A O 1
ATOM 2911 N N . GLU A 1 385 ? -26.497 15.767 -28.917 1.00 93.75 385 GLU A N 1
ATOM 2912 C CA . GLU A 1 385 ? -25.807 15.598 -30.198 1.00 93.75 385 GLU A CA 1
ATOM 2913 C C . GLU A 1 385 ? -24.557 16.476 -30.328 1.00 93.75 385 GLU A C 1
ATOM 2915 O O . GLU A 1 385 ? -23.663 16.122 -31.094 1.00 93.75 385 GLU A O 1
ATOM 2920 N N . LYS A 1 386 ? -24.442 17.569 -29.561 1.00 93.44 386 LYS A N 1
ATOM 2921 C CA . LYS A 1 386 ? -23.208 18.370 -29.495 1.00 93.44 386 LYS A CA 1
ATOM 2922 C C . LYS A 1 386 ? -22.117 17.719 -28.652 1.00 93.44 386 LYS A C 1
ATOM 2924 O O . LYS A 1 386 ? -20.952 18.055 -28.822 1.00 93.44 386 LYS A O 1
ATOM 2929 N N . THR A 1 387 ? -22.472 16.784 -27.770 1.00 91.94 387 THR A N 1
ATOM 2930 C CA . THR A 1 387 ? -21.515 16.162 -26.838 1.00 91.94 387 THR A CA 1
ATOM 2931 C C . THR A 1 387 ? -20.735 14.996 -27.433 1.00 91.94 387 THR A C 1
ATOM 2933 O O . THR A 1 387 ? -19.765 14.536 -26.833 1.00 91.94 387 THR A O 1
ATOM 2936 N N . THR A 1 388 ? -21.155 14.477 -28.591 1.00 91.44 388 THR A N 1
ATOM 2937 C CA . THR A 1 388 ? -20.508 13.319 -29.209 1.00 91.44 388 THR A CA 1
ATOM 2938 C C . THR A 1 388 ? -20.663 13.311 -30.734 1.00 91.44 388 THR A C 1
ATOM 2940 O O . THR A 1 388 ? -21.780 13.438 -31.242 1.00 91.44 388 THR A O 1
ATOM 2943 N N . PRO A 1 389 ? -19.584 13.066 -31.501 1.00 86.88 389 PRO A N 1
ATOM 2944 C CA . PRO A 1 389 ? -19.677 12.859 -32.950 1.00 86.88 389 PRO A CA 1
ATOM 2945 C C . PRO A 1 389 ? -20.379 11.530 -33.286 1.00 86.88 389 PRO A C 1
ATOM 2947 O O . PRO A 1 389 ? -20.921 11.336 -34.377 1.00 86.88 389 PRO A O 1
ATOM 2950 N N . LEU A 1 390 ? -20.403 10.587 -32.337 1.00 88.06 390 LEU A N 1
ATOM 2951 C CA . LEU A 1 390 ? -21.007 9.271 -32.490 1.00 88.06 390 LEU A CA 1
ATOM 2952 C C . LEU A 1 390 ? -22.477 9.317 -32.072 1.00 88.06 390 LEU A C 1
ATOM 2954 O O . LEU A 1 390 ? -22.850 8.764 -31.042 1.00 88.06 390 LEU A O 1
ATOM 2958 N N . LYS A 1 391 ? -23.344 9.900 -32.908 1.00 88.38 391 LYS A N 1
ATOM 2959 C CA . LYS A 1 391 ? -24.794 10.023 -32.631 1.00 88.38 391 LYS A CA 1
ATOM 2960 C C . LYS A 1 391 ? -25.479 8.704 -32.246 1.00 88.38 391 LYS A C 1
ATOM 2962 O O . LYS A 1 391 ? -26.453 8.689 -31.502 1.00 88.38 391 LYS A O 1
ATOM 2967 N N . LYS A 1 392 ? -24.948 7.570 -32.717 1.00 85.69 392 LYS A N 1
ATOM 2968 C CA . LYS A 1 392 ? -25.420 6.223 -32.357 1.00 85.69 392 LYS A CA 1
ATOM 2969 C C . LYS A 1 392 ? -25.152 5.830 -30.898 1.00 85.69 392 LYS A C 1
ATOM 2971 O O . LYS A 1 392 ? -25.729 4.843 -30.451 1.00 85.69 392 LYS A O 1
ATOM 2976 N N . ASN A 1 393 ? -24.280 6.543 -30.186 1.00 82.50 393 ASN A N 1
ATOM 2977 C CA . ASN A 1 393 ? -23.945 6.310 -28.780 1.00 82.50 393 ASN A CA 1
ATOM 2978 C C . ASN A 1 393 ? -24.878 7.046 -27.823 1.00 82.50 393 ASN A C 1
ATOM 2980 O O . ASN A 1 393 ? -24.846 6.752 -26.635 1.00 82.50 393 ASN A O 1
ATOM 2984 N N . ILE A 1 394 ? -25.711 7.960 -28.325 1.00 91.38 394 ILE A N 1
ATOM 2985 C CA . ILE A 1 394 ? -26.714 8.636 -27.509 1.00 91.38 394 ILE A CA 1
ATOM 2986 C C . ILE A 1 394 ? -27.750 7.605 -27.065 1.00 91.38 394 ILE A C 1
ATOM 2988 O O . ILE A 1 394 ? -28.317 6.875 -27.885 1.00 91.38 394 ILE A O 1
ATOM 2992 N N . ILE A 1 395 ? -27.966 7.528 -25.756 1.00 92.19 395 ILE A N 1
ATOM 2993 C CA . ILE A 1 395 ? -28.951 6.648 -25.141 1.00 92.19 395 ILE A CA 1
ATOM 2994 C C . ILE A 1 395 ? -30.055 7.525 -24.568 1.00 92.19 395 ILE A C 1
ATOM 2996 O O . ILE A 1 395 ? -29.806 8.355 -23.705 1.00 92.19 395 ILE A O 1
ATOM 3000 N N . GLU A 1 396 ? -31.284 7.310 -25.015 1.00 89.94 396 GLU A N 1
ATOM 3001 C CA . GLU A 1 396 ? -32.462 7.940 -24.426 1.00 89.94 396 GLU A CA 1
ATOM 3002 C C . GLU A 1 396 ? -33.308 6.871 -23.740 1.00 89.94 396 GLU A C 1
ATOM 3004 O O . GLU A 1 396 ? -33.545 5.775 -24.274 1.00 89.94 396 GLU A O 1
ATOM 3009 N N . VAL A 1 397 ? -33.726 7.175 -22.517 1.00 90.56 397 VAL A N 1
ATOM 3010 C CA . VAL A 1 397 ? -34.508 6.274 -21.678 1.00 90.56 397 VAL A CA 1
ATOM 3011 C C . VAL A 1 397 ? -35.652 7.021 -21.000 1.00 90.56 397 VAL A C 1
ATOM 3013 O O . VAL A 1 397 ? -35.509 8.193 -20.661 1.00 90.56 397 VAL A O 1
ATOM 3016 N N . PRO A 1 398 ? -36.811 6.381 -20.779 1.00 87.19 398 PRO A N 1
ATOM 3017 C CA . PRO A 1 398 ? -37.875 6.980 -19.983 1.00 87.19 398 PRO A CA 1
ATOM 3018 C C . PRO A 1 398 ? -37.461 7.101 -18.508 1.00 87.19 398 PRO A C 1
ATOM 3020 O O . PRO A 1 398 ? -36.644 6.328 -18.014 1.00 87.19 398 PRO A O 1
ATOM 3023 N N . THR A 1 399 ? -38.107 7.996 -17.758 1.00 82.56 399 THR A N 1
ATOM 3024 C CA . THR A 1 399 ? -37.854 8.205 -16.316 1.00 82.56 399 THR A CA 1
ATOM 3025 C C . THR A 1 399 ? -38.045 6.938 -15.465 1.00 82.56 399 THR A C 1
ATOM 3027 O O . THR A 1 399 ? -37.482 6.828 -14.385 1.00 82.56 399 THR A O 1
ATOM 3030 N N . LYS A 1 400 ? -38.832 5.964 -15.945 1.00 80.06 400 LYS A N 1
ATOM 3031 C CA . LYS A 1 400 ? -39.082 4.669 -15.280 1.00 80.06 400 LYS A CA 1
ATOM 3032 C C . LYS A 1 400 ? -38.313 3.497 -15.914 1.00 80.06 400 LYS A C 1
ATOM 3034 O O . LYS A 1 400 ? -38.771 2.358 -15.846 1.00 80.06 400 LYS A O 1
ATOM 3039 N N . GLU A 1 401 ? -37.199 3.759 -16.593 1.00 81.62 401 GLU A N 1
ATOM 3040 C CA . GLU A 1 401 ? -36.371 2.709 -17.199 1.00 81.62 401 GLU A CA 1
ATOM 3041 C C . GLU A 1 401 ? -35.788 1.761 -16.143 1.00 81.62 401 GLU A C 1
ATOM 3043 O O . GLU A 1 401 ? -35.448 2.160 -15.030 1.00 81.62 401 GLU A O 1
ATOM 3048 N N . THR A 1 402 ? -35.647 0.484 -16.501 1.00 77.62 402 THR A N 1
ATOM 3049 C CA . THR A 1 402 ? -35.035 -0.502 -15.603 1.00 77.62 402 THR A CA 1
ATOM 3050 C C . THR A 1 402 ? -33.515 -0.519 -15.755 1.00 77.62 402 THR A C 1
ATOM 3052 O O . THR A 1 402 ? -32.983 -0.438 -16.865 1.00 77.62 402 THR A O 1
ATOM 3055 N N . LEU A 1 403 ? -32.798 -0.730 -14.646 1.00 69.69 403 LEU A N 1
ATOM 3056 C CA . LEU A 1 403 ? -31.333 -0.860 -14.644 1.00 69.69 403 LEU A CA 1
ATOM 3057 C C . LEU A 1 403 ? -30.838 -1.940 -15.620 1.00 69.69 403 LEU A C 1
ATOM 3059 O O . LEU A 1 403 ? -29.817 -1.767 -16.282 1.00 69.69 403 LEU A O 1
ATOM 3063 N N . ARG A 1 404 ? -31.592 -3.039 -15.767 1.00 70.94 404 ARG A N 1
ATOM 3064 C CA . ARG A 1 404 ? -31.276 -4.131 -16.699 1.00 70.94 404 ARG A CA 1
ATOM 3065 C C . ARG A 1 404 ? -31.273 -3.664 -18.157 1.00 70.94 404 ARG A C 1
ATOM 3067 O O . ARG A 1 404 ? -30.352 -3.996 -18.901 1.00 70.94 404 ARG A O 1
ATOM 3074 N N . ASN A 1 405 ? -32.280 -2.895 -18.558 1.00 73.19 405 ASN A N 1
ATOM 3075 C CA . ASN A 1 405 ? -32.383 -2.375 -19.920 1.00 73.19 405 ASN A CA 1
ATOM 3076 C C . ASN A 1 405 ? -31.319 -1.313 -20.198 1.00 73.19 405 ASN A C 1
ATOM 3078 O O . ASN A 1 405 ? -30.721 -1.313 -21.274 1.00 73.19 405 ASN A O 1
ATOM 3082 N N . LEU A 1 406 ? -31.051 -0.439 -19.225 1.00 77.31 406 LEU A N 1
ATOM 3083 C CA . LEU A 1 406 ? -30.001 0.568 -19.342 1.00 77.31 406 LEU A CA 1
ATOM 3084 C C . LEU A 1 406 ? -28.617 -0.086 -19.491 1.00 77.31 406 LEU A C 1
ATOM 3086 O O . LEU A 1 406 ? -27.857 0.289 -20.383 1.00 77.31 406 LEU A O 1
ATOM 3090 N N . ARG A 1 407 ? -28.329 -1.133 -18.703 1.00 74.50 407 ARG A N 1
ATOM 3091 C CA . ARG A 1 407 ? -27.098 -1.931 -18.817 1.00 74.50 407 ARG A CA 1
ATOM 3092 C C . ARG A 1 407 ? -26.938 -2.551 -20.205 1.00 74.50 407 ARG A C 1
ATOM 3094 O O . ARG A 1 407 ? -25.860 -2.466 -20.787 1.00 74.50 407 ARG A O 1
ATOM 3101 N N . LEU A 1 408 ? -28.002 -3.145 -20.751 1.00 72.62 408 LEU A N 1
ATOM 3102 C CA . LEU A 1 408 ? -27.985 -3.714 -22.103 1.00 72.62 408 LEU A CA 1
ATOM 3103 C C . LEU A 1 408 ? -27.683 -2.639 -23.153 1.00 72.62 408 LEU A C 1
ATOM 3105 O O . LEU A 1 408 ? -26.791 -2.828 -23.977 1.00 72.62 408 LEU A O 1
ATOM 3109 N N . LYS A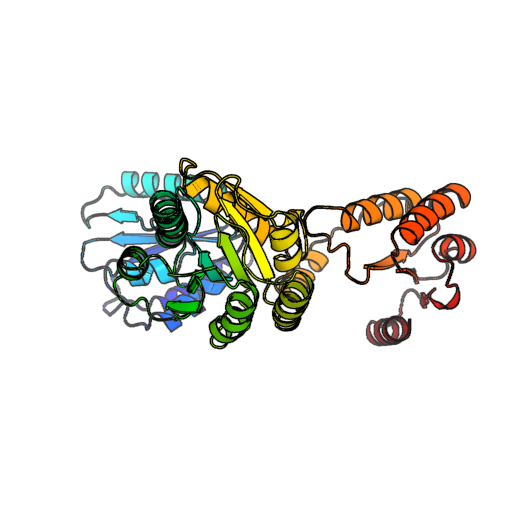 1 409 ? -28.356 -1.485 -23.087 1.00 81.19 409 LYS A N 1
ATOM 3110 C CA . LYS A 1 409 ? -28.124 -0.366 -24.012 1.00 81.19 409 LYS A CA 1
ATOM 3111 C C . LYS A 1 409 ? -26.675 0.128 -23.946 1.00 81.19 409 LYS A C 1
ATOM 3113 O O . LYS A 1 409 ? -26.052 0.251 -24.998 1.00 81.19 409 LYS A O 1
ATOM 3118 N N . LEU A 1 410 ? -26.121 0.319 -22.747 1.00 79.06 410 LEU A N 1
ATOM 3119 C CA . LEU A 1 410 ? -24.728 0.740 -22.542 1.00 79.06 410 LEU A CA 1
ATOM 3120 C C . LEU A 1 410 ? -23.715 -0.284 -23.071 1.00 79.06 410 LEU A C 1
ATOM 3122 O O . LEU A 1 410 ? -22.761 0.101 -23.736 1.00 79.06 410 LEU A O 1
ATOM 3126 N N . SER A 1 411 ? -23.949 -1.584 -22.862 1.00 73.69 411 SER A N 1
ATOM 3127 C CA . SER A 1 411 ? -23.030 -2.648 -23.310 1.00 73.69 411 SER A CA 1
ATOM 3128 C C . SER A 1 411 ? -22.864 -2.752 -24.833 1.00 73.69 411 SER A C 1
ATOM 3130 O O . SER A 1 411 ? -21.925 -3.380 -25.313 1.00 73.69 411 SER A O 1
ATOM 3132 N N . THR A 1 412 ? -23.772 -2.136 -25.596 1.00 74.19 412 THR A N 1
ATOM 3133 C CA . THR A 1 412 ? -23.770 -2.160 -27.067 1.00 74.19 412 THR A CA 1
ATOM 3134 C C . THR A 1 412 ? -23.128 -0.928 -27.708 1.00 74.19 412 THR A C 1
ATOM 3136 O O . THR A 1 412 ? -23.121 -0.831 -28.938 1.00 74.19 412 THR A O 1
ATOM 3139 N N . LYS A 1 413 ? -22.641 0.034 -26.910 1.00 71.00 413 LYS A N 1
ATOM 3140 C CA . LYS A 1 413 ? -22.065 1.295 -27.399 1.00 71.00 413 LYS A CA 1
ATOM 3141 C C . LYS A 1 413 ? -20.555 1.297 -27.318 1.00 71.00 413 LYS A C 1
ATOM 3143 O O . LYS A 1 413 ? -19.940 1.568 -28.374 1.00 71.00 413 LYS A O 1
#

Radius of gyration: 25.75 Å; chains: 1; bounding box: 68×46×72 Å

pLDDT: mean 86.45, std 10.28, range [37.22, 98.12]

Foldseek 3Di:
DPDDDADDLLVVLQVVVCVCVDDPRDPPAQEEAEAEDAAEHPDDLVSNLVSLVVQLDLRHAYAYEYEDDRYDVLSVLSNGFWPPRYHYYYNPDDPVVVVVVNVVSVVVCNPDDRQAQAEEEEEEAQDDPCSVLLLVLVLQLVVLCVNTTRCSRYFYWYWYWAPAIDTLGAGDPDPPPPPSVSSVPDDHHDHFGDLLNSLVVLVVSCPVPDPQHQAEYEYEYAAAGPDDLVSLLVSLVVCVVVRHQYAYEHEDDRYDLSSRCSNRLHSLRYHYHYSPDDSNVVNVVNSVLVVLLDDRDPVVVVVVVVPDDDDDDAAAQLVVLQVVVCVCVDRNHRLPDQAEDEDEDAADHPDDLVSLLVSLVVCVVSNHAYQYEYEADRYDLSSVCSNHVPSQSHHYYYNPDDPVVVVVSNVVD

Secondary structure (DSSP, 8-state):
-PPPS---HHHHHHHHHHHHHSTT--TTS-EEEEEEESS--SS-HHHHHHHHGGGSBTTEEEEEEEESTTS-HHHHGGGSSBSS--EEE-TT--HHHHHHHHHHHHHHHTTSPP---EEEEEEEE--STTHHHHHHHHHHHHHHHHHHB-TTTEEEEEEEESSSEEEEE---S---TTHHHHHHTPPPPPSS--HHHHHHHHHHHTTT--TTSEEEEEEEEEE--SS-HHHHHHHHHHHHHTTEEEEEEEEEEES-HHHHHHHTSSGGGEEEE-TTS-HHHHHHHHHHHHHHS----HHHHHHHHHHPPPPPS---HHHHHHHHHHHHHSTT--TTSPEEEEEEESS--SS-HHHHHHHHHHHHHTTEEEEEEEESSSS-HHHHHHS-S-GGG-EEE-TT--HHHHHHHHHT-